Protein AF-A0A6A3CSM1-F1 (afdb_monomer_lite)

Organism: Hibiscus syriacus (NCBI:txid106335)

Radius of gyration: 34.53 Å; chains: 1; bounding box: 110×126×79 Å

Structure (mmCIF, N/CA/C/O backbone):
data_AF-A0A6A3CSM1-F1
#
_entry.id   AF-A0A6A3CSM1-F1
#
loop_
_atom_site.group_PDB
_atom_site.id
_atom_site.type_symbol
_atom_site.label_atom_id
_atom_site.label_alt_id
_atom_site.label_comp_id
_atom_site.label_asym_id
_atom_site.label_entity_id
_atom_site.label_seq_id
_atom_site.pdbx_PDB_ins_code
_atom_site.Cartn_x
_atom_site.Cartn_y
_atom_site.Cartn_z
_atom_site.occupancy
_atom_site.B_iso_or_equiv
_atom_site.auth_seq_id
_atom_site.auth_comp_id
_atom_site.auth_asym_id
_atom_site.auth_atom_id
_atom_site.pdbx_PDB_model_num
ATOM 1 N N . MET A 1 1 ? 60.990 10.476 19.386 1.00 35.88 1 MET A N 1
ATOM 2 C CA . MET A 1 1 ? 60.978 11.859 19.917 1.00 35.88 1 MET A CA 1
ATOM 3 C C . MET A 1 1 ? 60.540 12.733 18.755 1.00 35.88 1 MET A C 1
ATOM 5 O O . MET A 1 1 ? 61.238 12.729 17.760 1.00 35.88 1 MET A O 1
ATOM 9 N N . VAL A 1 2 ? 59.348 13.312 18.704 1.00 27.62 2 VAL A N 1
ATOM 10 C CA . VAL A 1 2 ? 58.710 14.214 19.670 1.00 27.62 2 VAL A CA 1
ATOM 11 C C . VAL A 1 2 ? 57.226 13.857 19.810 1.00 27.62 2 VAL A C 1
ATOM 13 O O . VAL A 1 2 ? 56.576 13.461 18.851 1.00 27.62 2 VAL A O 1
ATOM 16 N N . VAL A 1 3 ? 56.748 13.957 21.046 1.00 26.70 3 VAL A N 1
ATOM 17 C CA . VAL A 1 3 ? 55.374 13.731 21.500 1.00 26.70 3 VAL A CA 1
ATOM 18 C C . VAL A 1 3 ? 54.531 14.959 21.153 1.00 26.70 3 VAL A C 1
ATOM 20 O O . VAL A 1 3 ? 54.919 16.071 21.501 1.00 26.70 3 VAL A O 1
ATOM 23 N N . GLY A 1 4 ? 53.385 14.752 20.506 1.00 26.72 4 GLY A N 1
ATOM 24 C CA . GLY A 1 4 ? 52.345 15.760 20.305 1.00 26.72 4 GLY A CA 1
ATOM 25 C C . GLY A 1 4 ? 51.012 15.180 20.757 1.00 26.72 4 GLY A C 1
ATOM 26 O O . GLY A 1 4 ? 50.388 14.416 20.030 1.00 26.72 4 GLY A O 1
ATOM 27 N N . ILE A 1 5 ? 50.647 15.480 22.000 1.00 33.22 5 ILE A N 1
ATOM 28 C CA . ILE A 1 5 ? 49.329 15.227 22.579 1.00 33.22 5 ILE A CA 1
ATOM 29 C C . ILE A 1 5 ? 48.415 16.312 22.029 1.00 33.22 5 ILE A C 1
ATOM 31 O O . ILE A 1 5 ? 48.662 17.476 22.324 1.00 33.22 5 ILE A O 1
ATOM 35 N N . ASP A 1 6 ? 47.352 15.940 21.321 1.00 29.03 6 ASP A N 1
ATOM 36 C CA . ASP A 1 6 ? 46.188 16.810 21.199 1.00 29.03 6 ASP A CA 1
ATOM 37 C C . ASP A 1 6 ? 44.890 16.033 21.404 1.00 29.03 6 ASP A C 1
ATOM 39 O O . ASP A 1 6 ? 44.728 14.871 21.036 1.00 29.03 6 ASP A O 1
ATOM 43 N N . LYS A 1 7 ? 44.027 16.698 22.163 1.00 27.86 7 LYS A N 1
ATOM 44 C CA . LYS A 1 7 ? 42.952 16.159 22.985 1.00 27.86 7 LYS A CA 1
ATOM 45 C C . LYS A 1 7 ? 41.792 15.628 22.149 1.00 27.86 7 LYS A C 1
ATOM 47 O O . LYS A 1 7 ? 41.230 16.347 21.330 1.00 27.86 7 LYS A O 1
ATOM 52 N N . ALA A 1 8 ? 41.345 14.422 22.490 1.00 27.47 8 ALA A N 1
ATOM 53 C CA . ALA A 1 8 ? 39.998 13.964 22.189 1.00 27.47 8 ALA A CA 1
ATOM 54 C C . ALA A 1 8 ? 38.988 14.887 22.891 1.00 27.47 8 ALA A C 1
ATOM 56 O O . ALA A 1 8 ? 38.868 14.891 24.119 1.00 27.47 8 ALA A O 1
ATOM 57 N N . VAL A 1 9 ? 38.281 15.698 22.108 1.00 26.14 9 VAL A N 1
ATOM 58 C CA . VAL A 1 9 ? 37.078 16.389 22.568 1.00 26.14 9 VAL A CA 1
ATOM 59 C C . VAL A 1 9 ? 35.948 15.370 22.507 1.00 26.14 9 VAL A C 1
ATOM 61 O O . VAL A 1 9 ? 35.492 14.992 21.432 1.00 26.14 9 VAL A O 1
ATOM 64 N N . SER A 1 10 ? 35.542 14.893 23.683 1.00 27.53 10 SER A N 1
ATOM 65 C CA . SER A 1 10 ? 34.301 14.151 23.885 1.00 27.53 10 SER A CA 1
ATOM 66 C C . SER A 1 10 ? 33.138 15.022 23.413 1.00 27.53 10 SER A C 1
ATOM 68 O O . SER A 1 10 ? 32.771 15.995 24.074 1.00 27.53 10 SER A O 1
ATOM 70 N N . ALA A 1 11 ? 32.596 14.706 22.238 1.00 27.41 11 ALA A N 1
ATOM 71 C CA . ALA A 1 11 ? 31.303 15.210 21.819 1.00 27.41 11 ALA A CA 1
ATOM 72 C C . ALA A 1 11 ? 30.260 14.494 22.680 1.00 27.41 11 ALA A C 1
ATOM 74 O O . ALA A 1 11 ? 29.928 13.330 22.465 1.00 27.41 11 ALA A O 1
ATOM 75 N N . THR A 1 12 ? 29.788 15.182 23.713 1.00 28.33 12 THR A N 1
ATOM 76 C CA . THR A 1 12 ? 28.616 14.768 24.472 1.00 28.33 12 THR A CA 1
ATOM 77 C C . THR A 1 12 ? 27.432 14.712 23.514 1.00 28.33 12 THR A C 1
ATOM 79 O O . THR A 1 12 ? 26.924 15.753 23.098 1.00 28.33 12 THR A O 1
ATOM 82 N N . ASN A 1 13 ? 27.015 13.498 23.154 1.00 27.83 13 ASN A N 1
ATOM 83 C CA . ASN A 1 13 ? 25.753 13.252 22.469 1.00 27.83 13 ASN A CA 1
ATOM 84 C C . ASN A 1 13 ? 24.629 13.941 23.256 1.00 27.83 13 ASN A C 1
ATOM 86 O O . ASN A 1 13 ? 24.485 13.663 24.453 1.00 27.83 13 ASN A O 1
ATOM 90 N N . PRO A 1 14 ? 23.813 14.813 22.640 1.00 26.58 14 PRO A N 1
ATOM 91 C CA . PRO A 1 14 ? 22.572 15.213 23.264 1.00 26.58 14 PRO A CA 1
ATOM 92 C C . PRO A 1 14 ? 21.683 13.971 23.273 1.00 26.58 14 PRO A C 1
ATOM 94 O O . PRO A 1 14 ? 21.122 13.571 22.256 1.00 26.58 14 PRO A O 1
ATOM 97 N N . VAL A 1 15 ? 21.591 13.328 24.436 1.00 28.19 15 VAL A N 1
ATOM 98 C CA . VAL A 1 15 ? 20.528 12.373 24.726 1.00 28.19 15 VAL A CA 1
ATOM 99 C C . VAL A 1 15 ? 19.234 13.168 24.620 1.00 28.19 15 VAL A C 1
ATOM 101 O O . VAL A 1 15 ? 18.838 13.867 25.553 1.00 28.19 15 VAL A O 1
ATOM 104 N N . VAL A 1 16 ? 18.587 13.105 23.458 1.00 26.75 16 VAL A N 1
ATOM 105 C CA . VAL A 1 16 ? 17.184 13.479 23.333 1.00 26.75 16 VAL A CA 1
ATOM 106 C C . VAL A 1 16 ? 16.435 12.445 24.157 1.00 26.75 16 VAL A C 1
ATOM 108 O O . VAL A 1 16 ? 16.091 11.365 23.681 1.00 26.75 16 VAL A O 1
ATOM 111 N N . SER A 1 17 ? 16.252 12.742 25.442 1.00 27.17 17 SER A N 1
ATOM 112 C CA . SER A 1 17 ? 15.311 12.008 26.267 1.00 27.17 17 SER A CA 1
ATOM 113 C C . SER A 1 17 ? 13.938 12.225 25.639 1.00 27.17 17 SER A C 1
ATOM 115 O O . SER A 1 17 ? 13.337 13.292 25.774 1.00 27.17 17 SER A O 1
ATOM 117 N N . SER A 1 18 ? 13.465 11.239 24.878 1.00 32.69 18 SER A N 1
ATOM 118 C CA . SER A 1 18 ? 12.066 11.153 24.494 1.00 32.69 18 SER A CA 1
ATOM 119 C C . SER A 1 18 ? 11.299 10.844 25.772 1.00 32.69 18 SER A C 1
ATOM 121 O O . SER A 1 18 ? 11.047 9.684 26.103 1.00 32.69 18 SER A O 1
ATOM 123 N N . VAL A 1 19 ? 10.994 11.886 26.544 1.00 32.19 19 VAL A N 1
ATOM 124 C CA . VAL A 1 19 ? 9.921 11.825 27.530 1.00 32.19 19 VAL A CA 1
ATOM 125 C C . VAL A 1 19 ? 8.710 11.350 26.739 1.00 32.19 19 VAL A C 1
ATOM 127 O O . VAL A 1 19 ? 8.251 12.074 25.855 1.00 32.19 19 VAL A O 1
ATOM 130 N N . LYS A 1 20 ? 8.270 10.107 26.977 1.00 38.66 20 LYS A N 1
ATOM 131 C CA . LYS A 1 20 ? 7.020 9.573 26.433 1.00 38.66 20 LYS A CA 1
ATOM 132 C C . LYS A 1 20 ? 5.920 10.526 26.889 1.00 38.66 20 LYS A C 1
ATOM 134 O O . LYS A 1 20 ? 5.488 10.470 28.037 1.00 38.66 20 LYS A O 1
ATOM 139 N N . LYS A 1 21 ? 5.556 11.479 26.035 1.00 41.75 21 LYS A N 1
ATOM 140 C CA . LYS A 1 21 ? 4.387 12.316 26.250 1.00 41.75 21 LYS A CA 1
ATOM 141 C C . LYS A 1 21 ? 3.221 11.442 25.850 1.00 41.75 21 LYS A C 1
ATOM 143 O O . LYS A 1 21 ? 2.952 11.321 24.665 1.00 41.75 21 LYS A O 1
ATOM 148 N N . THR A 1 22 ? 2.577 10.817 26.829 1.00 52.59 22 THR A N 1
ATOM 149 C CA . THR A 1 22 ? 1.235 10.281 26.622 1.00 52.59 22 THR A CA 1
ATOM 150 C C . THR A 1 22 ? 0.411 11.391 25.962 1.00 52.59 22 THR A C 1
ATOM 152 O O . THR A 1 22 ? 0.467 12.531 26.455 1.00 52.59 22 THR A O 1
ATOM 155 N N . PRO A 1 23 ? -0.272 11.123 24.837 1.00 55.53 23 PRO A N 1
ATOM 156 C CA . PRO A 1 23 ? -1.095 12.126 24.195 1.00 55.53 23 PRO A CA 1
ATOM 157 C C . PRO A 1 23 ? -2.066 12.704 25.234 1.00 55.53 23 PRO A C 1
ATOM 159 O O . PRO A 1 23 ? -2.579 11.957 26.073 1.00 55.53 23 PRO A O 1
ATOM 162 N N . PRO A 1 24 ? -2.314 14.027 25.242 1.00 66.88 24 PRO A N 1
ATOM 163 C CA . PRO A 1 24 ? -3.355 14.596 26.087 1.00 66.88 24 PRO A CA 1
ATOM 164 C C . PRO A 1 24 ? -4.668 13.838 25.868 1.00 66.88 24 PRO A C 1
ATOM 166 O O . PRO A 1 24 ? -4.974 13.478 24.728 1.00 66.88 24 PRO A O 1
ATOM 169 N N . SER A 1 25 ? -5.470 13.651 26.920 1.00 65.94 25 SER A N 1
ATOM 170 C CA . SER A 1 25 ? -6.754 12.931 26.839 1.00 65.94 25 SER A CA 1
ATOM 171 C C . SER A 1 25 ? -7.696 13.491 25.766 1.00 65.94 25 SER A C 1
ATOM 173 O O . SER A 1 25 ? -8.545 12.770 25.257 1.00 65.94 25 SER A O 1
ATOM 175 N N . ASP A 1 26 ? -7.510 14.758 25.386 1.00 76.06 26 ASP A N 1
ATOM 176 C CA . ASP A 1 26 ? -8.283 15.480 24.376 1.00 76.06 26 ASP A CA 1
ATOM 177 C C . ASP A 1 26 ? -7.696 15.481 22.955 1.00 76.06 26 ASP A C 1
ATOM 179 O O . ASP A 1 26 ? -8.282 16.120 22.080 1.00 76.06 26 ASP A O 1
ATOM 183 N N . SER A 1 27 ? -6.565 14.813 22.714 1.00 86.00 27 SER A N 1
ATOM 184 C CA . SER A 1 27 ? -5.910 14.756 21.395 1.00 86.00 27 SER A CA 1
ATOM 185 C C . SER A 1 27 ? -6.779 14.072 20.337 1.00 86.00 27 SER A C 1
ATOM 187 O O . SER A 1 27 ? -7.559 13.185 20.654 1.00 86.00 27 SER A O 1
ATOM 189 N N . VAL A 1 28 ? -6.664 14.452 19.071 1.00 89.69 28 VAL A N 1
ATOM 190 C CA . VAL A 1 28 ? -7.283 13.683 17.982 1.00 89.69 28 VAL A CA 1
ATOM 191 C C . VAL A 1 28 ? -6.305 12.587 17.576 1.00 89.69 28 VAL A C 1
ATOM 193 O O . VAL A 1 28 ? -5.139 12.892 17.333 1.00 89.69 28 VAL A O 1
ATOM 196 N N . ILE A 1 29 ? -6.758 11.332 17.542 1.00 92.50 29 ILE A N 1
ATOM 197 C CA . ILE A 1 29 ? -5.945 10.216 17.044 1.00 92.50 29 ILE A CA 1
ATOM 198 C C . ILE A 1 29 ? -6.344 9.915 15.609 1.00 92.50 29 ILE A C 1
ATOM 200 O O . ILE A 1 29 ? -7.531 9.833 15.295 1.00 92.50 29 ILE A O 1
ATOM 204 N N . ASN A 1 30 ? -5.350 9.773 14.738 1.00 92.44 30 ASN A N 1
ATOM 205 C CA . ASN A 1 30 ? -5.586 9.535 13.327 1.00 92.44 30 ASN A CA 1
ATOM 206 C C . ASN A 1 30 ? -5.152 8.131 12.933 1.00 92.44 30 ASN A C 1
ATOM 208 O O . ASN A 1 30 ? -3.971 7.864 12.727 1.00 92.44 30 ASN A O 1
ATOM 212 N N . LEU A 1 31 ? -6.144 7.259 12.798 1.00 95.31 31 LEU A N 1
ATOM 213 C CA . LEU A 1 31 ? -5.974 5.869 12.400 1.00 95.31 31 LEU A CA 1
ATOM 214 C C . LEU A 1 31 ? -6.519 5.607 10.991 1.00 95.31 31 LEU A C 1
ATOM 216 O O . LEU A 1 31 ? -6.577 4.453 10.568 1.00 95.31 31 LEU A O 1
ATOM 220 N N . ALA A 1 32 ? -6.880 6.657 10.245 1.00 91.75 32 ALA A N 1
ATOM 221 C CA . ALA A 1 32 ? -7.234 6.552 8.833 1.00 91.75 32 ALA A CA 1
ATOM 222 C C . ALA A 1 32 ? -6.018 6.168 7.983 1.00 91.75 32 ALA A C 1
ATOM 224 O O . ALA A 1 32 ? -6.149 5.422 7.011 1.00 91.75 32 ALA A O 1
ATOM 225 N N . ARG A 1 33 ? -4.829 6.647 8.368 1.00 89.06 33 ARG A N 1
ATOM 226 C CA . ARG A 1 33 ? -3.559 6.424 7.667 1.00 89.06 33 ARG A CA 1
ATOM 227 C C . ARG A 1 33 ? -2.941 5.079 8.008 1.00 89.06 33 ARG A C 1
ATOM 229 O O . ARG A 1 33 ? -2.923 4.656 9.163 1.00 89.06 33 ARG A O 1
ATOM 236 N N . GLY A 1 34 ? -2.348 4.429 7.015 1.00 92.06 34 GLY A N 1
ATOM 237 C CA . GLY A 1 34 ? -1.661 3.155 7.203 1.00 92.06 34 GLY A CA 1
ATOM 238 C C . GLY A 1 34 ? -0.218 3.285 7.693 1.00 92.06 34 GLY A C 1
ATOM 239 O O . GLY A 1 34 ? 0.571 2.385 7.409 1.00 92.06 34 GLY A O 1
ATOM 240 N N . ASP A 1 35 ? 0.178 4.382 8.340 1.00 95.81 35 ASP A N 1
ATOM 241 C CA . ASP A 1 35 ? 1.588 4.667 8.632 1.00 95.81 35 ASP A CA 1
ATOM 242 C C . ASP A 1 35 ? 2.187 3.667 9.652 1.00 95.81 35 ASP A C 1
ATOM 244 O O . ASP A 1 35 ? 1.749 3.629 10.804 1.00 95.81 35 ASP A O 1
ATOM 248 N N . PRO A 1 36 ? 3.173 2.833 9.262 1.00 96.88 36 PRO A N 1
ATOM 249 C CA . PRO A 1 36 ? 3.640 1.699 10.057 1.00 96.88 36 PRO A CA 1
ATOM 250 C C . PRO A 1 36 ? 4.697 2.065 11.112 1.00 96.88 36 PRO A C 1
ATOM 252 O O . PRO A 1 36 ? 5.751 1.429 11.226 1.00 96.88 36 PRO A O 1
ATOM 255 N N . THR A 1 37 ? 4.430 3.101 11.903 1.00 96.56 37 THR A N 1
ATOM 256 C CA . THR A 1 37 ? 5.388 3.652 12.876 1.00 96.56 37 THR A CA 1
ATOM 257 C C . THR A 1 37 ? 5.560 2.793 14.127 1.00 96.56 37 THR A C 1
ATOM 259 O O . THR A 1 37 ? 6.572 2.944 14.820 1.00 96.56 37 THR A O 1
ATOM 262 N N . MET A 1 38 ? 4.670 1.822 14.377 1.00 97.12 38 MET A N 1
ATOM 263 C CA . MET A 1 38 ? 4.801 0.839 15.465 1.00 97.12 38 MET A CA 1
ATOM 264 C C . MET A 1 38 ? 6.144 0.092 15.472 1.00 97.12 38 MET A C 1
ATOM 266 O O . MET A 1 38 ? 6.570 -0.389 16.518 1.00 97.12 38 MET A O 1
ATOM 270 N N . TYR A 1 39 ? 6.835 -0.004 14.328 1.00 97.69 39 TYR A N 1
ATOM 271 C CA . TYR A 1 39 ? 8.113 -0.712 14.210 1.00 97.69 39 TYR A CA 1
ATOM 272 C C . TYR A 1 39 ? 9.337 0.140 14.586 1.00 97.69 39 TYR A C 1
ATOM 274 O O . TYR A 1 39 ? 10.443 -0.394 14.693 1.00 97.69 39 TYR A O 1
ATOM 282 N N . GLN A 1 40 ? 9.185 1.448 14.838 1.00 97.00 40 GLN A N 1
ATOM 283 C CA . GLN A 1 40 ? 10.302 2.310 15.258 1.00 97.00 40 GLN A CA 1
ATOM 284 C C . GLN A 1 40 ? 11.093 1.765 16.463 1.00 97.00 40 GLN A C 1
ATOM 286 O O . GLN A 1 40 ? 12.327 1.811 16.421 1.00 97.00 40 GLN A O 1
ATOM 291 N N . PRO A 1 41 ? 10.452 1.261 17.539 1.00 96.69 41 PRO A N 1
ATOM 292 C CA . PRO A 1 41 ? 11.167 0.695 18.676 1.00 96.69 41 PRO A CA 1
ATOM 293 C C . PRO A 1 41 ? 12.065 -0.486 18.300 1.00 96.69 41 PRO A C 1
ATOM 295 O O . PRO A 1 41 ? 13.160 -0.582 18.849 1.00 96.69 41 PRO A O 1
ATOM 298 N N . TYR A 1 42 ? 11.654 -1.344 17.357 1.00 96.75 42 TYR A N 1
ATOM 299 C CA . TYR A 1 42 ? 12.493 -2.441 16.863 1.00 96.75 42 TYR A CA 1
ATOM 300 C C . TYR A 1 42 ? 13.760 -1.899 16.200 1.00 96.75 42 TYR A C 1
ATOM 302 O O . TYR A 1 42 ? 14.870 -2.207 16.630 1.00 96.75 42 TYR A O 1
ATOM 310 N N . TRP A 1 43 ? 13.604 -1.006 15.220 1.00 96.75 43 TRP A N 1
ATOM 311 C CA . TRP A 1 43 ? 14.740 -0.457 14.474 1.00 96.75 43 TRP A CA 1
ATOM 312 C C . TRP A 1 43 ? 15.686 0.366 15.342 1.00 96.75 43 TRP A C 1
ATOM 314 O O . TRP A 1 43 ? 16.898 0.339 15.136 1.00 96.75 43 TRP A O 1
ATOM 324 N N . ARG A 1 44 ? 15.164 1.042 16.372 1.00 96.12 44 ARG A N 1
ATOM 325 C CA . ARG A 1 44 ? 15.995 1.747 17.354 1.00 96.12 44 ARG A CA 1
ATOM 326 C C . ARG A 1 44 ? 16.880 0.790 18.156 1.00 96.12 44 ARG A C 1
ATOM 328 O O . ARG A 1 44 ? 18.015 1.151 18.451 1.00 96.12 44 ARG A O 1
ATOM 335 N N . ARG A 1 45 ? 16.389 -0.408 18.499 1.00 94.62 45 ARG A N 1
ATOM 336 C CA . ARG A 1 45 ? 17.187 -1.432 19.201 1.00 94.62 45 ARG A CA 1
ATOM 337 C C . ARG A 1 45 ? 18.277 -2.029 18.314 1.00 94.62 45 ARG A C 1
ATOM 339 O O . ARG A 1 45 ? 19.352 -2.320 18.822 1.00 94.62 45 ARG A O 1
ATOM 346 N N . MET A 1 46 ? 18.030 -2.158 17.008 1.00 93.44 46 MET A N 1
ATOM 347 C CA . MET A 1 46 ? 19.028 -2.679 16.063 1.00 93.44 46 MET A CA 1
ATOM 348 C C . MET A 1 46 ? 20.271 -1.785 15.948 1.00 93.44 46 MET A C 1
ATOM 350 O O . MET A 1 46 ? 21.350 -2.281 15.618 1.00 93.44 46 MET A O 1
ATOM 354 N N . GLY A 1 47 ? 20.137 -0.488 16.253 1.00 93.06 47 GLY A N 1
ATOM 355 C CA . GLY A 1 47 ? 21.254 0.449 16.365 1.00 93.06 47 GLY A CA 1
ATOM 356 C C . GLY A 1 47 ? 22.152 0.448 15.127 1.00 93.06 47 GLY A C 1
ATOM 357 O O . GLY A 1 47 ? 21.672 0.466 13.991 1.00 93.06 47 GLY A O 1
ATOM 358 N N . ASP A 1 48 ? 23.465 0.369 15.352 1.00 95.38 48 ASP A N 1
ATOM 359 C CA . ASP A 1 48 ? 24.475 0.476 14.295 1.00 95.38 48 ASP A CA 1
ATOM 360 C C . ASP A 1 48 ? 24.416 -0.645 13.250 1.00 95.38 48 ASP A C 1
ATOM 362 O O . ASP A 1 48 ? 24.918 -0.465 12.138 1.00 95.38 48 ASP A O 1
ATOM 366 N N . LYS A 1 49 ? 23.746 -1.774 13.542 1.00 93.56 49 LYS A N 1
ATOM 367 C CA . LYS A 1 49 ? 23.545 -2.853 12.559 1.00 93.56 49 LYS A CA 1
ATOM 368 C C . LYS A 1 49 ? 22.829 -2.358 11.305 1.00 93.56 49 LYS A C 1
ATOM 370 O O . LYS A 1 49 ? 23.071 -2.907 10.236 1.00 93.56 49 LYS A O 1
ATOM 375 N N . CYS A 1 50 ? 21.972 -1.342 11.431 1.00 95.19 50 CYS A N 1
ATOM 376 C CA . CYS A 1 50 ? 21.181 -0.774 10.336 1.00 95.19 50 CYS A CA 1
ATOM 377 C C . CYS A 1 50 ? 21.728 0.563 9.809 1.00 95.19 50 CYS A C 1
ATOM 379 O O . CYS A 1 50 ? 21.134 1.141 8.898 1.00 95.19 50 CYS A O 1
ATOM 381 N N . THR A 1 51 ? 22.836 1.070 10.359 1.00 96.75 51 THR A N 1
ATOM 382 C CA . THR A 1 51 ? 23.434 2.332 9.910 1.00 96.75 51 THR A CA 1
ATOM 383 C C . THR A 1 51 ? 23.955 2.197 8.480 1.00 96.75 51 THR A C 1
ATOM 385 O O . THR A 1 51 ? 24.622 1.222 8.129 1.00 96.75 51 THR A O 1
ATOM 388 N N . VAL A 1 52 ? 23.661 3.205 7.656 1.00 97.31 52 VAL A N 1
ATOM 389 C CA . VAL A 1 52 ? 24.178 3.353 6.291 1.00 97.31 52 VAL A CA 1
ATOM 390 C C . VAL A 1 52 ? 25.000 4.632 6.235 1.00 97.31 52 VAL A C 1
ATOM 392 O O . VAL A 1 52 ? 24.542 5.687 6.671 1.00 97.31 52 VAL A O 1
ATOM 395 N N . VAL A 1 53 ? 26.214 4.533 5.700 1.00 97.25 53 VAL A N 1
ATOM 396 C CA . VAL A 1 53 ? 27.103 5.673 5.463 1.00 97.25 53 VAL A CA 1
ATOM 397 C C . VAL A 1 53 ? 27.280 5.804 3.960 1.00 97.25 53 VAL A C 1
ATOM 399 O O . VAL A 1 53 ? 27.720 4.854 3.320 1.00 97.25 53 VAL A O 1
ATOM 402 N N . ILE A 1 54 ? 26.936 6.969 3.413 1.00 97.81 54 ILE A N 1
ATOM 403 C CA . ILE A 1 54 ? 27.044 7.264 1.981 1.00 97.81 54 ILE A CA 1
ATOM 404 C C . ILE A 1 54 ? 28.091 8.374 1.807 1.00 97.81 54 ILE A C 1
ATOM 406 O O . ILE A 1 54 ? 27.828 9.524 2.171 1.00 97.81 54 ILE A O 1
ATOM 410 N N . PRO A 1 55 ? 29.304 8.054 1.325 1.00 98.00 55 PRO A N 1
ATOM 411 C CA . PRO A 1 55 ? 30.291 9.046 0.916 1.00 98.00 55 PRO A CA 1
ATOM 412 C C . PRO A 1 55 ? 29.721 10.029 -0.112 1.00 98.00 55 PRO A C 1
ATOM 414 O O . PRO A 1 55 ? 28.986 9.645 -1.012 1.00 98.00 55 PRO A O 1
ATOM 417 N N . GLY A 1 56 ? 30.121 11.302 -0.044 1.00 97.62 56 GLY A N 1
ATOM 418 C CA . GLY A 1 56 ? 29.581 12.341 -0.938 1.00 97.62 56 GLY A CA 1
ATOM 419 C C . GLY A 1 56 ? 29.921 12.190 -2.430 1.00 97.62 56 GLY A C 1
ATOM 420 O O . GLY A 1 56 ? 29.463 12.999 -3.227 1.00 97.62 56 GLY A O 1
ATOM 421 N N . HIS A 1 57 ? 30.744 11.207 -2.802 1.00 96.75 57 HIS A N 1
ATOM 422 C CA . HIS A 1 57 ? 31.073 10.875 -4.193 1.00 96.75 57 HIS A CA 1
ATOM 423 C C . HIS A 1 57 ? 30.415 9.575 -4.676 1.00 96.75 57 HIS A C 1
ATOM 425 O O . HIS A 1 57 ? 30.553 9.226 -5.849 1.00 96.75 57 HIS A O 1
ATOM 431 N N . ASP A 1 58 ? 29.716 8.861 -3.794 1.00 97.06 58 ASP A N 1
ATOM 432 C CA . ASP A 1 58 ? 29.023 7.632 -4.156 1.00 97.06 58 ASP A CA 1
ATOM 433 C C . ASP A 1 58 ? 27.687 7.951 -4.834 1.00 97.06 58 ASP A C 1
ATOM 435 O O . ASP A 1 58 ? 27.149 9.051 -4.726 1.00 97.06 58 ASP A O 1
ATOM 439 N N . LEU A 1 59 ? 27.157 6.966 -5.564 1.00 96.69 59 LEU A N 1
ATOM 440 C CA . LEU A 1 59 ? 25.815 6.984 -6.161 1.00 96.69 59 LEU A CA 1
ATOM 441 C C . LEU A 1 59 ? 25.528 8.135 -7.156 1.00 96.69 59 LEU A C 1
ATOM 443 O O . LEU A 1 59 ? 24.395 8.279 -7.594 1.00 96.69 59 LEU A O 1
ATOM 447 N N . MET A 1 60 ? 26.539 8.892 -7.605 1.00 97.00 60 MET A N 1
ATOM 448 C CA . MET A 1 60 ? 26.359 10.062 -8.489 1.00 97.00 60 MET A CA 1
ATOM 449 C C . MET A 1 60 ? 25.805 9.751 -9.894 1.00 97.00 60 MET A C 1
ATOM 451 O O . MET A 1 60 ? 25.221 10.620 -10.535 1.00 97.00 60 MET A O 1
ATOM 455 N N . SER A 1 61 ? 26.049 8.548 -10.424 1.00 97.19 61 SER A N 1
ATOM 456 C CA . SER A 1 61 ? 25.605 8.154 -11.774 1.00 97.19 61 SER A CA 1
ATOM 457 C C . SER A 1 61 ? 24.096 7.904 -11.816 1.00 97.19 61 SER A C 1
ATOM 459 O O . SER A 1 61 ? 23.541 7.419 -10.836 1.00 97.19 61 SER A O 1
ATOM 461 N N . TYR A 1 62 ? 23.447 8.096 -12.967 1.00 95.62 62 TYR A N 1
ATOM 462 C CA . TYR A 1 62 ? 22.077 7.608 -13.183 1.00 95.62 62 TYR A CA 1
ATOM 463 C C . TYR A 1 62 ? 21.999 6.073 -13.167 1.00 95.62 62 TYR A C 1
ATOM 465 O O . TYR A 1 62 ? 21.092 5.499 -12.577 1.00 95.62 62 TYR A O 1
ATOM 473 N N . PHE A 1 63 ? 22.972 5.393 -13.775 1.00 97.25 63 PHE A N 1
ATOM 474 C CA . PHE A 1 63 ? 22.927 3.943 -13.983 1.00 97.25 63 PHE A CA 1
ATOM 475 C C . PHE A 1 63 ? 23.365 3.168 -12.741 1.00 97.25 63 PHE A C 1
ATOM 477 O O . PHE A 1 63 ? 24.381 3.525 -12.134 1.00 97.25 63 PHE A O 1
ATOM 484 N N . SER A 1 64 ? 22.624 2.120 -12.381 1.00 97.12 64 SER A N 1
ATOM 485 C CA . SER A 1 64 ? 22.992 1.167 -11.324 1.00 97.12 64 SER A CA 1
ATOM 486 C C . SER A 1 64 ? 23.640 -0.075 -11.932 1.00 97.12 64 SER A C 1
ATOM 488 O O . SER A 1 64 ? 24.790 -0.371 -11.625 1.00 97.12 64 SER A O 1
ATOM 490 N N . ASP A 1 65 ? 22.942 -0.725 -12.864 1.00 95.31 65 ASP A N 1
ATOM 491 C CA . ASP A 1 65 ? 23.426 -1.884 -13.612 1.00 95.31 65 ASP A CA 1
ATOM 492 C C . ASP A 1 65 ? 22.925 -1.822 -15.068 1.00 95.31 65 ASP A C 1
ATOM 494 O O . ASP A 1 65 ? 21.803 -2.237 -15.357 1.00 95.31 65 ASP A O 1
ATOM 498 N N . PRO A 1 66 ? 23.733 -1.318 -16.019 1.00 91.12 66 PRO A N 1
ATOM 499 C CA . PRO A 1 66 ? 23.347 -1.239 -17.429 1.00 91.12 66 PRO A CA 1
ATOM 500 C C . PRO A 1 66 ? 23.045 -2.591 -18.098 1.00 91.12 66 PRO A C 1
ATOM 502 O O . PRO A 1 66 ? 22.490 -2.598 -19.196 1.00 91.12 66 PRO A O 1
ATOM 505 N N . GLY A 1 67 ? 23.459 -3.714 -17.498 1.00 93.31 67 GLY A N 1
ATOM 506 C CA . GLY A 1 67 ? 23.174 -5.059 -18.001 1.00 93.31 67 GLY A CA 1
ATOM 507 C C . GLY A 1 67 ? 21.811 -5.599 -17.564 1.00 93.31 67 GLY A C 1
ATOM 508 O O . GLY A 1 67 ? 21.285 -6.510 -18.206 1.00 93.31 67 GLY A O 1
ATOM 509 N N . ASN A 1 68 ? 21.227 -5.036 -16.504 1.00 96.25 68 ASN A N 1
ATOM 510 C CA . ASN A 1 68 ? 19.913 -5.417 -16.002 1.00 96.25 68 ASN A CA 1
ATOM 511 C C . ASN A 1 68 ? 18.796 -4.792 -16.856 1.00 96.25 68 ASN A C 1
ATOM 513 O O . ASN A 1 68 ? 18.922 -3.667 -17.341 1.00 96.25 68 ASN A O 1
ATOM 517 N N . LEU A 1 69 ? 17.668 -5.501 -17.006 1.00 97.19 69 LEU A N 1
ATOM 518 C CA . LEU A 1 69 ? 16.465 -4.951 -17.642 1.00 97.19 69 LEU A CA 1
ATOM 519 C C . LEU A 1 69 ? 16.029 -3.657 -16.943 1.00 97.19 69 LEU A C 1
ATOM 521 O O . LEU A 1 69 ? 15.773 -2.650 -17.597 1.00 97.19 69 LEU A O 1
ATOM 525 N N . CYS A 1 70 ? 15.980 -3.689 -15.612 1.00 98.31 70 CYS A N 1
ATOM 526 C CA . CYS A 1 70 ? 15.722 -2.537 -14.767 1.00 98.31 70 CYS A CA 1
ATOM 527 C C . CYS A 1 70 ? 17.057 -1.862 -14.430 1.00 98.31 70 CYS A C 1
ATOM 529 O O . CYS A 1 70 ? 17.587 -2.019 -13.336 1.00 98.31 70 CYS A O 1
ATOM 531 N N . TRP A 1 71 ? 17.624 -1.108 -15.373 1.00 98.31 71 TRP A N 1
ATOM 532 C CA . TRP A 1 71 ? 19.000 -0.592 -15.282 1.00 98.31 71 TRP A CA 1
ATOM 533 C C . TRP A 1 71 ? 19.289 0.340 -14.086 1.00 98.31 71 TRP A C 1
ATOM 535 O O . TRP A 1 71 ? 20.450 0.601 -13.749 1.00 98.31 71 TRP A O 1
ATOM 545 N N . PHE A 1 72 ? 18.247 0.873 -13.444 1.00 98.50 72 PHE A N 1
ATOM 546 C CA . PHE A 1 72 ? 18.333 1.690 -12.229 1.00 98.50 72 PHE A CA 1
ATOM 547 C C . PHE A 1 72 ? 18.170 0.886 -10.926 1.00 98.50 72 PHE A C 1
ATOM 549 O O . PHE A 1 72 ? 18.356 1.460 -9.850 1.00 98.50 72 PHE A O 1
ATOM 556 N N . LEU A 1 73 ? 17.880 -0.418 -10.988 1.00 98.69 73 LEU A N 1
ATOM 557 C CA . LEU A 1 73 ? 17.892 -1.315 -9.829 1.00 98.69 73 LEU A CA 1
ATOM 558 C C . LEU A 1 73 ? 19.337 -1.564 -9.386 1.00 98.69 73 LEU A C 1
ATOM 560 O O . LEU A 1 73 ? 20.180 -1.978 -10.178 1.00 98.69 73 LEU A O 1
ATOM 564 N N . MET A 1 74 ? 19.629 -1.283 -8.119 1.00 98.56 74 MET A N 1
ATOM 565 C CA . MET A 1 74 ? 20.919 -1.605 -7.517 1.00 98.56 74 MET A CA 1
ATOM 566 C C . MET A 1 74 ? 21.049 -3.118 -7.293 1.00 98.56 74 MET A C 1
ATOM 568 O O . MET A 1 74 ? 20.133 -3.698 -6.700 1.00 98.56 74 MET A O 1
ATOM 572 N N . PRO A 1 75 ? 22.174 -3.750 -7.683 1.00 98.31 75 PRO A N 1
ATOM 573 C CA . PRO A 1 75 ? 22.420 -5.169 -7.417 1.00 98.31 75 PRO A CA 1
ATOM 574 C C . PRO A 1 75 ? 22.249 -5.538 -5.939 1.00 98.31 75 PRO A C 1
ATOM 576 O O . PRO A 1 75 ? 21.634 -6.550 -5.620 1.00 98.31 75 PRO A O 1
ATOM 579 N N . GLU A 1 76 ? 22.687 -4.669 -5.022 1.00 98.50 76 GLU A N 1
ATOM 580 C CA . GLU A 1 76 ? 22.548 -4.882 -3.580 1.00 98.50 76 GLU A CA 1
ATOM 581 C C . GLU A 1 76 ? 21.084 -4.988 -3.140 1.00 98.50 76 GLU A C 1
ATOM 583 O O . GLU A 1 76 ? 20.772 -5.718 -2.196 1.00 98.50 76 GLU A O 1
ATOM 588 N N . LEU A 1 77 ? 20.185 -4.248 -3.796 1.00 98.88 77 LEU A N 1
ATOM 589 C CA . LEU A 1 77 ? 18.758 -4.307 -3.507 1.00 98.88 77 LEU A CA 1
ATOM 590 C C . LEU A 1 77 ? 18.112 -5.544 -4.139 1.00 98.88 77 LEU A C 1
ATOM 592 O O . LEU A 1 77 ? 17.317 -6.189 -3.458 1.00 98.88 77 LEU A O 1
ATOM 596 N N . ASP A 1 78 ? 18.458 -5.891 -5.383 1.00 98.62 78 ASP A N 1
ATOM 597 C C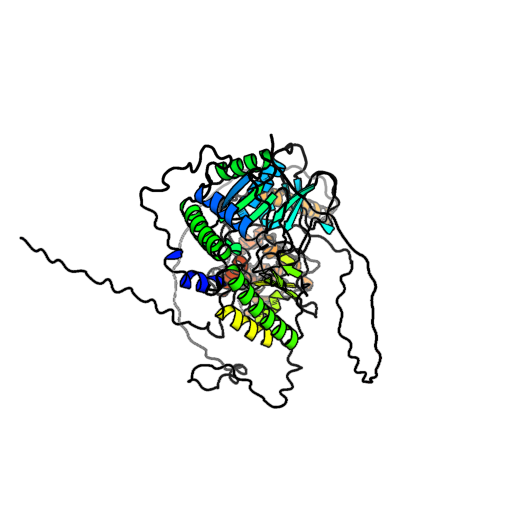A . ASP A 1 78 ? 17.958 -7.113 -6.036 1.00 98.62 78 ASP A CA 1
ATOM 598 C C . ASP A 1 78 ? 18.314 -8.357 -5.208 1.00 98.62 78 ASP A C 1
ATOM 600 O O . ASP A 1 78 ? 17.437 -9.133 -4.817 1.00 98.62 78 ASP A O 1
ATOM 604 N N . ASP A 1 79 ? 19.585 -8.477 -4.817 1.00 98.31 79 ASP A N 1
ATOM 605 C CA . ASP A 1 79 ? 20.077 -9.564 -3.973 1.00 98.31 79 ASP A CA 1
ATOM 606 C C . ASP A 1 79 ? 19.337 -9.625 -2.633 1.00 98.31 79 ASP A C 1
ATOM 608 O O . ASP A 1 79 ? 18.931 -10.705 -2.186 1.00 98.31 79 ASP A O 1
ATOM 612 N N . ALA A 1 80 ? 19.122 -8.473 -1.989 1.00 98.75 80 ALA A N 1
ATOM 613 C CA . ALA A 1 80 ? 18.432 -8.399 -0.707 1.00 98.75 80 ALA A CA 1
ATOM 614 C C . ALA A 1 80 ? 16.952 -8.806 -0.815 1.00 98.75 80 ALA A C 1
ATOM 616 O O . ALA A 1 80 ? 16.463 -9.545 0.042 1.00 98.75 80 ALA A O 1
ATOM 617 N N . ILE A 1 81 ? 16.251 -8.378 -1.871 1.00 98.81 81 ILE A N 1
ATOM 618 C CA . ILE A 1 81 ? 14.857 -8.760 -2.152 1.00 98.81 81 ILE A CA 1
ATOM 619 C C . ILE A 1 81 ? 14.763 -10.272 -2.389 1.00 98.81 81 ILE A C 1
ATOM 621 O O . ILE A 1 81 ? 13.976 -10.961 -1.732 1.00 98.81 81 ILE A O 1
ATOM 625 N N . ARG A 1 82 ? 15.608 -10.816 -3.274 1.00 98.50 82 ARG A N 1
ATOM 626 C CA . ARG A 1 82 ? 15.655 -12.254 -3.589 1.00 98.50 82 ARG A CA 1
ATOM 627 C C . ARG A 1 82 ? 15.984 -13.097 -2.372 1.00 98.50 82 ARG A C 1
ATOM 629 O O . ARG A 1 82 ? 15.403 -14.161 -2.161 1.00 98.50 82 ARG A O 1
ATOM 636 N N . ARG A 1 83 ? 16.929 -12.654 -1.547 1.00 97.94 83 ARG A N 1
ATOM 637 C CA . ARG A 1 83 ? 17.279 -13.338 -0.301 1.00 97.94 83 ARG A CA 1
ATOM 638 C C . ARG A 1 83 ? 16.120 -13.320 0.693 1.00 97.94 83 ARG A C 1
ATOM 640 O O . ARG A 1 83 ? 15.813 -14.366 1.256 1.00 97.94 83 ARG A O 1
ATOM 647 N N . LEU A 1 84 ? 15.468 -12.175 0.878 1.00 98.44 84 LEU A N 1
ATOM 648 C CA . LEU A 1 84 ? 14.346 -12.036 1.802 1.00 98.44 84 LEU A CA 1
ATOM 649 C C . LEU A 1 84 ? 13.198 -12.985 1.444 1.00 98.44 84 LEU A C 1
ATOM 651 O O . LEU A 1 84 ? 12.780 -13.769 2.290 1.00 98.44 84 LEU A O 1
ATOM 655 N N . HIS A 1 85 ? 12.736 -12.974 0.192 1.00 98.56 85 HIS A N 1
ATOM 656 C CA . HIS A 1 85 ? 11.648 -13.852 -0.253 1.00 98.56 85 HIS A CA 1
ATOM 657 C C . HIS A 1 85 ? 12.005 -15.338 -0.162 1.00 98.56 85 HIS A C 1
ATOM 659 O O . HIS A 1 85 ? 11.151 -16.144 0.198 1.00 98.56 85 HIS A O 1
ATOM 665 N N . ARG A 1 86 ? 13.267 -15.718 -0.414 1.00 97.06 86 ARG A N 1
ATOM 666 C CA . ARG A 1 86 ? 13.724 -17.106 -0.225 1.00 97.06 86 ARG A CA 1
ATOM 667 C C . ARG A 1 86 ? 13.663 -17.552 1.232 1.00 97.06 86 ARG A C 1
ATOM 669 O O . ARG A 1 86 ? 13.269 -18.684 1.488 1.00 97.06 86 ARG A O 1
ATOM 676 N N . VAL A 1 87 ? 14.052 -16.683 2.164 1.00 96.38 87 VAL A N 1
ATOM 677 C CA . VAL A 1 87 ? 14.051 -17.002 3.599 1.00 96.38 87 VAL A CA 1
ATOM 678 C C . VAL A 1 87 ? 12.637 -16.975 4.182 1.00 96.38 87 VAL A C 1
ATOM 680 O O . VAL A 1 87 ? 12.313 -17.816 5.011 1.00 96.38 87 VAL A O 1
ATOM 683 N N . VAL A 1 88 ? 11.783 -16.046 3.742 1.00 97.69 88 VAL A N 1
ATOM 684 C CA . VAL A 1 88 ? 10.384 -15.971 4.195 1.00 97.69 88 VAL A CA 1
ATOM 685 C C . VAL A 1 88 ? 9.522 -17.062 3.558 1.00 97.69 88 VAL A C 1
ATOM 687 O O . VAL A 1 88 ? 8.613 -17.579 4.197 1.00 97.69 88 VAL A O 1
ATOM 690 N N . GLY A 1 89 ? 9.795 -17.414 2.301 1.00 97.94 89 GLY A N 1
ATOM 691 C CA . GLY A 1 89 ? 9.025 -18.409 1.559 1.00 97.94 89 GLY A CA 1
ATOM 692 C C . GLY A 1 89 ? 7.653 -17.917 1.091 1.00 97.94 89 GLY A C 1
ATOM 693 O O . GLY A 1 89 ? 6.781 -18.739 0.840 1.00 97.94 89 GLY A O 1
ATOM 694 N N . ASN A 1 90 ? 7.447 -16.604 0.957 1.00 98.50 90 ASN A N 1
ATOM 695 C CA . ASN A 1 90 ? 6.161 -16.012 0.566 1.00 98.50 90 ASN A CA 1
ATOM 696 C C . ASN A 1 90 ? 6.004 -15.757 -0.945 1.00 98.50 90 ASN A C 1
ATOM 698 O O . ASN A 1 90 ? 4.893 -15.514 -1.399 1.00 98.50 90 ASN A O 1
ATOM 702 N N . ALA A 1 91 ? 7.066 -15.821 -1.749 1.00 98.56 91 ALA A N 1
ATOM 703 C CA . ALA A 1 91 ? 6.970 -15.625 -3.198 1.00 98.56 91 ALA A CA 1
ATOM 704 C C . ALA A 1 91 ? 7.995 -16.467 -3.963 1.00 98.56 91 ALA A C 1
ATOM 706 O O . ALA A 1 91 ? 9.100 -16.718 -3.472 1.00 98.56 91 ALA A O 1
ATOM 707 N N . VAL A 1 92 ? 7.637 -16.878 -5.179 1.00 98.38 92 VAL A N 1
ATOM 708 C CA . VAL A 1 92 ? 8.576 -17.428 -6.162 1.00 98.38 92 VAL A CA 1
ATOM 709 C C . VAL A 1 92 ? 9.383 -16.277 -6.764 1.00 98.38 92 VAL A C 1
ATOM 711 O O . VAL A 1 92 ? 8.818 -15.320 -7.292 1.00 98.38 92 VAL A O 1
ATOM 714 N N . ILE A 1 93 ? 10.713 -16.356 -6.667 1.00 96.38 93 ILE A N 1
ATOM 715 C CA . ILE A 1 93 ? 11.632 -15.308 -7.138 1.00 96.38 93 ILE A CA 1
ATOM 716 C C . ILE A 1 93 ? 12.899 -15.893 -7.779 1.00 96.38 93 ILE A C 1
ATOM 718 O O . ILE A 1 93 ? 14.027 -15.449 -7.547 1.00 96.38 93 ILE A O 1
ATOM 722 N N . ASP A 1 94 ? 12.696 -16.937 -8.573 1.00 92.69 94 ASP A N 1
ATOM 723 C CA . ASP A 1 94 ? 13.764 -17.641 -9.276 1.00 92.69 94 ASP A CA 1
ATOM 724 C C . ASP A 1 94 ? 14.434 -16.745 -10.342 1.00 92.69 94 ASP A C 1
ATOM 726 O O . ASP A 1 94 ? 14.026 -15.603 -10.592 1.00 92.69 94 ASP A O 1
ATOM 730 N N . ASP A 1 95 ? 15.507 -17.241 -10.960 1.00 88.88 95 ASP A N 1
ATOM 731 C CA . ASP A 1 95 ? 16.330 -16.469 -11.908 1.00 88.88 95 ASP A CA 1
ATOM 732 C C . ASP A 1 95 ? 15.580 -16.090 -13.202 1.00 88.88 95 ASP A C 1
ATOM 734 O O . ASP A 1 95 ? 16.004 -15.193 -13.930 1.00 88.88 95 ASP A O 1
ATOM 738 N N . ASP A 1 96 ? 14.452 -16.746 -13.490 1.00 92.25 96 ASP A N 1
ATOM 739 C CA . ASP A 1 96 ? 13.575 -16.443 -14.624 1.00 92.25 96 ASP A CA 1
ATOM 740 C C . ASP A 1 96 ? 12.567 -15.310 -14.335 1.00 92.25 96 ASP A C 1
ATOM 742 O O . ASP A 1 96 ? 11.840 -14.892 -15.237 1.00 92.25 96 ASP A O 1
ATOM 746 N N . ARG A 1 97 ? 12.523 -14.789 -13.099 1.00 96.69 97 ARG A N 1
ATOM 747 C CA . ARG A 1 97 ? 11.663 -13.669 -12.692 1.00 96.69 97 ARG A CA 1
ATOM 748 C C . ARG A 1 97 ? 12.386 -12.327 -12.831 1.00 96.69 97 ARG A C 1
ATOM 750 O O . ARG A 1 97 ? 13.523 -12.156 -12.376 1.00 96.69 97 ARG A O 1
ATOM 757 N N . TYR A 1 98 ? 11.686 -11.336 -13.381 1.00 98.44 98 TYR A N 1
ATOM 758 C CA . TYR A 1 98 ? 12.165 -9.959 -13.514 1.00 98.44 98 TYR A CA 1
ATOM 759 C C . TYR A 1 98 ? 11.754 -9.122 -12.304 1.00 98.44 98 TYR A C 1
ATOM 761 O O . TYR A 1 98 ? 10.576 -9.077 -11.956 1.00 98.44 98 TYR A O 1
ATOM 769 N N . VAL A 1 99 ? 12.714 -8.426 -11.694 1.00 98.75 99 VAL A N 1
ATOM 770 C CA . VAL A 1 99 ? 12.464 -7.494 -10.587 1.00 98.75 99 VAL A CA 1
ATOM 771 C C . VAL A 1 99 ? 12.500 -6.062 -11.114 1.00 98.75 99 VAL A C 1
ATOM 773 O O . VAL A 1 99 ? 13.472 -5.651 -11.750 1.00 98.75 99 VAL A O 1
ATOM 776 N N . VAL A 1 100 ? 11.445 -5.292 -10.845 1.00 98.88 100 VAL A N 1
ATOM 777 C CA . VAL A 1 100 ? 11.358 -3.863 -11.186 1.00 98.88 100 VAL A CA 1
ATOM 778 C C . VAL A 1 100 ? 11.183 -3.062 -9.902 1.00 98.88 100 VAL A C 1
ATOM 780 O O . VAL A 1 100 ? 10.207 -3.258 -9.182 1.00 98.88 100 VAL A O 1
ATOM 783 N N . VAL A 1 101 ? 12.118 -2.157 -9.602 1.00 98.88 101 VAL A N 1
ATOM 784 C CA . VAL A 1 101 ? 12.026 -1.265 -8.433 1.00 98.88 101 VAL A CA 1
ATOM 785 C C . VAL A 1 101 ? 11.237 -0.006 -8.772 1.00 98.88 101 VAL A C 1
ATOM 787 O O . VAL A 1 101 ? 11.378 0.545 -9.860 1.00 98.88 101 VAL A O 1
ATOM 790 N N . GLY A 1 102 ? 10.431 0.471 -7.827 1.00 98.81 102 GLY A N 1
ATOM 791 C CA . GLY A 1 102 ? 9.681 1.718 -7.948 1.00 98.81 102 GLY A CA 1
ATOM 792 C C . GLY A 1 102 ? 9.669 2.523 -6.654 1.00 98.81 102 GLY A C 1
ATOM 793 O O . GLY A 1 102 ? 10.006 2.025 -5.571 1.00 98.81 102 GLY A O 1
ATOM 794 N N . THR A 1 103 ? 9.251 3.779 -6.776 1.00 98.62 103 THR A N 1
ATOM 795 C CA . THR A 1 103 ? 9.082 4.739 -5.682 1.00 98.62 103 THR A CA 1
ATOM 796 C C . THR A 1 103 ? 7.825 4.396 -4.873 1.00 98.62 103 THR A C 1
ATOM 798 O O . THR A 1 103 ? 6.805 5.080 -4.913 1.00 98.62 103 THR A O 1
ATOM 801 N N . GLY A 1 104 ? 7.883 3.268 -4.163 1.00 97.75 104 GLY A N 1
ATOM 802 C CA . GLY A 1 104 ? 6.732 2.624 -3.533 1.00 97.75 104 GLY A CA 1
ATOM 803 C C . GLY A 1 104 ? 5.925 1.753 -4.503 1.00 97.75 104 GLY A C 1
ATOM 804 O O . GLY A 1 104 ? 6.120 1.798 -5.716 1.00 97.75 104 GLY A O 1
ATOM 805 N N . SER A 1 105 ? 5.002 0.954 -3.950 1.00 97.88 105 SER A N 1
ATOM 806 C CA . SER A 1 105 ? 4.072 0.144 -4.759 1.00 97.88 105 SER A CA 1
ATOM 807 C C . SER A 1 105 ? 3.149 1.024 -5.609 1.00 97.88 105 SER A C 1
ATOM 809 O O . SER A 1 105 ? 2.841 0.662 -6.732 1.00 97.88 105 SER A O 1
ATOM 811 N N . THR A 1 106 ? 2.811 2.226 -5.134 1.00 97.62 106 THR A N 1
ATOM 812 C CA . THR A 1 106 ? 2.029 3.244 -5.859 1.00 97.62 106 THR A CA 1
ATOM 813 C C . THR A 1 106 ? 2.574 3.528 -7.265 1.00 97.62 106 THR A C 1
ATOM 815 O O . THR A 1 106 ? 1.847 3.427 -8.248 1.00 97.62 106 THR A O 1
ATOM 818 N N . GLN A 1 107 ? 3.880 3.803 -7.407 1.00 98.56 107 GLN A N 1
ATOM 819 C CA . GLN A 1 107 ? 4.464 4.024 -8.739 1.00 98.56 107 GLN A CA 1
ATOM 820 C C . GLN A 1 107 ? 4.433 2.744 -9.589 1.00 98.56 107 GLN A C 1
ATOM 822 O O . GLN A 1 107 ? 4.232 2.806 -10.801 1.00 98.56 107 GLN A O 1
ATOM 827 N N . LEU A 1 108 ? 4.643 1.580 -8.966 1.00 98.88 108 LEU A N 1
ATOM 828 C CA . LEU A 1 108 ? 4.629 0.297 -9.668 1.00 98.88 108 LEU A CA 1
ATOM 829 C C . LEU A 1 108 ? 3.236 -0.055 -10.175 1.00 98.88 108 LEU A C 1
ATOM 831 O O . LEU A 1 108 ? 3.129 -0.530 -11.297 1.00 98.88 108 LEU A O 1
ATOM 835 N N . PHE A 1 109 ? 2.187 0.220 -9.404 1.00 98.50 109 PHE A N 1
ATOM 836 C CA . PHE A 1 109 ? 0.803 0.040 -9.821 1.00 98.50 109 PHE A CA 1
ATOM 837 C C . PHE A 1 109 ? 0.520 0.797 -11.126 1.00 98.50 109 PHE A C 1
ATOM 839 O O . PHE A 1 109 ? 0.125 0.183 -12.118 1.00 98.50 109 PHE A O 1
ATOM 846 N N . GLN A 1 110 ? 0.852 2.089 -11.182 1.00 98.00 110 GLN A N 1
ATOM 847 C CA . GLN A 1 110 ? 0.717 2.887 -12.406 1.00 98.00 110 GLN A CA 1
ATOM 848 C C . GLN A 1 110 ? 1.583 2.350 -13.559 1.00 98.00 110 GLN A C 1
ATOM 850 O O . GLN A 1 110 ? 1.130 2.272 -14.703 1.00 98.00 110 GLN A O 1
ATOM 855 N N . ALA A 1 111 ? 2.816 1.920 -13.266 1.00 98.44 111 ALA A N 1
ATOM 856 C CA . ALA A 1 111 ? 3.707 1.330 -14.264 1.00 98.44 111 ALA A CA 1
ATOM 857 C C . ALA A 1 111 ? 3.136 0.031 -14.857 1.00 98.44 111 ALA A C 1
ATOM 859 O O . ALA A 1 111 ? 3.265 -0.203 -16.061 1.00 98.44 111 ALA A O 1
ATOM 860 N N . VAL A 1 112 ? 2.492 -0.805 -14.035 1.00 98.25 112 VAL A N 1
ATOM 861 C CA . VAL A 1 112 ? 1.821 -2.027 -14.488 1.00 98.25 112 VAL A CA 1
ATOM 862 C C . VAL A 1 112 ? 0.595 -1.684 -15.332 1.00 98.25 112 VAL A C 1
ATOM 864 O O . VAL A 1 112 ? 0.443 -2.263 -16.408 1.00 98.25 112 VAL A O 1
ATOM 867 N N . LEU A 1 113 ? -0.246 -0.732 -14.907 1.00 97.31 113 LEU A N 1
ATOM 868 C CA . LEU A 1 113 ? -1.396 -0.288 -15.703 1.00 97.31 113 LEU A CA 1
ATOM 869 C C . LEU A 1 113 ? -0.953 0.176 -17.094 1.00 97.31 113 LEU A C 1
ATOM 871 O O . LEU A 1 113 ? -1.496 -0.283 -18.102 1.00 97.31 113 LEU A O 1
ATOM 875 N N . PHE A 1 114 ? 0.090 1.006 -17.170 1.00 96.12 114 PHE A N 1
ATOM 876 C CA . PHE A 1 114 ? 0.701 1.405 -18.437 1.00 96.12 114 PHE A CA 1
ATOM 877 C C . PHE A 1 114 ? 1.206 0.199 -19.244 1.00 96.12 114 PHE A C 1
ATOM 879 O O . PHE A 1 114 ? 0.912 0.074 -20.432 1.00 96.12 114 PHE A O 1
ATOM 886 N N . ALA A 1 115 ? 1.946 -0.719 -18.621 1.00 97.25 115 ALA A N 1
ATOM 887 C CA . ALA A 1 115 ? 2.526 -1.868 -19.313 1.00 97.25 115 ALA A CA 1
ATOM 888 C C . ALA A 1 115 ? 1.467 -2.809 -19.908 1.00 97.25 115 ALA A C 1
ATOM 890 O O . ALA A 1 115 ? 1.618 -3.286 -21.039 1.00 97.25 115 ALA A O 1
ATOM 891 N N . LEU A 1 116 ? 0.388 -3.050 -19.163 1.00 95.56 116 LEU A N 1
ATOM 892 C CA . LEU A 1 116 ? -0.699 -3.947 -19.542 1.00 95.56 116 LEU A CA 1
ATOM 893 C C . LEU A 1 116 ? -1.638 -3.354 -20.594 1.00 95.56 116 LEU A C 1
ATOM 895 O O . LEU A 1 116 ? -2.178 -4.124 -21.398 1.00 95.56 116 LEU A O 1
ATOM 899 N N . SER A 1 117 ? -1.794 -2.027 -20.600 1.00 91.56 117 SER A N 1
ATOM 900 C CA . SER A 1 117 ? -2.652 -1.270 -21.522 1.00 91.56 117 SER A CA 1
ATOM 901 C C . SER A 1 117 ? -1.924 -0.749 -22.765 1.00 91.56 117 SER A C 1
ATOM 903 O O . SER A 1 117 ? -2.550 -0.539 -23.793 1.00 91.56 117 SER A O 1
ATOM 905 N N . SER A 1 118 ? -0.596 -0.622 -22.746 1.00 78.44 118 SER A N 1
ATOM 906 C CA . SER A 1 118 ? 0.200 -0.173 -23.899 1.00 78.44 118 SER A CA 1
ATOM 907 C C . SER A 1 118 ? 0.026 -0.986 -25.204 1.00 78.44 118 SER A C 1
ATOM 909 O O . SER A 1 118 ? 0.189 -0.387 -26.267 1.00 78.44 118 SER A O 1
ATOM 911 N N . PRO A 1 119 ? -0.286 -2.304 -25.207 1.00 68.44 119 PRO A N 1
ATOM 912 C CA . PRO A 1 119 ? -0.647 -3.016 -26.439 1.00 68.44 119 PRO A CA 1
ATOM 913 C C . PRO A 1 119 ? -2.003 -2.599 -27.032 1.00 68.44 119 PRO A C 1
ATOM 915 O O . PRO A 1 119 ? -2.339 -3.041 -28.130 1.00 68.44 119 PRO A O 1
ATOM 918 N N . HIS A 1 120 ? -2.817 -1.843 -26.294 1.00 63.88 120 HIS A N 1
ATOM 919 C CA . HIS A 1 120 ? -4.172 -1.497 -26.693 1.00 63.88 120 HIS A CA 1
ATOM 920 C C . HIS A 1 120 ? -4.157 -0.398 -27.762 1.00 63.88 120 HIS A C 1
ATOM 922 O O . HIS A 1 120 ? -3.415 0.579 -27.659 1.00 63.88 120 HIS A O 1
ATOM 928 N N . ASN A 1 121 ? -4.954 -0.577 -28.819 1.00 62.56 121 ASN A N 1
ATOM 929 C CA . ASN A 1 121 ? -5.075 0.418 -29.880 1.00 62.56 121 ASN A CA 1
ATOM 930 C C . ASN A 1 121 ? -5.815 1.652 -29.322 1.00 62.56 121 ASN A C 1
ATOM 932 O O . ASN A 1 121 ? -6.886 1.460 -28.754 1.00 62.56 121 ASN A O 1
ATOM 936 N N . PRO A 1 122 ? -5.312 2.889 -29.488 1.00 58.22 122 PRO A N 1
ATOM 937 C CA . PRO A 1 122 ? -6.024 4.105 -29.078 1.00 58.22 122 PRO A CA 1
ATOM 938 C C . PRO A 1 122 ? -7.407 4.301 -29.728 1.00 58.22 122 PRO A C 1
ATOM 940 O O . PRO A 1 122 ? -8.185 5.106 -29.229 1.00 58.22 122 PRO A O 1
ATOM 943 N N . ASP A 1 123 ? -7.730 3.574 -30.806 1.00 63.28 123 ASP A N 1
ATOM 944 C CA . ASP A 1 123 ? -9.085 3.539 -31.385 1.00 63.28 123 ASP A CA 1
ATOM 945 C C . ASP A 1 123 ? -10.057 2.592 -30.640 1.00 63.28 123 ASP A C 1
ATOM 947 O O . ASP A 1 123 ? -11.248 2.558 -30.956 1.00 63.28 123 ASP A O 1
ATOM 951 N N . ASN A 1 124 ? -9.569 1.797 -29.683 1.00 73.44 124 ASN A N 1
ATOM 952 C CA . ASN A 1 124 ? -10.387 0.906 -28.861 1.00 73.44 124 ASN A CA 1
ATOM 953 C C . ASN A 1 124 ? -10.856 1.605 -27.577 1.00 73.44 124 ASN A C 1
ATOM 955 O O . ASN A 1 124 ? -10.291 2.605 -27.139 1.00 73.44 124 ASN A O 1
ATOM 959 N N . GLU A 1 125 ? -11.875 1.035 -26.934 1.00 83.19 125 GLU A N 1
ATOM 960 C CA . GLU A 1 125 ? -12.284 1.474 -25.600 1.00 83.19 125 GLU A CA 1
ATOM 961 C C . GLU A 1 125 ? -11.159 1.278 -24.564 1.00 83.19 125 GLU A C 1
ATOM 963 O O . GLU A 1 125 ? -10.419 0.299 -24.656 1.00 83.19 125 GLU A O 1
ATOM 968 N N . PRO A 1 126 ? -11.040 2.157 -23.550 1.00 91.06 126 PRO A N 1
ATOM 969 C CA . PRO A 1 126 ? -10.056 1.997 -22.482 1.00 91.06 126 PRO A CA 1
ATOM 970 C C . PRO A 1 126 ? -10.178 0.642 -21.775 1.00 91.06 126 PRO A C 1
ATOM 972 O O . PRO A 1 126 ? -11.286 0.154 -21.528 1.00 91.06 126 PRO A O 1
ATOM 975 N N . LEU A 1 127 ? -9.036 0.064 -21.395 1.00 93.06 127 LEU A N 1
ATOM 976 C CA . LEU A 1 127 ? -8.979 -1.203 -20.670 1.00 93.06 127 LEU A CA 1
ATOM 977 C C . LEU A 1 127 ? -9.644 -1.062 -19.290 1.00 93.06 127 LEU A C 1
ATOM 979 O O . LEU A 1 127 ? -9.237 -0.225 -18.485 1.00 93.06 127 LEU A O 1
ATOM 983 N N . SER A 1 128 ? -10.657 -1.879 -19.007 1.00 95.62 128 SER A N 1
ATOM 984 C CA . SER A 1 128 ? -11.349 -1.855 -17.715 1.00 95.62 128 SER A CA 1
ATOM 985 C C . SER A 1 128 ? -10.428 -2.322 -16.588 1.00 95.62 128 SER A C 1
ATOM 987 O O . SER A 1 128 ? -9.787 -3.361 -16.718 1.00 95.62 128 SER A O 1
ATOM 989 N N . VAL A 1 129 ? -10.382 -1.573 -15.487 1.00 98.12 129 VAL A N 1
ATOM 990 C CA . VAL A 1 129 ? -9.656 -1.910 -14.255 1.00 98.12 129 VAL A CA 1
ATOM 991 C C . VAL A 1 129 ? -10.673 -2.127 -13.143 1.00 98.12 129 VAL A C 1
ATOM 993 O O . VAL A 1 129 ? -11.466 -1.232 -12.860 1.00 98.12 129 VAL A O 1
ATOM 996 N N . VAL A 1 130 ? -10.656 -3.300 -12.520 1.00 98.44 130 VAL A N 1
ATOM 997 C CA . VAL A 1 130 ? -11.595 -3.686 -11.458 1.00 98.44 130 VAL A CA 1
ATOM 998 C C . VAL A 1 130 ? -10.863 -4.225 -10.238 1.00 98.44 130 VAL A C 1
ATOM 1000 O O . VAL A 1 130 ? -9.740 -4.719 -10.341 1.00 98.44 130 VAL A O 1
ATOM 1003 N N . ALA A 1 131 ? -11.514 -4.168 -9.082 1.00 98.69 131 ALA A N 1
ATOM 1004 C CA . ALA A 1 131 ? -11.078 -4.857 -7.871 1.00 98.69 131 ALA A CA 1
ATOM 1005 C C . ALA A 1 131 ? -12.309 -5.326 -7.092 1.00 98.69 131 ALA A C 1
ATOM 1007 O O . ALA A 1 131 ? -13.326 -4.639 -7.086 1.00 98.69 131 ALA A O 1
ATOM 1008 N N . ALA A 1 132 ? -12.237 -6.480 -6.434 1.00 98.62 132 ALA A N 1
ATOM 1009 C CA . ALA A 1 132 ? -13.359 -6.988 -5.647 1.00 98.62 132 ALA A CA 1
ATOM 1010 C C . ALA A 1 132 ? -13.626 -6.085 -4.430 1.00 98.62 132 ALA A C 1
ATOM 1012 O O . ALA A 1 132 ? -12.708 -5.818 -3.653 1.00 98.62 132 ALA A O 1
ATOM 1013 N N . ALA A 1 133 ? -14.857 -5.627 -4.212 1.00 98.06 133 ALA A N 1
ATOM 1014 C CA . ALA A 1 133 ? -15.202 -4.879 -3.002 1.00 98.06 133 ALA A CA 1
ATOM 1015 C C . ALA A 1 133 ? -15.201 -5.796 -1.746 1.00 98.06 133 ALA A C 1
ATOM 1017 O O . ALA A 1 133 ? -15.433 -7.004 -1.859 1.00 98.06 133 ALA A O 1
ATOM 1018 N N . PRO A 1 134 ? -14.884 -5.283 -0.540 1.00 98.38 134 PRO A N 1
ATOM 1019 C CA . PRO A 1 134 ? -14.179 -4.026 -0.324 1.00 98.38 134 PRO A CA 1
ATOM 1020 C C . PRO A 1 134 ? -12.741 -4.106 -0.872 1.00 98.38 134 PRO A C 1
ATOM 1022 O O . PRO A 1 134 ? -12.040 -5.092 -0.637 1.00 98.38 134 PRO A O 1
ATOM 1025 N N . PHE A 1 135 ? -12.297 -3.074 -1.588 1.00 98.31 135 PHE A N 1
ATOM 1026 C CA . PHE A 1 135 ? -10.964 -2.990 -2.208 1.00 98.31 135 PHE A CA 1
ATOM 1027 C C . PHE A 1 135 ? -10.158 -1.827 -1.638 1.00 98.31 135 PHE A C 1
ATOM 1029 O O . PHE A 1 135 ? -10.724 -0.902 -1.057 1.00 98.31 135 PHE A O 1
ATOM 1036 N N . TYR A 1 136 ? -8.838 -1.813 -1.857 1.00 98.19 136 TYR A N 1
ATOM 1037 C CA . TYR A 1 136 ? -8.001 -0.705 -1.405 1.00 98.19 136 TYR A CA 1
ATOM 1038 C C . TYR A 1 136 ? -8.476 0.625 -2.005 1.00 98.19 136 TYR A C 1
ATOM 1040 O O . TYR A 1 136 ? -8.464 0.828 -3.217 1.00 98.19 136 TYR A O 1
ATOM 1048 N N . SER A 1 137 ? -8.847 1.549 -1.121 1.00 96.25 137 SER A N 1
ATOM 1049 C CA . SER A 1 137 ? -9.499 2.815 -1.453 1.00 96.25 137 SER A CA 1
ATOM 1050 C C . SER A 1 137 ? -8.749 3.732 -2.421 1.00 96.25 137 SER A C 1
ATOM 1052 O O . SER A 1 137 ? -9.365 4.633 -2.973 1.00 96.25 137 SER A O 1
ATOM 1054 N N . SER A 1 138 ? -7.439 3.552 -2.620 1.00 95.69 138 SER A N 1
ATOM 1055 C CA . SER A 1 138 ? -6.689 4.372 -3.583 1.00 95.69 138 SER A CA 1
ATOM 1056 C C . SER A 1 138 ? -6.744 3.840 -5.010 1.00 95.69 138 SER A C 1
ATOM 1058 O O . SER A 1 138 ? -6.415 4.593 -5.915 1.00 95.69 138 SER A O 1
ATOM 1060 N N . TYR A 1 139 ? -7.167 2.594 -5.260 1.00 98.12 139 TYR A N 1
ATOM 1061 C CA . TYR A 1 139 ? -7.202 2.076 -6.633 1.00 98.12 139 TYR A CA 1
ATOM 1062 C C . TYR A 1 139 ? -8.086 2.889 -7.588 1.00 98.12 139 TYR A C 1
ATOM 1064 O O . TYR A 1 139 ? -7.603 3.174 -8.686 1.00 98.12 139 TYR A O 1
ATOM 1072 N N . PRO A 1 140 ? -9.320 3.301 -7.228 1.00 97.06 140 PRO A N 1
ATOM 1073 C CA . PRO A 1 140 ? -10.139 4.109 -8.130 1.00 97.06 140 PRO A CA 1
ATOM 1074 C C . PRO A 1 140 ? -9.466 5.443 -8.464 1.00 97.06 140 PRO A C 1
ATOM 1076 O O . PRO A 1 140 ? -9.329 5.798 -9.631 1.00 97.06 140 PRO A O 1
ATOM 1079 N N . GLU A 1 141 ? -8.991 6.145 -7.434 1.00 94.00 141 GLU A N 1
ATOM 1080 C CA . GLU A 1 141 ? -8.365 7.460 -7.559 1.00 94.00 141 GLU A CA 1
ATOM 1081 C C . GLU A 1 141 ? -7.053 7.381 -8.348 1.00 94.00 141 GLU A C 1
ATOM 1083 O O . GLU A 1 141 ? -6.904 8.066 -9.352 1.00 94.00 141 GLU A O 1
ATOM 1088 N N . GLU A 1 142 ? -6.141 6.469 -7.998 1.00 94.31 142 GLU A N 1
ATOM 1089 C CA . GLU A 1 142 ? -4.869 6.285 -8.710 1.00 94.31 142 GLU A CA 1
ATOM 1090 C C . GLU A 1 142 ? -5.059 5.827 -10.170 1.00 94.31 142 GLU A C 1
ATOM 1092 O O . GLU A 1 142 ? -4.197 6.096 -11.012 1.00 94.31 142 GLU A O 1
ATOM 1097 N N . THR A 1 143 ? -6.170 5.152 -10.488 1.00 97.06 143 THR A N 1
ATOM 1098 C CA . THR A 1 143 ? -6.517 4.765 -11.866 1.00 97.06 143 THR A CA 1
ATOM 1099 C C . THR A 1 143 ? -7.031 5.958 -12.676 1.00 97.06 143 THR A C 1
ATOM 1101 O O . THR A 1 143 ? -6.685 6.096 -13.847 1.00 97.06 143 THR A O 1
ATOM 1104 N N . GLU A 1 144 ? -7.844 6.830 -12.080 1.00 94.50 144 GLU A N 1
ATOM 1105 C CA . GLU A 1 144 ? -8.527 7.919 -12.795 1.00 94.50 144 GLU A CA 1
ATOM 1106 C C . GLU A 1 144 ? -7.760 9.249 -12.782 1.00 94.50 144 GLU A C 1
ATOM 1108 O O . GLU A 1 144 ? -7.953 10.064 -13.684 1.00 94.50 144 GLU A O 1
ATOM 1113 N N . PHE A 1 145 ? -6.856 9.453 -11.819 1.00 93.44 145 PHE A N 1
ATOM 1114 C CA . PHE A 1 145 ? -6.191 10.734 -11.548 1.00 93.44 145 PHE A CA 1
ATOM 1115 C C . PHE A 1 145 ? -5.510 11.371 -12.771 1.00 93.44 145 PHE A C 1
ATOM 1117 O O . PHE A 1 145 ? -5.577 12.576 -12.982 1.00 93.44 145 PHE A O 1
ATOM 1124 N N . LEU A 1 146 ? -4.863 10.565 -13.620 1.00 91.88 146 LEU A N 1
ATOM 1125 C CA . LEU A 1 146 ? -4.163 11.066 -14.812 1.00 91.88 146 LEU A CA 1
ATOM 1126 C C . LEU A 1 146 ? -5.070 11.233 -16.042 1.00 91.88 146 LEU A C 1
ATOM 1128 O O . LEU A 1 146 ? -4.574 11.612 -17.104 1.00 91.88 146 LEU A O 1
ATOM 1132 N N . HIS A 1 147 ? -6.360 10.893 -15.936 1.00 92.25 147 HIS A N 1
ATOM 1133 C CA . HIS A 1 147 ? -7.315 10.865 -17.049 1.00 92.25 147 HIS A CA 1
ATOM 1134 C C . HIS A 1 147 ? -6.757 10.164 -18.301 1.00 92.25 147 HIS A C 1
ATOM 1136 O O . HIS A 1 147 ? -6.863 10.647 -19.432 1.00 92.25 147 HIS A O 1
ATOM 1142 N N . SER A 1 148 ? -6.102 9.019 -18.089 1.00 91.06 148 SER A N 1
ATOM 1143 C CA . SER A 1 148 ? -5.480 8.241 -19.158 1.00 91.06 148 SER A CA 1
ATOM 1144 C C . SER A 1 148 ? -6.532 7.694 -20.125 1.00 91.06 148 SER A C 1
ATOM 1146 O O . SER A 1 148 ? -7.538 7.129 -19.713 1.00 91.06 148 SER A O 1
ATOM 1148 N N . GLY A 1 149 ? -6.271 7.776 -21.431 1.00 91.44 149 GLY A N 1
ATOM 1149 C CA . GLY A 1 149 ? -7.105 7.113 -22.443 1.00 91.44 149 GLY A CA 1
ATOM 1150 C C . GLY A 1 149 ? -6.873 5.600 -22.552 1.00 91.44 149 GLY A C 1
ATOM 1151 O O . GLY A 1 149 ? -7.552 4.936 -23.327 1.00 91.44 149 GLY A O 1
ATOM 1152 N N . LEU A 1 150 ? -5.893 5.049 -21.827 1.00 91.75 150 LEU A N 1
ATOM 1153 C CA . LEU A 1 150 ? -5.470 3.651 -21.966 1.00 91.75 150 LEU A CA 1
ATOM 1154 C C . LEU A 1 150 ? -6.276 2.679 -21.098 1.00 91.75 150 LEU A C 1
ATOM 1156 O O . LEU A 1 150 ? -6.395 1.498 -21.431 1.00 91.75 150 LEU A O 1
ATOM 1160 N N . TYR A 1 151 ? -6.790 3.155 -19.970 1.00 93.94 151 TYR A N 1
ATOM 1161 C CA . TYR A 1 151 ? -7.474 2.349 -18.969 1.00 93.94 151 TYR A CA 1
ATOM 1162 C C . TYR A 1 151 ? -8.495 3.192 -18.211 1.00 93.94 151 TYR A C 1
ATOM 1164 O O . TYR A 1 151 ? -8.394 4.415 -18.198 1.00 93.94 151 TYR A O 1
ATOM 1172 N N . LYS A 1 152 ? -9.480 2.534 -17.600 1.00 95.62 152 LYS A N 1
ATOM 1173 C CA . LYS A 1 152 ? -10.550 3.189 -16.848 1.00 95.62 152 LYS A CA 1
ATOM 1174 C C . LYS A 1 152 ? -10.998 2.330 -15.671 1.00 95.62 152 LYS A C 1
ATOM 1176 O O . LYS A 1 152 ? -11.155 1.118 -15.829 1.00 95.62 152 LYS A O 1
ATOM 1181 N N . TRP A 1 153 ? -11.256 2.953 -14.527 1.00 97.81 153 TRP A N 1
ATOM 1182 C CA . TRP A 1 153 ? -11.870 2.302 -13.379 1.00 97.81 153 TRP A CA 1
ATOM 1183 C C . TRP A 1 153 ? -13.279 1.815 -13.735 1.00 97.81 153 TRP A C 1
ATOM 1185 O O . TRP A 1 153 ? -14.128 2.567 -14.220 1.00 97.81 153 TRP A O 1
ATOM 1195 N N . ALA A 1 154 ? -13.519 0.529 -13.512 1.00 97.00 154 ALA A N 1
ATOM 1196 C CA . ALA A 1 154 ? -14.755 -0.163 -13.857 1.00 97.00 154 ALA A CA 1
ATOM 1197 C C . ALA A 1 154 ? -15.476 -0.749 -12.629 1.00 97.00 154 ALA A C 1
ATOM 1199 O O . ALA A 1 154 ? -16.478 -1.439 -12.793 1.00 97.00 154 ALA A O 1
ATOM 1200 N N . GLY A 1 155 ? -15.021 -0.426 -11.414 1.00 96.50 155 GLY A N 1
ATOM 1201 C CA . GLY A 1 155 ? -15.733 -0.743 -10.177 1.00 96.50 155 GLY A CA 1
ATOM 1202 C C . GLY A 1 155 ? -15.456 -2.140 -9.626 1.00 96.50 155 GLY A C 1
ATOM 1203 O O . GLY A 1 155 ? -14.339 -2.655 -9.714 1.00 96.50 155 GLY A O 1
ATOM 1204 N N . ASP A 1 156 ? -16.485 -2.710 -8.997 1.00 98.06 156 ASP A N 1
ATOM 1205 C CA . ASP A 1 156 ? -16.404 -3.978 -8.280 1.00 98.06 156 ASP A CA 1
ATOM 1206 C C . ASP A 1 156 ? -16.296 -5.171 -9.237 1.00 98.06 156 ASP A C 1
ATOM 1208 O O . ASP A 1 156 ? -17.179 -5.407 -10.069 1.00 98.06 156 ASP A O 1
ATOM 1212 N N . ALA A 1 157 ? -15.234 -5.957 -9.059 1.00 98.00 157 ALA A N 1
ATOM 1213 C CA . ALA A 1 157 ? -14.966 -7.167 -9.824 1.00 98.00 157 ALA A CA 1
ATOM 1214 C C . ALA A 1 157 ? -16.093 -8.215 -9.729 1.00 98.00 157 ALA A C 1
ATOM 1216 O O . ALA A 1 157 ? -16.323 -8.923 -10.707 1.00 98.00 157 ALA A O 1
ATOM 1217 N N . TYR A 1 158 ? -16.842 -8.297 -8.620 1.00 97.19 158 TYR A N 1
ATOM 1218 C CA . TYR A 1 158 ? -17.976 -9.233 -8.514 1.00 97.19 158 TYR A CA 1
ATOM 1219 C C . TYR A 1 158 ? -19.134 -8.889 -9.457 1.00 97.19 158 TYR A C 1
ATOM 1221 O O . TYR A 1 158 ? -19.826 -9.780 -9.947 1.00 97.19 158 TYR A O 1
ATOM 1229 N N . SER A 1 159 ? -19.337 -7.597 -9.715 1.00 95.56 159 SER A N 1
ATOM 1230 C CA . SER A 1 159 ? -2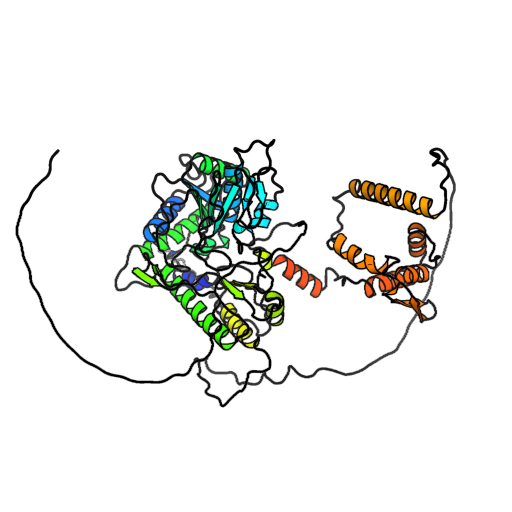0.397 -7.090 -10.593 1.00 95.56 159 SER A CA 1
ATOM 1231 C C . SER A 1 159 ? -19.954 -6.924 -12.049 1.00 95.56 159 SER A C 1
ATOM 1233 O O . SER A 1 159 ? -20.764 -6.585 -12.909 1.00 95.56 159 SER A O 1
ATOM 1235 N N . PHE A 1 160 ? -18.670 -7.147 -12.340 1.00 96.25 160 PHE A N 1
ATOM 1236 C CA . PHE A 1 160 ? -18.101 -6.873 -13.649 1.00 96.25 160 PHE A CA 1
ATOM 1237 C C . PHE A 1 160 ? -18.530 -7.919 -14.682 1.00 96.25 160 PHE A C 1
ATOM 1239 O O . PHE A 1 160 ? -18.199 -9.104 -14.585 1.00 96.25 160 PHE A O 1
ATOM 1246 N N . ASP A 1 161 ? -19.248 -7.469 -15.711 1.00 92.62 161 ASP A N 1
ATOM 1247 C CA . ASP A 1 161 ? -19.810 -8.339 -16.740 1.00 92.62 161 ASP A CA 1
ATOM 1248 C C . ASP A 1 161 ? -19.420 -7.980 -18.179 1.00 92.62 161 ASP A C 1
ATOM 1250 O O . ASP A 1 161 ? -19.787 -8.716 -19.097 1.00 92.62 161 ASP A O 1
ATOM 1254 N N . LYS A 1 162 ? -18.637 -6.915 -18.375 1.00 90.56 162 LYS A N 1
ATOM 1255 C CA . LYS A 1 162 ? -18.257 -6.410 -19.696 1.00 90.56 162 LYS A CA 1
ATOM 1256 C C . LYS A 1 162 ? -17.365 -7.399 -20.455 1.00 90.56 162 LYS A C 1
ATOM 1258 O O . LYS A 1 162 ? -16.395 -7.929 -19.916 1.00 90.56 162 LYS A O 1
ATOM 1263 N N . ASP A 1 163 ? -17.664 -7.588 -21.738 1.00 86.56 163 ASP A N 1
ATOM 1264 C CA . ASP A 1 163 ? -16.840 -8.383 -22.649 1.00 86.56 163 ASP A CA 1
ATOM 1265 C C . ASP A 1 163 ? -15.510 -7.688 -22.984 1.00 86.56 163 ASP A C 1
ATOM 1267 O O . ASP A 1 163 ? -15.441 -6.468 -23.156 1.00 86.56 163 ASP A O 1
ATOM 1271 N N . GLY A 1 164 ? -14.461 -8.489 -23.175 1.00 85.25 164 GLY A N 1
ATOM 1272 C CA . GLY A 1 164 ? -13.145 -8.028 -23.617 1.00 85.25 164 GLY A CA 1
ATOM 1273 C C . GLY A 1 164 ? -12.062 -8.155 -22.549 1.00 85.25 164 GLY A C 1
ATOM 1274 O O . GLY A 1 164 ? -12.250 -8.768 -21.504 1.00 85.25 164 GLY A O 1
ATOM 1275 N N . ALA A 1 165 ? -10.885 -7.602 -22.848 1.00 90.81 165 ALA A N 1
ATOM 1276 C CA . ALA A 1 165 ? -9.766 -7.618 -21.915 1.00 90.81 165 ALA A CA 1
ATOM 1277 C C . ALA A 1 165 ? -10.036 -6.682 -20.729 1.00 90.81 165 ALA A C 1
ATOM 1279 O O . ALA A 1 165 ? -10.617 -5.608 -20.889 1.00 90.81 165 ALA A O 1
ATOM 1280 N N . TYR A 1 166 ? -9.544 -7.067 -19.559 1.00 94.94 166 TYR A N 1
ATOM 1281 C CA . TYR A 1 166 ? -9.641 -6.284 -18.333 1.00 94.94 166 TYR A CA 1
ATOM 1282 C C . TYR A 1 166 ? -8.391 -6.495 -17.474 1.00 94.94 166 TYR A C 1
ATOM 1284 O O . TYR A 1 166 ? -7.613 -7.429 -17.693 1.00 94.94 166 TYR A O 1
ATOM 1292 N N . VAL A 1 167 ? -8.193 -5.607 -16.508 1.00 97.56 167 VAL A N 1
ATOM 1293 C CA . VAL A 1 167 ? -7.223 -5.744 -15.427 1.00 97.56 167 VAL A CA 1
ATOM 1294 C C . VAL A 1 167 ? -7.990 -5.956 -14.136 1.00 97.56 167 VAL A C 1
ATOM 1296 O O . VAL A 1 167 ? -8.868 -5.163 -13.808 1.00 97.56 167 VAL A O 1
ATOM 1299 N N . GLU A 1 168 ? -7.638 -6.995 -13.394 1.00 98.50 168 GLU A N 1
ATOM 1300 C CA . GLU A 1 168 ? -8.178 -7.238 -12.061 1.00 98.50 168 GLU A CA 1
ATOM 1301 C C . GLU A 1 168 ? -7.075 -7.095 -11.012 1.00 98.50 168 GLU A C 1
ATOM 1303 O O . GLU A 1 168 ? -5.996 -7.688 -11.127 1.00 98.50 168 GLU A O 1
ATOM 1308 N N . LEU A 1 169 ? -7.351 -6.272 -10.003 1.00 98.62 169 LEU A N 1
ATOM 1309 C CA . LEU A 1 169 ? -6.475 -6.026 -8.866 1.00 98.62 169 LEU A CA 1
ATOM 1310 C C . LEU A 1 169 ? -6.854 -6.974 -7.731 1.00 98.62 169 LEU A C 1
ATOM 1312 O O . LEU A 1 169 ? -7.947 -6.889 -7.169 1.00 98.62 169 LEU A O 1
ATOM 1316 N N . VAL A 1 170 ? -5.926 -7.858 -7.381 1.00 98.75 170 VAL A N 1
ATOM 1317 C CA . VAL A 1 170 ? -6.091 -8.864 -6.331 1.00 98.75 170 VAL A CA 1
ATOM 1318 C C . VAL A 1 170 ? -5.167 -8.509 -5.171 1.00 98.75 170 VAL A C 1
ATOM 1320 O O . VAL A 1 170 ? -3.974 -8.810 -5.189 1.00 98.75 170 VAL A O 1
ATOM 1323 N N . THR A 1 171 ? -5.701 -7.844 -4.147 1.00 98.81 171 THR A N 1
ATOM 1324 C CA . THR A 1 171 ? -4.953 -7.543 -2.918 1.00 98.81 171 THR A CA 1
ATOM 1325 C C . THR A 1 171 ? -5.080 -8.703 -1.936 1.00 98.81 171 THR A C 1
ATOM 1327 O O . THR A 1 171 ? -6.190 -9.033 -1.520 1.00 98.81 171 THR A O 1
ATOM 1330 N N . SER A 1 172 ? -3.964 -9.323 -1.547 1.00 98.44 172 SER A N 1
ATOM 1331 C CA . SER A 1 172 ? -3.973 -10.508 -0.679 1.00 98.44 172 SER A CA 1
ATOM 1332 C C . SER A 1 172 ? -2.747 -10.535 0.248 1.00 98.44 172 SER A C 1
ATOM 1334 O O . SER A 1 172 ? -1.618 -10.622 -0.237 1.00 98.44 172 SER A O 1
ATOM 1336 N N . PRO A 1 173 ? -2.910 -10.449 1.584 1.00 98.50 173 PRO A N 1
ATOM 1337 C CA . PRO A 1 173 ? -4.123 -10.106 2.322 1.00 98.50 173 PRO A CA 1
ATOM 1338 C C . PRO A 1 173 ? -4.709 -8.759 1.903 1.00 98.50 173 PRO A C 1
ATOM 1340 O O . PRO A 1 173 ? -3.978 -7.803 1.636 1.00 98.50 173 PRO A O 1
ATOM 1343 N N . ASN A 1 174 ? -6.032 -8.689 1.883 1.00 98.75 174 ASN A N 1
ATOM 1344 C CA . ASN A 1 174 ? -6.781 -7.558 1.376 1.00 98.75 174 ASN A CA 1
ATOM 1345 C C . ASN A 1 174 ? -6.718 -6.336 2.302 1.00 98.75 174 ASN A C 1
ATOM 1347 O O . ASN A 1 174 ? -6.601 -6.435 3.526 1.00 98.75 174 ASN A O 1
ATOM 1351 N N . ASN A 1 175 ? -6.853 -5.159 1.700 1.00 98.12 175 ASN A N 1
ATOM 1352 C CA . ASN A 1 175 ? -7.098 -3.897 2.386 1.00 98.12 175 ASN A CA 1
ATOM 1353 C C . ASN A 1 175 ? -8.519 -3.462 2.003 1.00 98.12 175 ASN A C 1
ATOM 1355 O O . ASN A 1 175 ? -8.739 -3.185 0.827 1.00 98.12 175 ASN A O 1
ATOM 1359 N N . PRO A 1 176 ? -9.473 -3.415 2.946 1.00 97.88 176 PRO A N 1
ATOM 1360 C CA . PRO A 1 176 ? -9.262 -3.164 4.373 1.00 97.88 176 PRO A CA 1
ATOM 1361 C C . PRO A 1 176 ? -9.380 -4.382 5.298 1.00 97.88 176 PRO A C 1
ATOM 1363 O O . PRO A 1 176 ? -8.969 -4.291 6.452 1.00 97.88 176 PRO A O 1
ATOM 1366 N N . ASP A 1 177 ? -9.964 -5.485 4.835 1.00 97.69 177 ASP A N 1
ATOM 1367 C CA . ASP A 1 177 ? -10.509 -6.530 5.712 1.00 97.69 177 ASP A CA 1
ATOM 1368 C C . ASP A 1 177 ? -9.535 -7.659 6.073 1.00 97.69 177 ASP A C 1
ATOM 1370 O O . ASP A 1 177 ? -9.876 -8.511 6.888 1.00 97.69 177 ASP A O 1
ATOM 1374 N N . GLY A 1 178 ? -8.324 -7.670 5.511 1.00 97.69 178 GLY A N 1
ATOM 1375 C CA . GLY A 1 178 ? -7.306 -8.680 5.792 1.00 97.69 178 GLY A CA 1
ATOM 1376 C C . GLY A 1 178 ? -7.592 -10.064 5.209 1.00 97.69 178 GLY A C 1
ATOM 1377 O O . GLY A 1 178 ? -6.875 -11.007 5.541 1.00 97.69 178 GLY A O 1
ATOM 1378 N N . THR A 1 179 ? -8.613 -10.207 4.360 1.00 97.50 179 THR A N 1
ATOM 1379 C CA . THR A 1 179 ? -8.964 -11.493 3.741 1.00 97.50 179 THR A CA 1
ATOM 1380 C C . THR A 1 179 ? -7.898 -11.950 2.747 1.00 97.50 179 THR A C 1
ATOM 1382 O O . THR A 1 179 ? -7.317 -11.144 2.023 1.00 97.50 179 THR A O 1
ATOM 1385 N N . ILE A 1 180 ? -7.628 -13.255 2.694 1.00 97.31 180 ILE A N 1
ATOM 1386 C CA . ILE A 1 180 ? -6.843 -13.846 1.603 1.00 97.31 180 ILE A CA 1
ATOM 1387 C C . ILE A 1 180 ? -7.740 -13.914 0.371 1.00 97.31 180 ILE A C 1
ATOM 1389 O O . ILE A 1 180 ? -8.875 -14.382 0.461 1.00 97.31 180 ILE A O 1
ATOM 1393 N N . ARG A 1 181 ? -7.244 -13.413 -0.761 1.00 97.31 181 ARG A N 1
ATOM 1394 C CA . ARG A 1 181 ? -8.016 -13.274 -1.998 1.00 97.31 181 ARG A CA 1
ATOM 1395 C C . ARG A 1 181 ? -7.337 -13.913 -3.194 1.00 97.31 181 ARG A C 1
ATOM 1397 O O . ARG A 1 181 ? -6.110 -13.933 -3.285 1.00 97.31 181 ARG A O 1
ATOM 1404 N N . GLU A 1 182 ? -8.186 -14.338 -4.119 1.00 97.19 182 GLU A N 1
ATOM 1405 C CA . GLU A 1 182 ? -7.859 -14.696 -5.494 1.00 97.19 182 GLU A CA 1
ATOM 1406 C C . GLU A 1 182 ? -8.735 -13.878 -6.453 1.00 97.19 182 GLU A C 1
ATOM 1408 O O . GLU A 1 182 ? -9.620 -13.137 -6.014 1.00 97.19 182 GLU A O 1
ATOM 1413 N N . ALA A 1 183 ? -8.474 -13.995 -7.754 1.00 97.44 183 ALA A N 1
ATOM 1414 C CA . ALA A 1 183 ? -9.293 -13.362 -8.778 1.00 97.44 183 ALA A CA 1
ATOM 1415 C C . ALA A 1 183 ? -10.725 -13.928 -8.780 1.00 97.44 183 ALA A C 1
ATOM 1417 O O . ALA A 1 183 ? -10.935 -15.132 -8.615 1.00 97.44 183 ALA A O 1
ATOM 1418 N N . VAL A 1 184 ? -11.712 -13.062 -8.997 1.00 97.81 184 VAL A N 1
ATOM 1419 C CA . VAL A 1 184 ? -13.142 -13.394 -8.967 1.00 97.81 184 VAL A CA 1
ATOM 1420 C C . VAL A 1 184 ? -13.801 -13.300 -10.338 1.00 97.81 184 VAL A C 1
ATOM 1422 O O . VAL A 1 184 ? -14.759 -14.033 -10.579 1.00 97.81 184 VAL A O 1
ATOM 1425 N N . VAL A 1 185 ? -13.284 -12.481 -11.266 1.00 96.06 185 VAL A N 1
ATOM 1426 C CA . VAL A 1 185 ? -13.896 -12.352 -12.602 1.00 96.06 185 VAL A CA 1
ATOM 1427 C C . VAL A 1 185 ? -13.709 -13.641 -13.403 1.00 96.06 185 VAL A C 1
ATOM 1429 O O . VAL A 1 185 ? -14.663 -14.119 -14.009 1.00 96.06 185 VAL A O 1
ATOM 1432 N N . ASN A 1 186 ? -12.501 -14.220 -13.383 1.00 90.06 186 ASN A N 1
ATOM 1433 C CA . ASN A 1 186 ? -12.167 -15.523 -13.984 1.00 90.06 186 ASN A CA 1
ATOM 1434 C C . ASN A 1 186 ? -12.683 -15.727 -15.427 1.00 90.06 186 ASN A C 1
ATOM 1436 O O . ASN A 1 186 ? -13.196 -16.794 -15.771 1.00 90.06 186 ASN A O 1
ATOM 1440 N N . ARG A 1 187 ? -12.550 -14.704 -16.283 1.00 88.69 187 ARG A N 1
ATOM 1441 C CA . ARG A 1 187 ? -12.927 -14.752 -17.706 1.00 88.69 187 ARG A CA 1
ATOM 1442 C C . ARG A 1 187 ? -11.703 -14.667 -18.614 1.00 88.69 187 ARG A C 1
ATOM 1444 O O . ARG A 1 187 ? -10.645 -14.166 -18.230 1.00 88.69 187 ARG A O 1
ATOM 1451 N N . ASP A 1 188 ? -11.871 -15.131 -19.849 1.00 83.88 188 ASP A N 1
ATOM 1452 C CA . ASP A 1 188 ? -10.832 -15.048 -20.875 1.00 83.88 188 ASP A CA 1
ATOM 1453 C C . ASP A 1 188 ? -10.379 -13.595 -21.100 1.00 83.88 188 ASP A C 1
ATOM 1455 O O . ASP A 1 188 ? -11.188 -12.673 -21.183 1.00 83.88 188 ASP A O 1
ATOM 1459 N N . GLY A 1 189 ? -9.065 -13.393 -21.230 1.00 80.69 189 GLY A N 1
ATOM 1460 C CA . GLY A 1 189 ? -8.473 -12.071 -21.471 1.00 80.69 189 GLY A CA 1
ATOM 1461 C C . GLY A 1 189 ? -8.217 -11.224 -20.217 1.00 80.69 189 GLY A C 1
ATOM 1462 O O . GLY A 1 189 ? -7.729 -10.099 -20.357 1.00 80.69 189 GLY A O 1
ATOM 1463 N N . GLY A 1 190 ? -8.493 -11.752 -19.020 1.00 91.00 190 GLY A N 1
ATOM 1464 C CA . GLY A 1 190 ? -8.143 -11.117 -17.750 1.00 91.00 190 GLY A CA 1
ATOM 1465 C C . GLY A 1 190 ? -6.634 -11.017 -17.524 1.00 91.00 190 GLY A C 1
ATOM 1466 O O . GLY A 1 190 ? -5.892 -11.980 -17.720 1.00 91.00 190 GLY A O 1
ATOM 1467 N N . LYS A 1 191 ? -6.169 -9.840 -17.101 1.00 95.25 191 LYS A N 1
ATOM 1468 C CA . LYS A 1 191 ? -4.784 -9.578 -16.688 1.00 95.25 191 LYS A CA 1
ATOM 1469 C C . LYS A 1 191 ? -4.766 -9.310 -15.187 1.00 95.25 191 LYS A C 1
ATOM 1471 O O . LYS A 1 191 ? -5.374 -8.347 -14.731 1.00 95.25 191 LYS A O 1
ATOM 1476 N N . LEU A 1 192 ? -4.070 -10.141 -14.421 1.00 97.75 192 LEU A N 1
ATOM 1477 C CA . LEU A 1 192 ? -4.112 -10.072 -12.960 1.00 97.75 192 LEU A CA 1
ATOM 1478 C C . LEU A 1 192 ? -2.909 -9.312 -12.397 1.00 97.75 192 LEU A C 1
ATOM 1480 O O . LEU A 1 192 ? -1.762 -9.602 -12.745 1.00 97.75 192 LEU A O 1
ATOM 1484 N N . ILE A 1 193 ? -3.168 -8.380 -11.483 1.00 98.62 193 ILE A N 1
ATOM 1485 C CA . ILE A 1 193 ? -2.144 -7.716 -10.671 1.00 98.62 193 ILE A CA 1
ATOM 1486 C C . ILE A 1 193 ? -2.350 -8.158 -9.229 1.00 98.62 193 ILE A C 1
ATOM 1488 O O . ILE A 1 193 ? -3.378 -7.846 -8.634 1.00 98.62 193 ILE A O 1
ATOM 1492 N N . HIS A 1 194 ? -1.373 -8.858 -8.659 1.00 98.81 194 HIS A N 1
ATOM 1493 C CA . HIS A 1 194 ? -1.442 -9.287 -7.268 1.00 98.81 194 HIS A CA 1
ATOM 1494 C C . HIS A 1 194 ? -0.701 -8.292 -6.383 1.00 98.81 194 HIS A C 1
ATOM 1496 O O . HIS A 1 194 ? 0.527 -8.216 -6.418 1.00 98.81 194 HIS A O 1
ATOM 1502 N N . ASP A 1 195 ? -1.440 -7.527 -5.587 1.00 98.88 195 ASP A N 1
ATOM 1503 C CA . ASP A 1 195 ? -0.866 -6.646 -4.575 1.00 98.88 195 ASP A CA 1
ATOM 1504 C C . ASP A 1 195 ? -0.680 -7.420 -3.267 1.00 98.88 195 ASP A C 1
ATOM 1506 O O . ASP A 1 195 ? -1.626 -7.711 -2.535 1.00 98.88 195 ASP A O 1
ATOM 1510 N N . LEU A 1 196 ? 0.572 -7.777 -2.994 1.00 98.88 196 LEU A N 1
ATOM 1511 C CA . LEU A 1 196 ? 0.992 -8.606 -1.870 1.00 98.88 196 LEU A CA 1
ATOM 1512 C C . LEU A 1 196 ? 1.706 -7.768 -0.801 1.00 98.88 196 LEU A C 1
ATOM 1514 O O . LEU A 1 196 ? 2.548 -8.270 -0.049 1.00 98.88 196 LEU A O 1
ATOM 1518 N N . ALA A 1 197 ? 1.369 -6.475 -0.695 1.00 98.69 197 ALA A N 1
ATOM 1519 C CA . ALA A 1 197 ? 1.945 -5.557 0.287 1.00 98.69 197 ALA A CA 1
ATOM 1520 C C . ALA A 1 197 ? 1.909 -6.097 1.729 1.00 98.69 197 ALA A C 1
ATOM 1522 O O . ALA A 1 197 ? 2.835 -5.834 2.501 1.00 98.69 197 ALA A O 1
ATOM 1523 N N . TYR A 1 198 ? 0.871 -6.862 2.080 1.00 98.81 198 TYR A N 1
ATOM 1524 C CA . TYR A 1 198 ? 0.647 -7.415 3.418 1.00 98.81 198 TYR A CA 1
ATOM 1525 C C . TYR A 1 198 ? 0.972 -8.911 3.541 1.00 98.81 198 TYR A C 1
ATOM 1527 O O . TYR A 1 198 ? 0.763 -9.470 4.615 1.00 98.81 198 TYR A O 1
ATOM 1535 N N . TYR A 1 199 ? 1.490 -9.573 2.498 1.00 98.75 199 TYR A N 1
ATOM 1536 C CA . TYR A 1 199 ? 1.768 -11.016 2.527 1.00 98.75 199 TYR A CA 1
ATOM 1537 C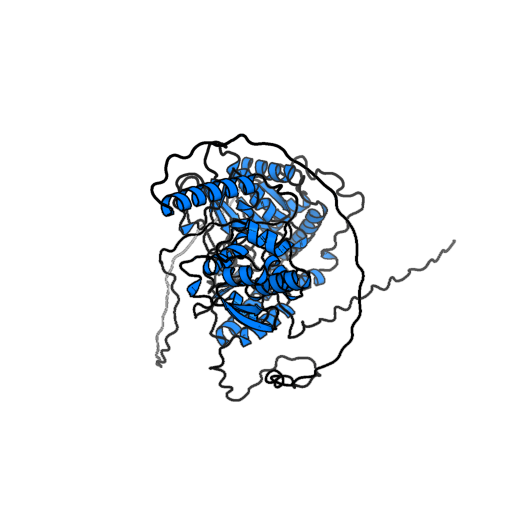 C . TYR A 1 199 ? 3.092 -11.326 3.246 1.00 98.75 199 TYR A C 1
ATOM 1539 O O . TYR A 1 199 ? 4.071 -11.787 2.657 1.00 98.75 199 TYR A O 1
ATOM 1547 N N . TRP A 1 200 ? 3.126 -11.008 4.542 1.00 98.75 200 TRP A N 1
ATOM 1548 C CA . TRP A 1 200 ? 4.271 -11.159 5.440 1.00 98.75 200 TRP A CA 1
ATOM 1549 C C . TRP A 1 200 ? 3.849 -11.821 6.762 1.00 98.75 200 TRP A C 1
ATOM 1551 O O . TRP A 1 200 ? 2.713 -11.608 7.203 1.00 98.75 200 TRP A O 1
ATOM 1561 N N . PRO A 1 201 ? 4.754 -12.550 7.449 1.00 98.06 201 PRO A N 1
ATOM 1562 C CA . PRO A 1 201 ? 4.394 -13.336 8.633 1.00 98.06 201 PRO A CA 1
ATOM 1563 C C . PRO A 1 201 ? 3.841 -12.520 9.813 1.00 98.06 201 PRO A C 1
ATOM 1565 O O . PRO A 1 201 ? 3.148 -13.069 10.670 1.00 98.06 201 PRO A O 1
ATOM 1568 N N . GLN A 1 202 ? 4.124 -11.212 9.883 1.00 97.00 202 GLN A N 1
ATOM 1569 C CA . GLN A 1 202 ? 3.544 -10.357 10.923 1.00 97.00 202 GLN A CA 1
ATOM 1570 C C . GLN A 1 202 ? 2.042 -10.091 10.748 1.00 97.00 202 GLN A C 1
ATOM 1572 O O . GLN A 1 202 ? 1.405 -9.674 11.711 1.00 97.00 202 GLN A O 1
ATOM 1577 N N . TYR A 1 203 ? 1.487 -10.296 9.549 1.00 98.44 203 TYR A N 1
ATOM 1578 C CA . TYR A 1 203 ? 0.085 -9.994 9.242 1.00 98.44 203 TYR A CA 1
ATOM 1579 C C . TYR A 1 203 ? -0.748 -11.245 8.984 1.00 98.44 203 TYR A C 1
ATOM 1581 O O . TYR A 1 203 ? -1.925 -11.278 9.333 1.00 98.44 203 TYR A O 1
ATOM 1589 N N . THR A 1 204 ? -0.149 -12.270 8.379 1.00 98.44 204 THR A N 1
ATOM 1590 C CA . THR A 1 204 ? -0.855 -13.481 7.961 1.00 98.44 204 THR A CA 1
ATOM 1591 C C . THR A 1 204 ? 0.060 -14.708 8.012 1.00 98.44 204 THR A C 1
ATOM 1593 O O . THR A 1 204 ? 1.271 -14.564 7.813 1.00 98.44 204 THR A O 1
ATOM 1596 N N . PRO A 1 205 ? -0.486 -15.920 8.228 1.00 98.06 205 PRO A N 1
ATOM 1597 C CA . PRO A 1 205 ? 0.229 -17.159 7.959 1.00 98.06 205 PRO A CA 1
ATOM 1598 C C . PRO A 1 205 ? 0.750 -17.191 6.515 1.00 98.06 205 PRO A C 1
ATOM 1600 O O . PRO A 1 205 ? 0.035 -16.821 5.583 1.00 98.06 205 PRO A O 1
ATOM 1603 N N . ILE A 1 206 ? 1.993 -17.644 6.331 1.00 98.38 206 ILE A N 1
ATOM 1604 C CA . ILE A 1 206 ? 2.547 -17.936 5.004 1.00 98.38 206 ILE A CA 1
ATOM 1605 C C . ILE A 1 206 ? 2.198 -19.382 4.665 1.00 98.38 206 ILE A C 1
ATOM 1607 O O . ILE A 1 206 ? 2.874 -20.310 5.118 1.00 98.38 206 ILE A O 1
ATOM 1611 N N . THR A 1 207 ? 1.132 -19.569 3.896 1.00 96.50 207 THR A N 1
ATOM 1612 C CA . THR A 1 207 ? 0.589 -20.888 3.530 1.00 96.50 207 THR A CA 1
ATOM 1613 C C . THR A 1 207 ? 1.258 -21.466 2.284 1.00 96.50 207 THR A C 1
ATOM 1615 O O . THR A 1 207 ? 1.292 -22.678 2.087 1.00 96.50 207 THR A O 1
ATOM 1618 N N . GLY A 1 208 ? 1.873 -20.611 1.466 1.00 95.12 208 GLY A N 1
ATOM 1619 C CA . GLY A 1 208 ? 2.648 -21.020 0.304 1.00 95.12 208 GLY A CA 1
ATOM 1620 C C . GLY A 1 208 ? 3.376 -19.861 -0.366 1.00 95.12 208 GLY A C 1
ATOM 1621 O O . GLY A 1 208 ? 3.159 -18.687 -0.054 1.00 95.12 208 GLY A O 1
ATOM 1622 N N . LYS A 1 209 ? 4.245 -20.197 -1.321 1.00 98.00 209 LYS A N 1
ATOM 1623 C CA . LYS A 1 209 ? 4.899 -19.206 -2.177 1.00 98.00 209 LYS A CA 1
ATOM 1624 C C . LYS A 1 209 ? 3.898 -18.712 -3.215 1.00 98.00 209 LYS A C 1
ATOM 1626 O O . LYS A 1 209 ? 3.434 -19.511 -4.024 1.00 98.00 209 LYS A O 1
ATOM 1631 N N . ALA A 1 210 ? 3.610 -17.414 -3.228 1.00 98.06 210 ALA A N 1
ATOM 1632 C CA . ALA A 1 210 ? 2.851 -16.813 -4.316 1.00 98.06 210 ALA A CA 1
ATOM 1633 C C . ALA A 1 210 ? 3.636 -16.937 -5.636 1.00 98.06 210 ALA A C 1
ATOM 1635 O O . ALA A 1 210 ? 4.835 -16.646 -5.673 1.00 98.06 210 ALA A O 1
ATOM 1636 N N . ASP A 1 211 ? 2.968 -17.370 -6.706 1.00 98.00 211 ASP A N 1
ATOM 1637 C CA . ASP A 1 211 ? 3.553 -17.512 -8.045 1.00 98.00 211 ASP A CA 1
ATOM 1638 C C . ASP A 1 211 ? 2.650 -16.894 -9.119 1.00 98.00 211 ASP A C 1
ATOM 1640 O O . ASP A 1 211 ? 2.250 -17.538 -10.089 1.00 98.00 211 ASP A O 1
ATOM 1644 N N . ASN A 1 212 ? 2.309 -15.623 -8.936 1.00 97.62 212 ASN A N 1
ATOM 1645 C CA . ASN A 1 212 ? 1.458 -14.894 -9.870 1.00 97.62 212 ASN A CA 1
ATOM 1646 C C . ASN A 1 212 ? 2.284 -14.168 -10.940 1.00 97.62 212 ASN A C 1
ATOM 1648 O O . ASN A 1 212 ? 3.476 -13.919 -10.756 1.00 97.62 212 ASN A O 1
ATOM 1652 N N . ASP A 1 213 ? 1.655 -13.819 -12.064 1.00 97.06 213 ASP A N 1
ATOM 1653 C CA . ASP A 1 213 ? 2.346 -13.200 -13.207 1.00 97.06 213 ASP A CA 1
ATOM 1654 C C . ASP A 1 213 ? 2.976 -11.846 -12.869 1.00 97.06 213 ASP A C 1
ATOM 1656 O O . ASP A 1 213 ? 4.070 -11.528 -13.347 1.00 97.06 213 ASP A O 1
ATOM 1660 N N . ILE A 1 214 ? 2.282 -11.062 -12.041 1.00 98.75 214 ILE A N 1
ATOM 1661 C CA . ILE A 1 214 ? 2.713 -9.756 -11.549 1.00 98.75 214 ILE A CA 1
ATOM 1662 C C . ILE A 1 214 ? 2.393 -9.694 -10.061 1.00 98.75 214 ILE A C 1
ATOM 1664 O O . ILE A 1 214 ? 1.224 -9.714 -9.673 1.00 98.75 214 ILE A O 1
ATOM 1668 N N . MET A 1 215 ? 3.434 -9.605 -9.239 1.00 98.88 215 MET A N 1
ATOM 1669 C CA . MET A 1 215 ? 3.323 -9.494 -7.786 1.00 98.88 215 MET A CA 1
ATOM 1670 C C . MET A 1 215 ? 3.951 -8.189 -7.313 1.00 98.88 215 MET A C 1
ATOM 1672 O O . MET A 1 215 ? 5.129 -7.947 -7.578 1.00 98.88 215 MET A O 1
ATOM 1676 N N . LEU A 1 216 ? 3.187 -7.363 -6.603 1.00 98.94 216 LEU A N 1
ATOM 1677 C CA . LEU A 1 216 ? 3.641 -6.097 -6.040 1.00 98.94 216 LEU A CA 1
ATOM 1678 C C . LEU A 1 216 ? 3.923 -6.239 -4.546 1.00 98.94 216 LEU A C 1
ATOM 1680 O O . LEU A 1 216 ? 3.117 -6.776 -3.791 1.00 98.94 216 LEU A O 1
ATOM 1684 N N . PHE A 1 217 ? 5.057 -5.701 -4.113 1.00 98.94 217 PHE A N 1
ATOM 1685 C CA . PHE A 1 217 ? 5.452 -5.634 -2.712 1.00 98.94 217 PHE A CA 1
ATOM 1686 C C . PHE A 1 217 ? 5.937 -4.227 -2.364 1.00 98.94 217 PHE A C 1
ATOM 1688 O O . PHE A 1 217 ? 6.423 -3.465 -3.206 1.00 98.94 217 PHE A O 1
ATOM 1695 N N . THR A 1 218 ? 5.861 -3.873 -1.080 1.00 98.81 218 THR A N 1
ATOM 1696 C CA . THR A 1 218 ? 6.386 -2.597 -0.588 1.00 98.81 218 THR A CA 1
ATOM 1697 C C . THR A 1 218 ? 7.235 -2.754 0.659 1.00 98.81 218 THR A C 1
ATOM 1699 O O . THR A 1 218 ? 6.862 -3.415 1.629 1.00 98.81 218 THR A O 1
ATOM 1702 N N . PHE A 1 219 ? 8.344 -2.016 0.678 1.00 98.81 219 PHE A N 1
ATOM 1703 C CA . PHE A 1 219 ? 9.202 -1.872 1.845 1.00 98.81 219 PHE A CA 1
ATOM 1704 C C . PHE A 1 219 ? 8.463 -1.261 3.047 1.00 98.81 219 PHE A C 1
ATOM 1706 O O . PHE A 1 219 ? 8.802 -1.543 4.201 1.00 98.81 219 PHE A O 1
ATOM 1713 N N . SER A 1 220 ? 7.427 -0.460 2.771 1.00 98.62 220 SER A N 1
ATOM 1714 C CA . SER A 1 220 ? 6.616 0.247 3.764 1.00 98.62 220 SER A CA 1
ATOM 1715 C C . SER A 1 220 ? 5.978 -0.719 4.757 1.00 98.62 220 SER A C 1
ATOM 1717 O O . SER A 1 220 ? 6.204 -0.598 5.955 1.00 98.62 220 SER A O 1
ATOM 1719 N N . LYS A 1 221 ? 5.214 -1.696 4.262 1.00 98.44 221 LYS A N 1
ATOM 1720 C CA . LYS A 1 221 ? 4.482 -2.663 5.093 1.00 98.44 221 LYS A CA 1
ATOM 1721 C C . LYS A 1 221 ? 5.343 -3.871 5.454 1.00 98.44 221 LYS A C 1
ATOM 1723 O O . LYS A 1 221 ? 5.176 -4.433 6.527 1.00 98.44 221 LYS A O 1
ATOM 1728 N N . ALA A 1 222 ? 6.340 -4.197 4.629 1.00 98.25 222 ALA A N 1
ATOM 1729 C CA . ALA A 1 222 ? 7.301 -5.240 4.961 1.00 98.25 222 ALA A CA 1
ATOM 1730 C C . ALA A 1 222 ? 8.120 -4.904 6.217 1.00 98.25 222 ALA A C 1
ATOM 1732 O O . ALA A 1 222 ? 8.416 -5.812 6.980 1.00 98.25 222 ALA A O 1
ATOM 1733 N N . THR A 1 223 ? 8.497 -3.631 6.437 1.00 98.12 223 THR A N 1
ATOM 1734 C CA . THR A 1 223 ? 9.469 -3.269 7.494 1.00 98.12 223 THR A CA 1
ATOM 1735 C C . THR A 1 223 ? 9.129 -2.041 8.339 1.00 98.12 223 THR A C 1
ATOM 1737 O O . THR A 1 223 ? 9.806 -1.786 9.332 1.00 98.12 223 THR A O 1
ATOM 1740 N N . GLY A 1 224 ? 8.138 -1.235 7.964 1.00 98.19 224 GLY A N 1
ATOM 1741 C CA . GLY A 1 224 ? 7.833 0.031 8.637 1.00 98.19 224 GLY A CA 1
ATOM 1742 C C . GLY A 1 224 ? 8.477 1.278 8.022 1.00 98.19 224 GLY A C 1
ATOM 1743 O O . GLY A 1 224 ? 8.274 2.390 8.501 1.00 98.19 224 GLY A O 1
ATOM 1744 N N . HIS A 1 225 ? 9.252 1.138 6.947 1.00 98.69 225 HIS A N 1
ATOM 1745 C CA . HIS A 1 225 ? 10.006 2.240 6.343 1.00 98.69 225 HIS A CA 1
ATOM 1746 C C . HIS A 1 225 ? 9.240 2.965 5.231 1.00 98.69 225 HIS A C 1
ATOM 1748 O O . HIS A 1 225 ? 9.751 3.148 4.124 1.00 98.69 225 HIS A O 1
ATOM 1754 N N . ALA A 1 226 ? 8.017 3.410 5.528 1.00 98.00 226 ALA A N 1
ATOM 1755 C CA . ALA A 1 226 ? 7.144 4.051 4.544 1.00 98.00 226 ALA A CA 1
ATOM 1756 C C . ALA A 1 226 ? 7.796 5.267 3.867 1.00 98.00 226 ALA A C 1
ATOM 1758 O O . ALA A 1 226 ? 7.747 5.382 2.645 1.00 98.00 226 ALA A O 1
ATOM 1759 N N . GLY A 1 227 ? 8.500 6.114 4.624 1.00 97.38 227 GLY A N 1
ATOM 1760 C CA . GLY A 1 227 ? 9.176 7.306 4.098 1.00 97.38 227 GLY A CA 1
ATOM 1761 C C . GLY A 1 227 ? 10.348 7.041 3.141 1.00 97.38 227 GLY A C 1
ATOM 1762 O O . GLY A 1 227 ? 10.772 7.966 2.460 1.00 97.38 227 GLY A O 1
ATOM 1763 N N . SER A 1 228 ? 10.864 5.806 3.039 1.00 98.38 228 SER A N 1
ATOM 1764 C CA . SER A 1 228 ? 11.902 5.475 2.043 1.00 98.38 228 SER A CA 1
ATOM 1765 C C . SER A 1 228 ? 11.356 5.413 0.620 1.00 98.38 228 SER A C 1
ATOM 1767 O O . SER A 1 228 ? 12.143 5.456 -0.316 1.00 98.38 228 SER A O 1
ATOM 1769 N N . ARG A 1 229 ? 10.033 5.260 0.463 1.00 98.44 229 ARG A N 1
ATOM 1770 C CA . ARG A 1 229 ? 9.367 5.145 -0.840 1.00 98.44 229 ARG A CA 1
ATOM 1771 C C . ARG A 1 229 ? 10.002 4.059 -1.723 1.00 98.44 229 ARG A C 1
ATOM 1773 O O . ARG A 1 229 ? 10.384 4.324 -2.849 1.00 98.44 229 ARG A O 1
ATOM 1780 N N . ILE A 1 230 ? 10.129 2.831 -1.211 1.00 98.88 230 ILE A N 1
ATOM 1781 C CA . ILE A 1 230 ? 10.616 1.679 -1.992 1.00 98.88 230 ILE A CA 1
ATOM 1782 C C . ILE A 1 230 ? 9.509 0.631 -2.125 1.00 98.88 230 ILE A C 1
ATOM 1784 O O . ILE A 1 230 ? 8.863 0.237 -1.146 1.00 98.88 230 ILE A O 1
ATOM 1788 N N . GLY A 1 231 ? 9.294 0.179 -3.353 1.00 98.88 231 GLY A N 1
ATOM 1789 C CA . GLY A 1 231 ? 8.521 -1.008 -3.691 1.00 98.88 231 GLY A CA 1
ATOM 1790 C C . GLY A 1 231 ? 9.223 -1.790 -4.790 1.00 98.88 231 GLY A C 1
ATOM 1791 O O . GLY A 1 231 ? 10.120 -1.263 -5.452 1.00 98.88 231 GLY A O 1
ATOM 1792 N N . TRP A 1 232 ? 8.822 -3.040 -4.974 1.00 98.94 232 TRP A N 1
ATOM 1793 C CA . TRP A 1 232 ? 9.303 -3.869 -6.072 1.00 98.94 232 TRP A CA 1
ATOM 1794 C C . TRP A 1 232 ? 8.169 -4.710 -6.645 1.00 98.94 232 TRP A C 1
ATOM 1796 O O . TRP A 1 232 ? 7.280 -5.160 -5.921 1.00 98.94 232 TRP A O 1
ATOM 1806 N N . ALA A 1 233 ? 8.214 -4.899 -7.957 1.00 98.94 233 ALA A N 1
ATOM 1807 C CA . ALA A 1 233 ? 7.376 -5.838 -8.673 1.00 98.94 233 ALA A CA 1
ATOM 1808 C C . ALA A 1 233 ? 8.209 -7.056 -9.072 1.00 98.94 233 ALA A C 1
ATOM 1810 O O . ALA A 1 233 ? 9.356 -6.903 -9.496 1.00 98.94 233 ALA A O 1
ATOM 1811 N N . ILE A 1 234 ? 7.624 -8.243 -8.953 1.00 98.81 234 ILE A N 1
ATOM 1812 C CA . ILE A 1 234 ? 8.150 -9.489 -9.509 1.00 98.81 234 ILE A CA 1
ATOM 1813 C C . ILE A 1 234 ? 7.263 -9.845 -10.699 1.00 98.81 234 ILE A C 1
ATOM 1815 O O . ILE A 1 234 ? 6.055 -10.022 -10.537 1.00 98.81 234 ILE A O 1
ATOM 1819 N N . CYS A 1 235 ? 7.857 -9.926 -11.885 1.00 98.56 235 CYS A N 1
ATOM 1820 C CA . CYS A 1 235 ? 7.153 -10.165 -13.139 1.00 98.56 235 CYS A CA 1
ATOM 1821 C C . CYS A 1 235 ? 7.664 -11.437 -13.817 1.00 98.56 235 CYS A C 1
ATOM 1823 O O . CYS A 1 235 ? 8.876 -11.643 -13.918 1.00 98.56 235 CYS A O 1
ATOM 1825 N N . LYS A 1 236 ? 6.748 -12.256 -14.343 1.00 98.00 236 LYS A N 1
ATOM 1826 C CA . LYS A 1 236 ? 7.099 -13.385 -15.224 1.00 98.00 236 LYS A CA 1
ATOM 1827 C C . LYS A 1 236 ? 7.384 -12.923 -16.652 1.00 98.00 236 LYS A C 1
ATOM 1829 O O . LYS A 1 236 ? 8.354 -13.349 -17.270 1.00 98.00 236 LYS A O 1
ATOM 1834 N N . ASP A 1 237 ? 6.550 -12.029 -17.177 1.00 97.56 237 ASP A N 1
ATOM 1835 C CA . ASP A 1 237 ? 6.653 -11.556 -18.557 1.00 97.56 237 ASP A CA 1
ATOM 1836 C C . ASP A 1 237 ? 7.708 -10.442 -18.697 1.00 97.56 237 ASP A C 1
ATOM 1838 O O . ASP A 1 237 ? 7.610 -9.363 -18.099 1.00 97.56 237 ASP A O 1
ATOM 1842 N N . LYS A 1 238 ? 8.716 -10.703 -19.538 1.00 97.50 238 LYS A N 1
ATOM 1843 C CA . LYS A 1 238 ? 9.800 -9.766 -19.850 1.00 97.50 238 LYS A CA 1
ATOM 1844 C C . LYS A 1 238 ? 9.307 -8.484 -20.517 1.00 97.50 238 LYS A C 1
ATOM 1846 O O . LYS A 1 238 ? 9.852 -7.416 -20.246 1.00 97.50 238 LYS A O 1
ATOM 1851 N N . GLU A 1 239 ? 8.339 -8.572 -21.423 1.00 97.38 239 GLU A N 1
ATOM 1852 C CA . GLU A 1 239 ? 7.803 -7.419 -22.148 1.00 97.38 239 GLU A CA 1
ATOM 1853 C C . GLU A 1 239 ? 7.003 -6.508 -21.221 1.00 97.38 239 GLU A C 1
ATOM 1855 O O . GLU A 1 239 ? 7.125 -5.283 -21.312 1.00 97.38 239 GLU A O 1
ATOM 1860 N N . VAL A 1 240 ? 6.232 -7.090 -20.297 1.00 97.88 240 VAL A N 1
ATOM 1861 C CA . VAL A 1 240 ? 5.545 -6.328 -19.245 1.00 97.88 240 VAL A CA 1
ATOM 1862 C C . VAL A 1 240 ? 6.573 -5.610 -18.374 1.00 97.88 240 VAL A C 1
ATOM 1864 O O . VAL A 1 240 ? 6.509 -4.386 -18.247 1.00 97.88 240 VAL A O 1
ATOM 1867 N N . ALA A 1 241 ? 7.576 -6.330 -17.864 1.00 98.56 241 ALA A N 1
ATOM 1868 C CA . ALA A 1 241 ? 8.641 -5.739 -17.055 1.00 98.56 241 ALA A CA 1
ATOM 1869 C C . ALA A 1 241 ? 9.392 -4.623 -17.808 1.00 98.56 241 ALA A C 1
ATOM 1871 O O . ALA A 1 241 ? 9.636 -3.553 -17.254 1.00 98.56 241 ALA A O 1
ATOM 1872 N N . ALA A 1 242 ? 9.695 -4.814 -19.096 1.00 98.44 242 ALA A N 1
ATOM 1873 C CA . ALA A 1 242 ? 10.359 -3.809 -19.927 1.00 98.44 242 ALA A CA 1
ATOM 1874 C C . ALA A 1 242 ? 9.522 -2.528 -20.081 1.00 98.44 242 ALA A C 1
ATOM 1876 O O . ALA A 1 242 ? 10.061 -1.420 -20.034 1.00 98.44 242 ALA A O 1
ATOM 1877 N N . LYS A 1 243 ? 8.199 -2.655 -20.238 1.00 98.44 243 LYS A N 1
ATOM 1878 C CA . LYS A 1 243 ? 7.290 -1.502 -20.319 1.00 98.44 243 LYS A CA 1
ATOM 1879 C C . LYS A 1 243 ? 7.144 -0.788 -18.980 1.00 98.44 243 LYS A C 1
ATOM 1881 O O . LYS A 1 243 ? 7.104 0.439 -18.970 1.00 98.44 243 LYS A O 1
ATOM 1886 N N . MET A 1 244 ? 7.133 -1.523 -17.868 1.00 98.75 244 MET A N 1
ATOM 1887 C CA . MET A 1 244 ? 7.171 -0.924 -16.530 1.00 98.75 244 MET A CA 1
ATOM 1888 C C . MET A 1 244 ? 8.455 -0.118 -16.323 1.00 98.75 244 MET A C 1
ATOM 1890 O O . MET A 1 244 ? 8.400 1.036 -15.904 1.00 98.75 244 MET A O 1
ATOM 1894 N N . VAL A 1 245 ? 9.612 -0.685 -16.686 1.00 98.69 245 VAL A N 1
ATOM 1895 C CA . VAL A 1 245 ? 10.898 0.030 -16.657 1.00 98.69 245 VAL A CA 1
ATOM 1896 C C . VAL A 1 245 ? 10.830 1.285 -17.523 1.00 98.69 245 VAL A C 1
ATOM 1898 O O . VAL A 1 245 ? 11.276 2.344 -17.086 1.00 98.69 245 VAL A O 1
ATOM 1901 N N . LYS A 1 246 ? 10.225 1.201 -18.716 1.00 98.38 246 LYS A N 1
ATOM 1902 C CA . LYS A 1 246 ? 10.078 2.362 -19.596 1.00 98.38 246 LYS A CA 1
ATOM 1903 C C . LYS A 1 246 ? 9.197 3.455 -18.992 1.00 98.38 246 LYS A C 1
ATOM 1905 O O . LYS A 1 246 ? 9.535 4.629 -19.130 1.00 98.38 246 LYS A O 1
ATOM 1910 N N . TYR A 1 247 ? 8.103 3.091 -18.324 1.00 98.25 247 TYR A N 1
ATOM 1911 C CA . TYR A 1 247 ? 7.263 4.045 -17.599 1.00 98.25 247 TYR A CA 1
ATOM 1912 C C . TYR A 1 247 ? 8.076 4.789 -16.538 1.00 98.25 247 TYR A C 1
ATOM 1914 O O . TYR A 1 247 ? 8.114 6.014 -16.547 1.00 98.25 247 TYR A O 1
ATOM 1922 N N . ILE A 1 248 ? 8.797 4.056 -15.685 1.00 98.69 248 ILE A N 1
ATOM 1923 C CA . ILE A 1 248 ? 9.577 4.631 -14.577 1.00 98.69 248 ILE A CA 1
ATOM 1924 C C . ILE A 1 248 ? 10.750 5.481 -15.089 1.00 98.69 248 ILE A C 1
ATOM 1926 O O . ILE A 1 248 ? 11.046 6.545 -14.540 1.00 98.69 248 ILE A O 1
ATOM 1930 N N . GLU A 1 249 ? 11.403 5.052 -16.171 1.00 97.19 249 GLU A N 1
ATOM 1931 C CA . GLU A 1 249 ? 12.421 5.842 -16.869 1.00 97.19 249 GLU A CA 1
ATOM 1932 C C . GLU A 1 249 ? 11.866 7.207 -17.294 1.00 97.19 249 GLU A C 1
ATOM 1934 O O . GLU A 1 249 ? 12.524 8.223 -17.079 1.00 97.19 249 GLU A O 1
ATOM 1939 N N . LEU A 1 250 ? 10.661 7.238 -17.870 1.00 96.69 250 LEU A N 1
ATOM 1940 C CA . LEU A 1 250 ? 10.033 8.472 -18.341 1.00 96.69 250 LEU A CA 1
ATOM 1941 C C . LEU A 1 250 ? 9.451 9.320 -17.205 1.00 96.69 250 LEU A C 1
ATOM 1943 O O . LEU A 1 250 ? 9.513 10.543 -17.285 1.00 96.69 250 LEU A O 1
ATOM 1947 N N . SER A 1 251 ? 8.897 8.698 -16.161 1.00 96.44 251 SER A N 1
ATOM 1948 C CA . SER A 1 251 ? 8.231 9.417 -15.072 1.00 96.44 251 SER A CA 1
ATOM 1949 C C . SER A 1 251 ? 9.212 10.044 -14.082 1.00 96.44 251 SER A C 1
ATOM 1951 O O . SER A 1 251 ? 8.934 11.106 -13.536 1.00 96.44 251 SER A O 1
ATOM 1953 N N . SER A 1 252 ? 10.339 9.378 -13.802 1.00 97.56 252 SER A N 1
ATOM 1954 C CA . SER A 1 252 ? 11.245 9.790 -12.716 1.00 97.56 252 SER A CA 1
ATOM 1955 C C . SER A 1 252 ? 12.726 9.490 -12.951 1.00 97.56 252 SER A C 1
ATOM 1957 O O . SER A 1 252 ? 13.541 9.803 -12.087 1.00 97.56 252 SER A O 1
ATOM 1959 N N . ILE A 1 253 ? 13.101 8.912 -14.101 1.00 97.75 253 ILE A N 1
ATOM 1960 C CA . ILE A 1 253 ? 14.486 8.504 -14.405 1.00 97.75 253 ILE A CA 1
ATOM 1961 C C . ILE A 1 253 ? 15.010 7.520 -13.337 1.00 97.75 253 ILE A C 1
ATOM 1963 O O . ILE A 1 253 ? 16.125 7.632 -12.827 1.00 97.75 253 ILE A O 1
ATOM 1967 N N . GLY A 1 254 ? 14.178 6.537 -12.983 1.00 97.81 254 GLY A N 1
ATOM 1968 C CA . GLY A 1 254 ? 14.501 5.525 -11.977 1.00 97.81 254 GLY A CA 1
ATOM 1969 C C . GLY A 1 254 ? 14.063 5.900 -10.559 1.00 97.81 254 GLY A C 1
ATOM 1970 O O . GLY A 1 254 ? 13.090 6.631 -10.366 1.00 97.81 254 GLY A O 1
ATOM 1971 N N . VAL A 1 255 ? 14.767 5.348 -9.565 1.00 98.69 255 VAL A N 1
ATOM 1972 C CA . VAL A 1 255 ? 14.444 5.428 -8.127 1.00 98.69 255 VAL A CA 1
ATOM 1973 C C . VAL A 1 255 ? 15.699 5.817 -7.341 1.00 98.69 255 VAL A C 1
ATOM 1975 O O . VAL A 1 255 ? 16.787 5.335 -7.660 1.00 98.69 255 VAL A O 1
ATOM 1978 N N . SER A 1 256 ? 15.561 6.650 -6.297 1.00 98.62 256 SER A N 1
ATOM 1979 C CA . SER A 1 256 ? 16.688 7.124 -5.467 1.00 98.62 256 SER A CA 1
ATOM 1980 C C . SER A 1 256 ? 17.598 5.977 -5.022 1.00 98.62 256 SER A C 1
ATOM 1982 O O . SER A 1 256 ? 17.162 5.019 -4.379 1.00 98.62 256 SER A O 1
ATOM 1984 N N . LYS A 1 257 ? 18.889 6.099 -5.334 1.00 98.56 257 LYS A N 1
ATOM 1985 C CA . LYS A 1 257 ? 19.904 5.102 -4.982 1.00 98.56 257 LYS A CA 1
ATOM 1986 C C . LYS A 1 257 ? 20.155 5.046 -3.480 1.00 98.56 257 LYS A C 1
ATOM 1988 O O . LYS A 1 257 ? 20.391 3.976 -2.934 1.00 98.56 257 LYS A O 1
ATOM 1993 N N . GLU A 1 258 ? 20.046 6.173 -2.787 1.00 98.50 258 GLU A N 1
ATOM 1994 C CA . GLU A 1 258 ? 20.147 6.244 -1.331 1.00 98.50 258 GLU A CA 1
ATOM 1995 C C . GLU A 1 258 ? 19.021 5.447 -0.667 1.00 98.50 258 GLU A C 1
ATOM 1997 O O . GLU A 1 258 ? 19.263 4.682 0.270 1.00 98.50 258 GLU A O 1
ATOM 2002 N N . ALA A 1 259 ? 17.792 5.583 -1.178 1.00 98.62 259 ALA A N 1
ATOM 2003 C CA . ALA A 1 259 ? 16.648 4.816 -0.703 1.00 98.62 259 ALA A CA 1
ATOM 2004 C C . ALA A 1 259 ? 16.818 3.313 -0.976 1.00 98.62 259 ALA A C 1
ATOM 2006 O O . ALA A 1 259 ? 16.550 2.502 -0.083 1.00 98.62 259 ALA A O 1
ATOM 2007 N N . GLN A 1 260 ? 17.323 2.944 -2.160 1.00 98.81 260 GLN A N 1
ATOM 2008 C CA . GLN A 1 260 ? 17.625 1.555 -2.513 1.00 98.81 260 GLN A CA 1
ATOM 2009 C C . GLN A 1 260 ? 18.708 0.951 -1.608 1.00 98.81 260 GLN A C 1
ATOM 2011 O O . GLN A 1 260 ? 18.495 -0.119 -1.043 1.00 98.81 260 GLN A O 1
ATOM 2016 N N . LEU A 1 261 ? 19.826 1.652 -1.392 1.00 98.56 261 LEU A N 1
ATOM 2017 C CA . LEU A 1 261 ? 20.915 1.197 -0.523 1.00 98.56 261 LEU A CA 1
ATOM 2018 C C . LEU A 1 261 ? 20.452 1.040 0.933 1.00 98.56 261 LEU A C 1
ATOM 2020 O O . LEU A 1 261 ? 20.779 0.056 1.602 1.00 98.56 261 LEU A O 1
ATOM 2024 N N . ARG A 1 262 ? 19.638 1.984 1.423 1.00 98.69 262 ARG A N 1
ATOM 2025 C CA . ARG A 1 262 ? 19.018 1.891 2.749 1.00 98.69 262 ARG A CA 1
ATOM 2026 C C . ARG A 1 262 ? 18.104 0.674 2.862 1.00 98.69 262 ARG A C 1
ATOM 2028 O O . ARG A 1 262 ? 18.196 -0.053 3.851 1.00 98.69 262 ARG A O 1
ATOM 2035 N N . ALA A 1 263 ? 17.246 0.444 1.871 1.00 98.81 263 ALA A N 1
ATOM 2036 C CA . ALA A 1 263 ? 16.370 -0.721 1.843 1.00 98.81 263 ALA A CA 1
ATOM 2037 C C . ALA A 1 263 ? 17.182 -2.024 1.800 1.00 98.81 263 ALA A C 1
ATOM 2039 O O . ALA A 1 263 ? 16.971 -2.886 2.647 1.00 98.81 263 ALA A O 1
ATOM 2040 N N . ALA A 1 264 ? 18.177 -2.126 0.915 1.00 98.81 264 ALA A N 1
ATOM 2041 C CA . ALA A 1 264 ? 19.060 -3.284 0.795 1.00 98.81 264 ALA A CA 1
ATOM 2042 C C . ALA A 1 264 ? 19.727 -3.646 2.129 1.00 98.81 264 ALA A C 1
ATOM 2044 O O . ALA A 1 264 ? 19.737 -4.810 2.534 1.00 98.81 264 ALA A O 1
ATOM 2045 N N . LYS A 1 265 ? 20.242 -2.646 2.859 1.00 98.69 265 LYS A N 1
ATOM 2046 C CA . LYS A 1 265 ? 20.855 -2.854 4.176 1.00 98.69 265 LYS A CA 1
ATOM 2047 C C . LYS A 1 265 ? 19.869 -3.447 5.181 1.00 98.69 265 LYS A C 1
ATOM 2049 O O . LYS A 1 265 ? 20.202 -4.412 5.864 1.00 98.69 265 LYS A O 1
ATOM 2054 N N . ILE A 1 266 ? 18.674 -2.872 5.272 1.00 98.69 266 ILE A N 1
ATOM 2055 C CA . ILE A 1 266 ? 17.640 -3.286 6.228 1.00 98.69 266 ILE A CA 1
ATOM 2056 C C . ILE A 1 266 ? 17.115 -4.685 5.889 1.00 98.69 266 ILE A C 1
ATOM 2058 O O . ILE A 1 266 ? 17.020 -5.531 6.775 1.00 98.69 266 ILE A O 1
ATOM 2062 N N . LEU A 1 267 ? 16.831 -4.956 4.614 1.00 98.75 267 LEU A N 1
ATOM 2063 C CA . LEU A 1 267 ? 16.366 -6.266 4.159 1.00 98.75 267 LEU A CA 1
ATOM 2064 C C . LEU A 1 267 ? 17.411 -7.362 4.404 1.00 98.75 267 LEU A C 1
ATOM 2066 O O . LEU A 1 267 ? 17.051 -8.450 4.847 1.00 98.75 267 LEU A O 1
ATOM 2070 N N . ASN A 1 268 ? 18.699 -7.073 4.194 1.00 98.00 268 ASN A N 1
ATOM 2071 C CA . ASN A 1 268 ? 19.770 -8.022 4.500 1.00 98.00 268 ASN A CA 1
ATOM 2072 C C . ASN A 1 268 ? 19.871 -8.339 5.993 1.00 98.00 268 ASN A C 1
ATOM 2074 O O . ASN A 1 268 ? 20.015 -9.509 6.337 1.00 98.00 268 ASN A O 1
ATOM 2078 N N . VAL A 1 269 ? 19.743 -7.337 6.871 1.00 96.38 269 VAL A N 1
ATOM 2079 C CA . VAL A 1 269 ? 19.709 -7.567 8.326 1.00 96.38 269 VAL A CA 1
ATOM 2080 C C . VAL A 1 269 ? 18.557 -8.507 8.694 1.00 96.38 269 VAL A C 1
ATOM 2082 O O . VAL A 1 269 ? 18.778 -9.491 9.393 1.00 96.38 269 VAL A O 1
ATOM 2085 N N . ILE A 1 270 ? 17.351 -8.271 8.160 1.00 96.75 270 ILE A N 1
ATOM 2086 C CA . ILE A 1 270 ? 16.196 -9.154 8.398 1.00 96.75 270 ILE A CA 1
ATOM 2087 C C . ILE A 1 270 ? 16.482 -10.571 7.894 1.00 96.75 270 ILE A C 1
ATOM 2089 O O . ILE A 1 270 ? 16.268 -11.540 8.619 1.00 96.75 270 ILE A O 1
ATOM 2093 N N . ALA A 1 271 ? 16.967 -10.706 6.659 1.00 96.19 271 ALA A N 1
ATOM 2094 C CA . ALA A 1 271 ? 17.219 -12.008 6.054 1.00 96.19 271 ALA A CA 1
ATOM 2095 C C . ALA A 1 271 ? 18.311 -12.801 6.800 1.00 96.19 271 ALA A C 1
ATOM 2097 O O . ALA A 1 271 ? 18.194 -14.015 6.947 1.00 96.19 271 ALA A O 1
ATOM 2098 N N . GLU A 1 272 ? 19.353 -12.134 7.307 1.00 93.25 272 GLU A N 1
ATOM 2099 C CA . GLU A 1 272 ? 20.400 -12.728 8.156 1.00 93.25 272 GLU A CA 1
ATOM 2100 C C . GLU A 1 272 ? 19.871 -13.183 9.513 1.00 93.25 272 GLU A C 1
ATOM 2102 O O . GLU A 1 272 ? 20.250 -14.252 10.015 1.00 93.25 272 GLU A O 1
ATOM 2107 N N . ASP A 1 273 ? 18.985 -12.384 10.101 1.00 91.06 273 ASP A N 1
ATOM 2108 C CA . ASP A 1 273 ? 18.348 -12.709 11.366 1.00 91.06 273 ASP A CA 1
ATOM 2109 C C . ASP A 1 273 ? 17.377 -13.888 11.216 1.00 91.06 273 ASP A C 1
ATOM 2111 O O . ASP A 1 273 ? 17.361 -14.768 12.075 1.00 91.06 273 ASP A O 1
ATOM 2115 N N . CYS A 1 274 ? 16.670 -13.999 10.093 1.00 91.75 274 CYS A N 1
ATOM 2116 C CA . CYS A 1 274 ? 15.780 -15.129 9.828 1.00 91.75 274 CYS A CA 1
ATOM 2117 C C . CYS A 1 274 ? 16.540 -16.420 9.451 1.00 91.75 274 CYS A C 1
ATOM 2119 O O . CYS A 1 274 ? 16.146 -17.506 9.861 1.00 91.75 274 CYS A O 1
ATOM 2121 N N . ALA A 1 275 ? 17.655 -16.333 8.714 1.00 86.06 275 ALA A N 1
ATOM 2122 C CA . ALA A 1 275 ? 18.373 -17.513 8.208 1.00 86.06 275 ALA A CA 1
ATOM 2123 C C . ALA A 1 275 ? 19.233 -18.260 9.249 1.00 86.06 275 ALA A C 1
ATOM 2125 O O . ALA A 1 275 ? 19.673 -19.375 8.984 1.00 86.06 275 ALA A O 1
ATOM 2126 N N . ASN A 1 276 ? 19.508 -17.665 10.414 1.00 76.44 276 ASN A N 1
ATOM 2127 C CA . ASN A 1 276 ? 20.390 -18.261 11.426 1.00 76.44 276 ASN A CA 1
ATOM 2128 C C . ASN A 1 276 ? 19.630 -18.567 12.734 1.00 76.44 276 ASN A C 1
ATOM 2130 O O . ASN A 1 276 ? 19.793 -17.798 13.680 1.00 76.44 276 ASN A O 1
ATOM 2134 N N . PRO A 1 277 ? 18.811 -19.629 12.838 1.00 63.75 277 PRO A N 1
ATOM 2135 C CA . PRO A 1 277 ? 18.075 -19.961 14.060 1.00 63.75 277 PRO A CA 1
ATOM 2136 C C . PRO A 1 277 ? 19.006 -20.630 15.088 1.00 63.75 277 PRO A C 1
ATOM 2138 O O . PRO A 1 277 ? 19.226 -21.838 15.067 1.00 63.75 277 PRO A O 1
ATOM 2141 N N . GLY A 1 278 ? 19.621 -19.833 15.966 1.00 58.88 278 GLY A N 1
ATOM 2142 C CA . GLY A 1 278 ? 20.453 -20.320 17.073 1.00 58.88 278 GLY A CA 1
ATOM 2143 C C . GLY A 1 278 ? 19.687 -20.350 18.406 1.00 58.88 278 GLY A C 1
ATOM 2144 O O . GLY A 1 278 ? 18.809 -19.515 18.605 1.00 58.88 278 GLY A O 1
ATOM 2145 N N . PRO A 1 279 ? 20.031 -21.247 19.351 1.00 54.28 279 PRO A N 1
ATOM 2146 C CA . PRO A 1 279 ? 19.296 -21.433 20.612 1.00 54.28 279 PRO A CA 1
ATOM 2147 C C . PRO A 1 279 ? 19.346 -20.237 21.584 1.00 54.28 279 PRO A C 1
ATOM 2149 O O . PRO A 1 279 ? 18.546 -20.182 22.511 1.00 54.28 279 PRO A O 1
ATOM 2152 N N . GLU A 1 280 ? 20.254 -19.278 21.380 1.00 60.78 280 GLU A N 1
ATOM 2153 C CA . GLU A 1 280 ? 20.377 -18.052 22.191 1.00 60.78 280 GLU A CA 1
ATOM 2154 C C . GLU A 1 280 ? 19.912 -16.786 21.446 1.00 60.78 280 GLU A C 1
ATOM 2156 O O . GLU A 1 280 ? 20.264 -15.670 21.832 1.00 60.78 280 GLU A O 1
ATOM 2161 N N . LYS A 1 281 ? 19.186 -16.927 20.329 1.00 67.12 281 LYS A N 1
ATOM 2162 C CA . LYS A 1 281 ? 18.936 -15.792 19.440 1.00 67.12 281 LYS A CA 1
ATOM 2163 C C . LYS A 1 281 ? 17.742 -14.943 19.871 1.00 67.12 281 LYS A C 1
ATOM 2165 O O . LYS A 1 281 ? 16.702 -15.454 20.274 1.00 67.12 281 LYS A O 1
ATOM 2170 N N . GLU A 1 282 ? 17.920 -13.628 19.760 1.00 70.38 282 GLU A N 1
ATOM 2171 C CA . GLU A 1 282 ? 16.841 -12.651 19.890 1.00 70.38 282 GLU A CA 1
ATOM 2172 C C . GLU A 1 282 ? 15.754 -12.889 18.828 1.00 70.38 282 GLU A C 1
ATOM 2174 O O . GLU A 1 282 ? 16.047 -13.321 17.712 1.00 70.38 282 GLU A O 1
ATOM 2179 N N . GLU A 1 283 ? 14.510 -12.574 19.197 1.00 85.25 283 GLU A N 1
ATOM 2180 C CA . GLU A 1 283 ? 13.320 -12.598 18.334 1.00 85.25 283 GLU A CA 1
ATOM 2181 C C . GLU A 1 283 ? 13.594 -11.885 16.995 1.00 85.25 283 GLU A C 1
ATOM 2183 O O . GLU A 1 283 ? 14.001 -10.714 16.978 1.00 85.25 283 GLU A O 1
ATOM 2188 N N . ASN A 1 284 ? 13.373 -12.574 15.868 1.00 92.50 284 ASN A N 1
ATOM 2189 C CA . ASN A 1 284 ? 13.583 -11.971 14.549 1.00 92.50 284 ASN A CA 1
ATOM 2190 C C . ASN A 1 284 ? 12.498 -10.919 14.240 1.00 92.50 284 ASN A C 1
ATOM 2192 O O . ASN A 1 284 ? 11.473 -10.837 14.917 1.00 92.50 284 ASN A O 1
ATOM 2196 N N . PHE A 1 285 ? 12.705 -10.082 13.216 1.00 96.94 285 PHE A N 1
ATOM 2197 C CA . PHE A 1 285 ? 11.774 -8.985 12.907 1.00 96.94 285 PHE A CA 1
ATOM 2198 C C . PHE A 1 285 ? 10.326 -9.452 12.695 1.00 96.94 285 PHE A C 1
ATOM 2200 O O . PHE A 1 285 ? 9.392 -8.806 13.173 1.00 96.94 285 PHE A O 1
ATOM 2207 N N . PHE A 1 286 ? 10.136 -10.570 11.996 1.00 97.44 286 PHE A N 1
ATOM 2208 C CA . PHE A 1 286 ? 8.815 -11.091 11.669 1.00 97.44 286 PHE A CA 1
ATOM 2209 C C . PHE A 1 286 ? 8.136 -11.751 12.867 1.00 97.44 286 PHE A C 1
ATOM 2211 O O . PHE A 1 286 ? 6.934 -11.574 13.042 1.00 97.44 286 PHE A O 1
ATOM 2218 N N . GLU A 1 287 ? 8.889 -12.421 13.739 1.00 95.44 287 GLU A N 1
ATOM 2219 C CA . GLU A 1 287 ? 8.391 -12.889 15.040 1.00 95.44 287 GLU A CA 1
ATOM 2220 C C . GLU A 1 287 ? 7.980 -11.713 15.936 1.00 95.44 287 GLU A C 1
ATOM 2222 O O . GLU A 1 287 ? 6.871 -11.706 16.469 1.00 95.44 287 GLU A O 1
ATOM 2227 N N . TYR A 1 288 ? 8.817 -10.671 16.018 1.00 96.69 288 TYR A N 1
ATOM 2228 C CA . TYR A 1 288 ? 8.525 -9.448 16.772 1.00 96.69 288 TYR A CA 1
ATOM 2229 C C . TYR A 1 288 ? 7.260 -8.764 16.264 1.00 96.69 288 TYR A C 1
ATOM 2231 O O . TYR A 1 288 ? 6.405 -8.357 17.058 1.00 96.69 288 TYR A O 1
ATOM 2239 N N . GLY A 1 289 ? 7.142 -8.633 14.942 1.00 97.75 289 GLY A N 1
ATOM 2240 C CA . GLY A 1 289 ? 5.970 -8.067 14.293 1.00 97.75 289 GLY A CA 1
ATOM 2241 C C . GLY A 1 289 ? 4.724 -8.907 14.549 1.00 97.75 289 GLY A C 1
ATOM 2242 O O . GLY A 1 289 ? 3.706 -8.345 14.941 1.00 97.75 289 GLY A O 1
ATOM 2243 N N . HIS A 1 290 ? 4.817 -10.229 14.391 1.00 97.31 290 HIS A N 1
ATOM 2244 C CA . HIS A 1 290 ? 3.713 -11.155 14.631 1.00 97.31 290 HIS A CA 1
ATOM 2245 C C . HIS A 1 290 ? 3.217 -11.066 16.074 1.00 97.31 290 HIS A C 1
ATOM 2247 O O . HIS A 1 290 ? 2.033 -10.836 16.292 1.00 97.31 290 HIS A O 1
ATOM 2253 N N . ARG A 1 291 ? 4.111 -11.153 17.066 1.00 97.06 291 ARG A N 1
ATOM 2254 C CA . ARG A 1 291 ? 3.740 -11.028 18.482 1.00 97.06 291 ARG A CA 1
ATOM 2255 C C . ARG A 1 291 ? 3.061 -9.690 18.767 1.00 97.06 291 ARG A C 1
ATOM 2257 O O . ARG A 1 291 ? 2.006 -9.663 19.385 1.00 97.06 291 ARG A O 1
ATOM 2264 N N . LEU A 1 292 ? 3.635 -8.583 18.292 1.00 97.62 292 LEU A N 1
ATOM 2265 C CA . LEU A 1 292 ? 3.070 -7.255 18.534 1.00 97.62 292 LEU A CA 1
ATOM 2266 C C . LEU A 1 292 ? 1.691 -7.081 17.878 1.00 97.62 292 LEU A C 1
ATOM 2268 O O . LEU A 1 292 ? 0.805 -6.480 18.479 1.00 97.62 292 LEU A O 1
ATOM 2272 N N . MET A 1 293 ? 1.500 -7.601 16.665 1.00 98.31 293 MET A N 1
ATOM 2273 C CA . MET A 1 293 ? 0.206 -7.573 15.985 1.00 98.31 293 MET A CA 1
ATOM 2274 C C . MET A 1 293 ? -0.821 -8.454 16.701 1.00 98.31 293 MET A C 1
ATOM 2276 O O . MET A 1 293 ? -1.924 -7.980 16.966 1.00 98.31 293 MET A O 1
ATOM 2280 N N . SER A 1 294 ? -0.450 -9.673 17.095 1.00 97.44 294 SER A N 1
ATOM 2281 C CA . SER A 1 294 ? -1.311 -10.578 17.864 1.00 97.44 294 SER A CA 1
ATOM 2282 C C . SER A 1 294 ? -1.747 -9.957 19.196 1.00 97.44 294 SER A C 1
ATOM 2284 O O . SER A 1 294 ? -2.943 -9.922 19.480 1.00 97.44 294 SER A O 1
ATOM 2286 N N . ASP A 1 295 ? -0.823 -9.345 19.949 1.00 98.12 295 ASP A N 1
ATOM 2287 C CA . ASP A 1 295 ? -1.128 -8.637 21.205 1.00 98.12 295 ASP A CA 1
ATOM 2288 C C . ASP A 1 295 ? -2.135 -7.487 20.988 1.00 98.12 295 ASP A C 1
ATOM 2290 O O . ASP A 1 295 ? -3.004 -7.225 21.825 1.00 98.12 295 ASP A O 1
ATOM 2294 N N . ARG A 1 296 ? -2.016 -6.750 19.873 1.00 98.50 296 ARG A N 1
ATOM 2295 C CA . ARG A 1 296 ? -2.937 -5.653 19.532 1.00 98.50 296 ARG A CA 1
ATOM 2296 C C . ARG A 1 296 ? -4.316 -6.181 19.142 1.00 98.50 296 ARG A C 1
ATOM 2298 O O . ARG A 1 296 ? -5.323 -5.637 19.596 1.00 98.50 296 ARG A O 1
ATOM 2305 N N . TRP A 1 297 ? -4.379 -7.236 18.336 1.00 98.44 297 TRP A N 1
ATOM 2306 C CA . TRP A 1 297 ? -5.640 -7.854 17.926 1.00 98.44 297 TRP A CA 1
ATOM 2307 C C . TRP A 1 297 ? -6.387 -8.500 19.089 1.00 98.44 297 TRP A C 1
ATOM 2309 O O . TRP A 1 297 ? -7.603 -8.341 19.171 1.00 98.44 297 TRP A O 1
ATOM 2319 N N . GLU A 1 298 ? -5.691 -9.161 20.014 1.00 97.88 298 GLU A N 1
ATOM 2320 C CA . GLU A 1 298 ? -6.292 -9.719 21.231 1.00 97.88 298 GLU A CA 1
ATOM 2321 C C . GLU A 1 298 ? -6.967 -8.618 22.061 1.00 97.88 298 GLU A C 1
ATOM 2323 O O . GLU A 1 298 ? -8.170 -8.680 22.325 1.00 97.88 298 GLU A O 1
ATOM 2328 N N . LYS A 1 299 ? -6.231 -7.544 22.373 1.00 98.44 299 LYS A N 1
ATOM 2329 C CA . LYS A 1 299 ? -6.763 -6.401 23.132 1.00 98.44 299 LYS A CA 1
ATOM 2330 C C . LYS A 1 299 ? -7.948 -5.734 22.439 1.00 98.44 299 LYS A C 1
ATOM 2332 O O . LYS A 1 299 ? -8.928 -5.386 23.095 1.00 98.44 299 LYS A O 1
ATOM 2337 N N . LEU A 1 300 ? -7.875 -5.555 21.121 1.00 98.25 300 LEU A N 1
ATOM 2338 C CA . LEU A 1 300 ? -8.973 -4.975 20.354 1.00 98.25 300 LEU A CA 1
ATOM 2339 C C . LEU A 1 300 ? -10.217 -5.874 20.390 1.00 98.25 300 LEU A C 1
ATOM 2341 O O . LEU A 1 300 ? -11.319 -5.376 20.619 1.00 98.25 300 LEU A O 1
ATOM 2345 N N . ARG A 1 301 ? -10.060 -7.190 20.205 1.00 97.25 301 ARG A N 1
ATOM 2346 C CA . ARG A 1 301 ? -11.179 -8.142 20.267 1.00 97.25 301 ARG A CA 1
ATOM 2347 C C . ARG A 1 301 ? -11.833 -8.152 21.645 1.00 97.25 301 ARG A C 1
ATOM 2349 O O . ARG A 1 301 ? -13.059 -8.186 21.716 1.00 97.25 301 ARG A O 1
ATOM 2356 N N . GLU A 1 302 ? -11.057 -8.059 22.726 1.00 96.56 302 GLU A N 1
ATOM 2357 C CA . GLU A 1 302 ? -11.615 -7.908 24.074 1.00 96.56 302 GLU A CA 1
ATOM 2358 C C . GLU A 1 302 ? -12.458 -6.637 24.218 1.00 96.56 302 GLU A C 1
ATOM 2360 O O . GLU A 1 302 ? -13.557 -6.686 24.773 1.00 96.56 302 GLU A O 1
ATOM 2365 N N . VAL A 1 303 ? -11.959 -5.502 23.720 1.00 96.44 303 VAL A N 1
ATOM 2366 C CA . VAL A 1 303 ? -12.674 -4.220 23.770 1.00 96.44 303 VAL A CA 1
ATOM 2367 C C . VAL A 1 303 ? -13.966 -4.277 22.965 1.00 96.44 303 VAL A C 1
ATOM 2369 O O . VAL A 1 303 ? -15.018 -3.929 23.495 1.00 96.44 303 VAL A O 1
ATOM 2372 N N . VAL A 1 304 ? -13.914 -4.761 21.722 1.00 95.12 304 VAL A N 1
ATOM 2373 C CA . VAL A 1 304 ? -15.096 -4.878 20.854 1.00 95.12 304 VAL A CA 1
ATOM 2374 C C . VAL A 1 304 ? -16.128 -5.829 21.459 1.00 95.12 304 VAL A C 1
ATOM 2376 O O . VAL A 1 304 ? -17.311 -5.495 21.497 1.00 95.12 304 VAL A O 1
ATOM 2379 N N . LYS A 1 305 ? -15.690 -6.964 22.023 1.00 93.44 305 LYS A N 1
ATOM 2380 C CA . LYS A 1 305 ? -16.578 -7.906 22.718 1.00 93.44 305 LYS A CA 1
ATOM 2381 C C . LYS A 1 305 ? -17.281 -7.263 23.917 1.00 93.44 305 LYS A C 1
ATOM 2383 O O . LYS A 1 305 ? -18.467 -7.493 24.105 1.00 93.44 305 LYS A O 1
ATOM 2388 N N . ARG A 1 306 ? -16.566 -6.476 24.729 1.00 91.69 306 ARG A N 1
ATOM 2389 C CA . ARG A 1 306 ? -17.143 -5.779 25.897 1.00 91.69 306 ARG A CA 1
ATOM 2390 C C . ARG A 1 306 ? -18.055 -4.620 25.508 1.00 91.69 306 ARG A C 1
ATOM 2392 O O . ARG A 1 306 ? -18.961 -4.295 26.263 1.00 91.69 306 ARG A O 1
ATOM 2399 N N . ASN A 1 307 ? -17.775 -3.973 24.383 1.00 87.56 307 ASN A N 1
ATOM 2400 C CA . ASN A 1 307 ? -18.519 -2.811 23.928 1.00 87.56 307 ASN A CA 1
ATOM 2401 C C . ASN A 1 307 ? -19.864 -3.174 23.282 1.00 87.56 307 ASN A C 1
ATOM 2403 O O . ASN A 1 307 ? -20.837 -2.449 23.461 1.00 87.56 307 ASN A O 1
ATOM 2407 N N . GLY A 1 308 ? -19.921 -4.275 22.531 1.00 85.56 308 GLY A N 1
ATOM 2408 C CA . GLY A 1 308 ? -21.157 -4.799 21.943 1.00 85.56 308 GLY A CA 1
ATOM 2409 C C . GLY A 1 308 ? -21.700 -4.036 20.724 1.00 85.56 308 GLY A C 1
ATOM 2410 O O . GLY A 1 308 ? -22.416 -4.654 19.933 1.00 85.56 308 GLY A O 1
ATOM 2411 N N . VAL A 1 309 ? -21.328 -2.762 20.524 1.00 89.94 309 VAL A N 1
ATOM 2412 C CA . VAL A 1 309 ? -21.776 -1.886 19.415 1.00 89.94 309 VAL A CA 1
ATOM 2413 C C . VAL A 1 309 ? -21.121 -2.265 18.088 1.00 89.94 309 VAL A C 1
ATOM 2415 O O . VAL A 1 309 ? -21.745 -2.179 17.028 1.00 89.94 309 VAL A O 1
ATOM 2418 N N . PHE A 1 310 ? -19.867 -2.707 18.148 1.00 94.06 310 PHE A N 1
ATOM 2419 C CA . PHE A 1 310 ? -19.080 -3.058 16.973 1.00 94.06 310 PHE A CA 1
ATOM 2420 C C . PHE A 1 310 ? -18.918 -4.568 16.791 1.00 94.06 310 PHE A C 1
ATOM 2422 O O . PHE A 1 310 ? -19.069 -5.365 17.719 1.00 94.06 310 PHE A O 1
ATOM 2429 N N . SER A 1 311 ? -18.551 -4.963 15.577 1.00 94.81 311 SER A N 1
ATOM 2430 C CA . SER A 1 311 ? -18.101 -6.308 15.233 1.00 94.81 311 SER A CA 1
ATOM 2431 C C . SER A 1 311 ? -16.824 -6.258 14.394 1.00 94.81 311 SER A C 1
ATOM 2433 O O . SER A 1 311 ? -16.497 -5.240 13.781 1.00 94.81 311 SER A O 1
ATOM 2435 N N . LEU A 1 312 ? -16.077 -7.361 14.422 1.00 96.38 312 LEU A N 1
ATOM 2436 C CA . LEU A 1 312 ? -14.820 -7.548 13.700 1.00 96.38 312 LEU A CA 1
ATOM 2437 C C . LEU A 1 312 ? -14.869 -8.859 12.910 1.00 96.38 312 LEU A C 1
ATOM 2439 O O . LEU A 1 312 ? -15.454 -9.829 13.406 1.00 96.38 312 LEU A O 1
ATOM 2443 N N . PRO A 1 313 ? -14.175 -8.944 11.762 1.00 94.69 313 PRO A N 1
ATOM 2444 C CA . PRO A 1 313 ? -13.994 -10.191 11.045 1.00 94.69 313 PRO A CA 1
ATOM 2445 C C . PRO A 1 313 ? -13.359 -11.275 11.922 1.00 94.69 313 PRO A C 1
ATOM 2447 O O . PRO A 1 313 ? -12.477 -11.022 12.763 1.00 94.69 313 PRO A O 1
ATOM 2450 N N . LYS A 1 314 ? -13.805 -12.510 11.702 1.00 91.81 314 LYS A N 1
ATOM 2451 C CA . LYS A 1 314 ? -13.144 -13.717 12.196 1.00 91.81 314 LYS A CA 1
ATOM 2452 C C . LYS A 1 314 ? -12.220 -14.219 11.095 1.00 91.81 314 LYS A C 1
ATOM 2454 O O . LYS A 1 314 ? -12.624 -14.290 9.940 1.00 91.81 314 LYS A O 1
ATOM 2459 N N . PHE A 1 315 ? -10.996 -14.567 11.466 1.00 93.25 315 PHE A N 1
ATOM 2460 C CA . PHE A 1 315 ? -10.026 -15.130 10.538 1.00 93.25 315 PHE A CA 1
ATOM 2461 C C . PHE A 1 315 ? -9.758 -16.581 10.924 1.00 93.25 315 PHE A C 1
ATOM 2463 O O . PHE A 1 315 ? -9.566 -16.847 12.115 1.00 93.25 315 PHE A O 1
ATOM 2470 N N . PRO A 1 316 ? -9.775 -17.518 9.964 1.00 89.69 316 PRO A N 1
ATOM 2471 C CA . PRO A 1 316 ? -9.422 -18.896 10.247 1.00 89.69 316 PRO A CA 1
ATOM 2472 C C . PRO A 1 316 ? -7.937 -18.987 10.608 1.00 89.69 316 PRO A C 1
ATOM 2474 O O . PRO A 1 316 ? -7.094 -18.311 10.018 1.00 89.69 316 PRO A O 1
ATOM 2477 N N . ARG A 1 317 ? -7.631 -19.833 11.591 1.00 93.69 317 ARG A N 1
ATOM 2478 C CA . ARG A 1 317 ? -6.260 -20.234 11.907 1.00 93.69 317 ARG A CA 1
ATOM 2479 C C . ARG A 1 317 ? -5.706 -21.085 10.767 1.00 93.69 317 ARG A C 1
ATOM 2481 O O . ARG A 1 317 ? -6.430 -21.931 10.248 1.00 93.69 317 ARG A O 1
ATOM 2488 N N . ASP A 1 318 ? -4.431 -20.899 10.435 1.00 95.88 318 ASP A N 1
ATOM 2489 C CA . ASP A 1 318 ? -3.756 -21.692 9.403 1.00 95.88 318 ASP A CA 1
ATOM 2490 C C . ASP A 1 318 ? -2.281 -21.950 9.752 1.00 95.88 318 ASP A C 1
ATOM 2492 O O . ASP A 1 318 ? -1.675 -21.235 10.566 1.00 95.88 318 ASP A O 1
ATOM 2496 N N . PHE A 1 319 ? -1.697 -22.970 9.127 1.00 97.56 319 PHE A N 1
ATOM 2497 C CA . PHE A 1 319 ? -0.306 -23.352 9.312 1.00 97.56 319 PHE A CA 1
ATOM 2498 C C . PHE A 1 319 ? 0.619 -22.371 8.588 1.00 97.56 319 PHE A C 1
ATOM 2500 O O . PHE A 1 319 ? 0.620 -22.251 7.362 1.00 97.56 319 PHE A O 1
ATOM 2507 N N . CYS A 1 320 ? 1.463 -21.675 9.348 1.00 98.00 320 CYS A N 1
ATOM 2508 C CA . CYS A 1 320 ? 2.456 -20.769 8.791 1.00 98.00 320 CYS A CA 1
ATOM 2509 C C . CYS A 1 320 ? 3.773 -21.508 8.565 1.00 98.00 320 CYS A C 1
ATOM 2511 O O . CYS A 1 320 ? 4.494 -21.824 9.514 1.00 98.00 320 CYS A O 1
ATOM 2513 N N . THR A 1 321 ? 4.128 -21.720 7.299 1.00 97.25 321 THR A N 1
ATOM 2514 C CA . THR A 1 321 ? 5.370 -22.406 6.906 1.00 97.25 321 THR A CA 1
ATOM 2515 C C . THR A 1 321 ? 6.626 -21.683 7.392 1.00 97.25 321 THR A C 1
ATOM 2517 O O . THR A 1 321 ? 7.591 -22.339 7.774 1.00 97.25 321 THR A O 1
ATOM 2520 N N . PHE A 1 322 ? 6.600 -20.348 7.455 1.00 95.62 322 PHE A N 1
ATOM 2521 C CA . PHE A 1 322 ? 7.700 -19.550 8.002 1.00 95.62 322 PHE A CA 1
ATOM 2522 C C . PHE A 1 322 ? 7.877 -19.754 9.514 1.00 95.62 322 PHE A C 1
ATOM 2524 O O . PHE A 1 322 ? 8.998 -19.903 9.991 1.00 95.62 322 PHE A O 1
ATOM 2531 N N . MET A 1 323 ? 6.776 -19.770 10.275 1.00 93.75 323 MET A N 1
ATOM 2532 C CA . MET A 1 323 ? 6.812 -19.917 11.739 1.00 93.75 323 MET A CA 1
ATOM 2533 C C . MET A 1 323 ? 6.922 -21.383 12.188 1.00 93.75 323 MET A C 1
ATOM 2535 O O . MET A 1 323 ? 7.215 -21.640 13.354 1.00 93.75 323 MET A O 1
ATOM 2539 N N . GLY A 1 324 ? 6.637 -22.340 11.298 1.00 94.88 324 GLY A N 1
ATOM 2540 C CA . GLY A 1 324 ? 6.624 -23.775 11.593 1.00 94.88 324 GLY A CA 1
ATOM 2541 C C . GLY A 1 324 ? 5.511 -24.206 12.555 1.00 94.88 324 GLY A C 1
ATOM 2542 O O . GLY A 1 324 ? 5.665 -25.207 13.252 1.00 94.88 324 GLY A O 1
ATOM 2543 N N . LYS A 1 325 ? 4.420 -23.437 12.643 1.00 95.56 325 LYS A N 1
ATOM 2544 C CA . LYS A 1 325 ? 3.286 -23.685 13.547 1.00 95.56 325 LYS A CA 1
ATOM 2545 C C . LYS A 1 325 ? 2.010 -23.028 13.031 1.00 95.56 325 LYS A C 1
ATOM 2547 O O . LYS A 1 325 ? 2.070 -22.111 12.210 1.00 95.56 325 LYS A O 1
ATOM 2552 N N . ASP A 1 326 ? 0.877 -23.440 13.588 1.00 96.88 326 ASP A N 1
ATOM 2553 C CA . ASP A 1 326 ? -0.391 -22.750 13.371 1.00 96.88 326 ASP A CA 1
ATOM 2554 C C . ASP A 1 326 ? -0.363 -21.351 13.986 1.00 96.88 326 ASP A C 1
ATOM 2556 O O . ASP A 1 326 ? 0.075 -21.152 15.126 1.00 96.88 326 ASP A O 1
ATOM 2560 N N . THR A 1 327 ? -0.841 -20.374 13.223 1.00 95.00 327 THR A N 1
ATOM 2561 C CA . THR A 1 327 ? -0.917 -18.975 13.645 1.00 95.00 327 THR A CA 1
ATOM 2562 C C . THR A 1 327 ? -2.236 -18.356 13.209 1.00 95.00 327 THR A C 1
ATOM 2564 O O . THR A 1 327 ? -2.790 -18.717 12.173 1.00 95.00 327 THR A O 1
ATOM 2567 N N . ASP A 1 328 ? -2.727 -17.406 13.996 1.00 93.88 328 ASP A N 1
ATOM 2568 C CA . ASP A 1 328 ? -3.925 -16.642 13.664 1.00 93.88 328 ASP A CA 1
ATOM 2569 C C . ASP A 1 328 ? -3.541 -15.422 12.800 1.00 93.88 328 ASP A C 1
ATOM 2571 O O . ASP A 1 328 ? -2.539 -14.758 13.104 1.00 93.88 328 ASP A O 1
ATOM 2575 N N . PRO A 1 329 ? -4.295 -15.100 11.730 1.00 95.94 329 PRO A N 1
ATOM 2576 C CA . PRO A 1 329 ? -4.089 -13.865 10.984 1.00 95.94 329 PRO A CA 1
ATOM 2577 C C . PRO A 1 329 ? -4.317 -12.633 11.866 1.00 95.94 329 PRO A C 1
ATOM 2579 O O . PRO A 1 329 ? -5.334 -12.513 12.555 1.00 95.94 329 PRO A O 1
ATOM 2582 N N . SER A 1 330 ? -3.384 -11.686 11.779 1.00 97.50 330 SER A N 1
ATOM 2583 C CA . SER A 1 330 ? -3.400 -10.412 12.501 1.00 97.50 330 SER A CA 1
ATOM 2584 C C . SER A 1 330 ? -3.189 -9.251 11.517 1.00 97.50 330 SER A C 1
ATOM 2586 O O . SER A 1 330 ? -2.110 -8.650 11.494 1.00 97.50 330 SER A O 1
ATOM 2588 N N . PRO A 1 331 ? -4.192 -8.919 10.678 1.00 98.25 331 PRO A N 1
ATOM 2589 C CA . PRO A 1 331 ? -4.039 -7.943 9.601 1.00 98.25 331 PRO A CA 1
ATOM 2590 C C . PRO A 1 331 ? -3.596 -6.553 10.066 1.00 98.25 331 PRO A C 1
ATOM 2592 O O . PRO A 1 331 ? -3.832 -6.132 11.196 1.00 98.25 331 PRO A O 1
ATOM 2595 N N . ALA A 1 332 ? -3.003 -5.789 9.152 1.00 98.25 332 ALA A N 1
ATOM 2596 C CA . ALA A 1 332 ? -2.561 -4.416 9.404 1.00 98.25 332 ALA A CA 1
ATOM 2597 C C . ALA A 1 332 ? -3.691 -3.430 9.757 1.00 98.25 332 ALA A C 1
ATOM 2599 O O . ALA A 1 332 ? -3.423 -2.350 10.292 1.00 98.25 332 ALA A O 1
ATOM 2600 N N . PHE A 1 333 ? -4.937 -3.778 9.445 1.00 98.62 333 PHE A N 1
ATOM 2601 C CA . PHE A 1 333 ? -6.099 -2.938 9.680 1.00 98.62 333 PHE A CA 1
ATOM 2602 C C . PHE A 1 333 ? -7.215 -3.726 10.347 1.00 98.62 333 PHE A C 1
ATOM 2604 O O . PHE A 1 333 ? -7.485 -4.865 9.977 1.00 98.62 333 PHE A O 1
ATOM 2611 N N . ALA A 1 334 ? -7.889 -3.088 11.296 1.00 98.25 334 ALA A N 1
ATOM 2612 C CA . ALA A 1 334 ? -9.164 -3.559 11.795 1.00 98.25 334 ALA A CA 1
ATOM 2613 C C . ALA A 1 334 ? -10.282 -3.027 10.897 1.00 98.25 334 ALA A C 1
ATOM 2615 O O . ALA A 1 334 ? -10.394 -1.817 10.682 1.00 98.25 334 ALA A O 1
ATOM 2616 N N . TRP A 1 335 ? -11.097 -3.942 10.382 1.00 97.81 335 TRP A N 1
ATOM 2617 C CA . TRP A 1 335 ? -12.287 -3.626 9.606 1.00 97.81 335 TRP A CA 1
ATOM 2618 C C . TRP A 1 335 ? -13.501 -3.700 10.517 1.00 97.81 335 TRP A C 1
ATOM 2620 O O . TRP A 1 335 ? -13.984 -4.781 10.841 1.00 97.81 335 TRP A O 1
ATOM 2630 N N . LEU A 1 336 ? -13.902 -2.548 11.039 1.00 95.81 336 LEU A N 1
ATOM 2631 C CA . LEU A 1 336 ? -14.897 -2.452 12.093 1.00 95.81 336 LEU A CA 1
ATOM 2632 C C . LEU A 1 336 ? -16.273 -2.215 11.467 1.00 95.81 336 LEU A C 1
ATOM 2634 O O . LEU A 1 336 ? -16.400 -1.330 10.626 1.00 95.81 336 LEU A O 1
ATOM 2638 N N . LYS A 1 337 ? -17.283 -2.980 11.891 1.00 95.19 337 LYS A N 1
ATOM 2639 C CA . LYS A 1 337 ? -18.684 -2.795 11.480 1.00 95.19 337 LYS A CA 1
ATOM 2640 C C . LYS A 1 337 ? -19.551 -2.412 12.673 1.00 95.19 337 LYS A C 1
ATOM 2642 O O . LYS A 1 337 ? -19.435 -3.054 13.719 1.00 95.19 337 LYS A O 1
ATOM 2647 N N . ILE A 1 338 ? -20.437 -1.431 12.528 1.00 91.19 338 ILE A N 1
ATOM 2648 C CA . ILE A 1 338 ? -21.444 -1.076 13.542 1.00 91.19 338 ILE A CA 1
ATOM 2649 C C . ILE A 1 338 ? -22.768 -1.825 13.325 1.00 91.19 338 ILE A C 1
ATOM 2651 O O . ILE A 1 338 ? -23.185 -2.045 12.193 1.00 91.19 338 ILE A O 1
ATOM 2655 N N . LYS A 1 339 ? -23.441 -2.230 14.411 1.00 79.75 339 LYS A N 1
ATOM 2656 C CA . LYS A 1 339 ? -24.636 -3.098 14.351 1.00 79.75 339 LYS A CA 1
ATOM 2657 C C . LYS A 1 339 ? -25.974 -2.391 14.063 1.00 79.75 339 LYS A C 1
ATOM 2659 O O . LYS A 1 339 ? -26.957 -3.073 13.820 1.00 79.75 339 LYS A O 1
ATOM 2664 N N . ASP A 1 340 ? -26.020 -1.055 14.028 1.00 72.25 340 ASP A N 1
ATOM 2665 C CA . ASP A 1 340 ? -27.282 -0.282 14.022 1.00 72.25 340 ASP A CA 1
ATOM 2666 C C . ASP A 1 340 ? -27.471 0.656 12.805 1.00 72.25 340 ASP A C 1
ATOM 2668 O O . ASP A 1 340 ? -28.173 1.663 12.903 1.00 72.25 340 ASP A O 1
ATOM 2672 N N . GLY A 1 341 ? -26.819 0.387 11.665 1.00 67.69 341 GLY A N 1
ATOM 2673 C CA . GLY A 1 341 ? -26.957 1.206 10.442 1.00 67.69 341 GLY A CA 1
ATOM 2674 C C . GLY A 1 341 ? -26.515 2.672 10.595 1.00 67.69 341 GLY A C 1
ATOM 2675 O O . GLY A 1 341 ? -26.878 3.528 9.791 1.00 67.69 341 GLY A O 1
ATOM 2676 N N . LEU A 1 342 ? -25.766 2.971 11.659 1.00 79.12 342 LEU A N 1
ATOM 2677 C CA . LEU A 1 342 ? -25.145 4.268 11.899 1.00 79.12 342 LEU A CA 1
ATOM 2678 C C . LEU A 1 342 ? -23.908 4.424 11.012 1.00 79.12 342 LEU A C 1
ATOM 2680 O O . LEU A 1 342 ? -23.257 3.446 10.655 1.00 79.12 342 LEU A O 1
ATOM 2684 N N . ASP A 1 343 ? -23.544 5.667 10.714 1.00 86.25 343 ASP A N 1
ATOM 2685 C CA . ASP A 1 343 ? -22.267 5.949 10.066 1.00 86.25 343 ASP A CA 1
ATOM 2686 C C . ASP A 1 343 ? -21.121 5.726 11.068 1.00 86.25 343 ASP A C 1
ATOM 2688 O O . ASP A 1 343 ? -21.018 6.413 12.093 1.00 86.25 343 ASP A O 1
ATOM 2692 N N . CYS A 1 344 ? -20.291 4.719 10.790 1.00 86.00 344 CYS A N 1
ATOM 2693 C CA . CYS A 1 344 ? -19.238 4.264 11.690 1.00 86.00 344 CYS A CA 1
ATOM 2694 C C . CYS A 1 344 ? -18.146 5.330 11.881 1.00 86.00 344 CYS A C 1
ATOM 2696 O O . CYS A 1 344 ? -17.663 5.532 12.998 1.00 86.00 344 CYS A O 1
ATOM 2698 N N . ASP A 1 345 ? -17.780 6.038 10.809 1.00 85.75 345 ASP A N 1
ATOM 2699 C CA . ASP A 1 345 ? -16.739 7.068 10.844 1.00 85.75 345 ASP A CA 1
ATOM 2700 C C . ASP A 1 345 ? -17.218 8.304 11.615 1.00 85.75 345 ASP A C 1
ATOM 2702 O O . ASP A 1 345 ? -16.507 8.795 12.492 1.00 85.75 345 ASP A O 1
ATOM 2706 N N . ASN A 1 346 ? -18.455 8.752 11.383 1.00 87.00 346 ASN A N 1
ATOM 2707 C CA . ASN A 1 346 ? -19.038 9.877 12.115 1.00 87.00 346 ASN A CA 1
ATOM 2708 C C . ASN A 1 346 ? -19.114 9.608 13.620 1.00 87.00 346 ASN A C 1
ATOM 2710 O O . ASN A 1 346 ? -18.731 10.473 14.409 1.00 87.00 346 ASN A O 1
ATOM 2714 N N . LEU A 1 347 ? -19.535 8.405 14.028 1.00 89.19 347 LEU A N 1
ATOM 2715 C CA . LEU A 1 347 ? -19.559 8.041 15.444 1.00 89.19 347 LEU A CA 1
ATOM 2716 C C . LEU A 1 347 ? -18.155 8.113 16.054 1.00 89.19 347 LEU A C 1
ATOM 2718 O O . LEU A 1 347 ? -17.959 8.733 17.095 1.00 89.19 347 LEU A O 1
ATOM 2722 N N . LEU A 1 348 ? -17.152 7.508 15.417 1.00 91.69 348 LEU A N 1
ATOM 2723 C CA . LEU A 1 348 ? -15.784 7.495 15.945 1.00 91.69 348 LEU A CA 1
ATOM 2724 C C . LEU A 1 348 ? -15.152 8.900 15.981 1.00 91.69 348 LEU A C 1
ATOM 2726 O O . LEU A 1 348 ? -14.381 9.202 16.905 1.00 91.69 348 LEU A O 1
ATOM 2730 N N . ARG A 1 349 ? -15.540 9.799 15.066 1.00 91.12 349 ARG A N 1
ATOM 2731 C CA . ARG A 1 349 ? -15.141 11.218 15.087 1.00 91.12 349 ARG A CA 1
ATOM 2732 C C . ARG A 1 349 ? -15.623 11.951 16.336 1.00 91.12 349 ARG A C 1
ATOM 2734 O O . ARG A 1 349 ? -14.860 12.760 16.870 1.00 91.12 349 ARG A O 1
ATOM 2741 N N . GLU A 1 350 ? -16.808 11.642 16.869 1.00 90.25 350 GLU A N 1
ATOM 2742 C CA . GLU A 1 350 ? -17.297 12.220 18.138 1.00 90.25 350 GLU A CA 1
ATOM 2743 C C . GLU A 1 350 ? -16.365 11.895 19.317 1.00 90.25 350 GLU A C 1
ATOM 2745 O O . GLU A 1 350 ? -16.172 12.706 20.226 1.00 90.25 350 GLU A O 1
ATOM 2750 N N . PHE A 1 351 ? -15.692 10.745 19.249 1.00 91.81 351 PHE A N 1
ATOM 2751 C CA . PHE A 1 351 ? -14.687 10.304 20.217 1.00 91.81 351 PHE A CA 1
ATOM 2752 C C . PHE A 1 351 ? -13.260 10.708 19.822 1.00 91.81 351 PHE A C 1
ATOM 2754 O O . PHE A 1 351 ? -12.289 10.246 20.427 1.00 91.81 351 PHE A O 1
ATOM 2761 N N . LYS A 1 352 ? -13.107 11.617 18.849 1.00 93.12 352 LYS A N 1
ATOM 2762 C CA . LYS A 1 352 ? -11.821 12.132 18.350 1.00 93.12 352 LYS A CA 1
ATOM 2763 C C . LYS A 1 352 ? -10.926 11.035 17.763 1.00 93.12 352 LYS A C 1
ATOM 2765 O O . LYS A 1 352 ? -9.701 11.083 17.924 1.00 93.12 352 LYS A O 1
ATOM 2770 N N . ILE A 1 353 ? -11.535 10.042 17.121 1.00 94.56 353 ILE A N 1
ATOM 2771 C CA . ILE A 1 353 ? -10.861 8.974 16.385 1.00 94.56 353 ILE A CA 1
ATOM 2772 C C . ILE A 1 353 ? -11.149 9.207 14.902 1.00 94.56 353 ILE A C 1
ATOM 2774 O O . ILE A 1 353 ? -12.286 9.079 14.464 1.00 94.56 353 ILE A O 1
ATOM 2778 N N . ILE A 1 354 ? -10.125 9.562 14.130 1.00 94.50 354 ILE A N 1
ATOM 2779 C CA . ILE A 1 354 ? -10.247 9.684 12.675 1.00 94.50 354 ILE A CA 1
ATOM 2780 C C . ILE A 1 354 ? -9.978 8.314 12.064 1.00 94.50 354 ILE A C 1
ATOM 2782 O O . ILE A 1 354 ? -8.931 7.712 12.328 1.00 94.50 354 ILE A O 1
ATOM 2786 N N . THR A 1 355 ? -10.912 7.839 11.245 1.00 94.94 355 THR A N 1
ATOM 2787 C CA . THR A 1 355 ? -10.840 6.548 10.559 1.00 94.94 355 THR A CA 1
ATOM 2788 C C . THR A 1 355 ? -11.034 6.725 9.058 1.00 94.94 355 THR A C 1
ATOM 2790 O O . THR A 1 355 ? -11.091 7.854 8.569 1.00 94.94 355 THR A O 1
ATOM 2793 N N . ARG A 1 356 ? -11.063 5.627 8.294 1.00 93.94 356 ARG A N 1
ATOM 2794 C CA . ARG A 1 356 ? -11.415 5.692 6.875 1.00 93.94 356 ARG A CA 1
ATOM 2795 C C . ARG A 1 356 ? -12.694 4.908 6.616 1.00 93.94 356 ARG A C 1
ATOM 2797 O O . ARG A 1 356 ? -12.659 3.680 6.598 1.00 93.94 356 ARG A O 1
ATOM 2804 N N . GLY A 1 357 ? -13.790 5.639 6.416 1.00 94.44 357 GLY A N 1
ATOM 2805 C CA . GLY A 1 357 ? -15.131 5.079 6.244 1.00 94.44 357 GLY A CA 1
ATOM 2806 C C . GLY A 1 357 ? -15.264 4.161 5.028 1.00 94.44 357 GLY A C 1
ATOM 2807 O O . GLY A 1 357 ? -14.556 4.326 4.027 1.00 94.44 357 GLY A O 1
ATOM 2808 N N . GLY A 1 358 ? -16.183 3.201 5.127 1.00 94.81 358 GLY A N 1
ATOM 2809 C CA . GLY A 1 358 ? -16.335 2.078 4.204 1.00 94.81 358 GLY A CA 1
ATOM 2810 C C . GLY A 1 358 ? -16.703 2.450 2.771 1.00 94.81 358 GLY A C 1
ATOM 2811 O O . GLY A 1 358 ? -16.260 1.779 1.839 1.00 94.81 358 GLY A O 1
ATOM 2812 N N . THR A 1 359 ? -17.360 3.592 2.581 1.00 94.50 359 THR A N 1
ATOM 2813 C CA . THR A 1 359 ? -17.682 4.165 1.262 1.00 94.50 359 THR A CA 1
ATOM 2814 C C . THR A 1 359 ? -16.452 4.384 0.386 1.00 94.50 359 THR A C 1
ATOM 2816 O O . THR A 1 359 ? -16.522 4.221 -0.829 1.00 94.50 359 THR A O 1
ATOM 2819 N N . ASN A 1 360 ? -15.289 4.644 0.990 1.00 94.06 360 ASN A N 1
ATOM 2820 C CA . ASN A 1 360 ? -14.020 4.758 0.267 1.00 94.06 360 ASN A CA 1
ATOM 2821 C C . ASN A 1 360 ? -13.518 3.420 -0.302 1.00 94.06 360 ASN A C 1
ATOM 2823 O O . ASN A 1 360 ? -12.660 3.417 -1.177 1.00 94.06 360 ASN A O 1
ATOM 2827 N N . PHE A 1 361 ? -13.997 2.293 0.221 1.00 96.75 361 PHE A N 1
ATOM 2828 C CA . PHE A 1 361 ? -13.581 0.938 -0.153 1.00 96.75 361 PHE A CA 1
ATOM 2829 C C . PHE A 1 361 ? -14.622 0.238 -1.039 1.00 96.75 361 PHE A C 1
ATOM 2831 O O . PHE A 1 361 ? -14.483 -0.952 -1.310 1.00 96.75 361 PHE A O 1
ATOM 2838 N N . GLY A 1 362 ? -15.662 0.960 -1.475 1.00 95.19 362 GLY A N 1
ATOM 2839 C CA . GLY A 1 362 ? -16.745 0.415 -2.293 1.00 95.19 362 GLY A CA 1
ATOM 2840 C C . GLY A 1 362 ? -17.829 -0.325 -1.505 1.00 95.19 362 GLY A C 1
ATOM 2841 O O . GLY A 1 362 ? -18.517 -1.153 -2.091 1.00 95.19 362 GLY A O 1
ATOM 2842 N N . VAL A 1 363 ? -17.976 -0.061 -0.200 1.00 94.75 363 VAL A N 1
ATOM 2843 C CA . VAL A 1 363 ? -19.048 -0.635 0.640 1.00 94.75 363 VAL A CA 1
ATOM 2844 C C . VAL A 1 363 ? -19.790 0.445 1.437 1.00 94.75 363 VAL A C 1
ATOM 2846 O O . VAL A 1 363 ? -19.485 1.628 1.316 1.00 94.75 363 VAL A O 1
ATOM 2849 N N . ASP A 1 364 ? -20.749 0.050 2.270 1.00 93.31 364 ASP A N 1
ATOM 2850 C CA . ASP A 1 364 ? -21.589 0.968 3.040 1.00 93.31 364 ASP A CA 1
ATOM 2851 C C . ASP A 1 364 ? -20.854 1.689 4.193 1.00 93.31 364 ASP A C 1
ATOM 2853 O O . ASP A 1 364 ? -19.736 1.347 4.598 1.00 93.31 364 ASP A O 1
ATOM 2857 N N . SER A 1 365 ? -21.484 2.748 4.715 1.00 93.81 365 SER A N 1
ATOM 2858 C CA . SER A 1 365 ? -20.947 3.608 5.784 1.00 93.81 365 SER A CA 1
ATOM 2859 C C . SER A 1 365 ? -20.995 2.982 7.182 1.00 93.81 365 SER A C 1
ATOM 2861 O O . SER A 1 365 ? -20.442 3.546 8.129 1.00 93.81 365 SER A O 1
ATOM 2863 N N . ASP A 1 366 ? -21.610 1.808 7.326 1.00 94.06 366 ASP A N 1
ATOM 2864 C CA . ASP A 1 366 ? -21.600 1.021 8.560 1.00 94.06 366 ASP A CA 1
ATOM 2865 C C . ASP A 1 366 ? -20.251 0.316 8.800 1.00 94.06 366 ASP A C 1
ATOM 2867 O O . ASP A 1 366 ? -20.026 -0.230 9.884 1.00 94.06 366 ASP A O 1
ATOM 2871 N N . TYR A 1 367 ? -19.323 0.391 7.839 1.00 95.94 367 TYR A N 1
ATOM 2872 C CA . TYR A 1 367 ? -17.942 -0.057 7.979 1.00 95.94 367 TYR A CA 1
ATOM 2873 C C . TYR A 1 367 ? -16.945 1.097 8.105 1.00 95.94 367 TYR A C 1
ATOM 2875 O O . TYR A 1 367 ? -17.111 2.178 7.538 1.00 95.94 367 TYR A O 1
ATOM 2883 N N . THR A 1 368 ? -15.832 0.837 8.788 1.00 96.69 368 THR A N 1
ATOM 2884 C CA . THR A 1 368 ? -14.651 1.700 8.744 1.00 96.69 368 THR A CA 1
ATOM 2885 C C . THR A 1 368 ? -13.350 0.927 8.934 1.00 96.69 368 THR A C 1
ATOM 2887 O O . THR A 1 368 ? -13.285 -0.087 9.637 1.00 96.69 368 THR A O 1
ATOM 2890 N N . ARG A 1 369 ? -12.277 1.426 8.316 1.00 98.06 369 ARG A N 1
ATOM 2891 C CA . ARG A 1 369 ? -10.921 0.899 8.454 1.00 98.06 369 ARG A CA 1
ATOM 2892 C C . ARG A 1 369 ? -10.150 1.669 9.519 1.00 98.06 369 ARG A C 1
ATOM 2894 O O . ARG A 1 369 ? -10.007 2.891 9.437 1.00 98.06 369 ARG A O 1
ATOM 2901 N N . ILE A 1 370 ? -9.548 0.929 10.446 1.00 97.94 370 ILE A N 1
ATOM 2902 C CA . ILE A 1 370 ? -8.704 1.452 11.523 1.00 97.94 370 ILE A CA 1
ATOM 2903 C C . ILE A 1 370 ? -7.298 0.865 11.409 1.00 97.94 370 ILE A C 1
ATOM 2905 O O . ILE A 1 370 ? -7.116 -0.351 11.373 1.00 97.94 370 ILE A O 1
ATOM 2909 N N . SER A 1 371 ? -6.284 1.725 11.368 1.00 98.25 371 SER A N 1
ATOM 2910 C CA . SER A 1 371 ? -4.877 1.322 11.381 1.00 98.25 371 SER A CA 1
ATOM 2911 C C . SER A 1 371 ? -4.472 0.685 12.703 1.00 98.25 371 SER A C 1
ATOM 2913 O O . SER A 1 371 ? -4.565 1.301 13.763 1.00 98.25 371 SER A O 1
ATOM 2915 N N . MET A 1 372 ? -3.938 -0.533 12.617 1.00 98.44 372 MET A N 1
ATOM 2916 C CA . MET A 1 372 ? -3.339 -1.247 13.746 1.00 98.44 372 MET A CA 1
ATOM 2917 C C . MET A 1 372 ? -1.837 -0.971 13.861 1.00 98.44 372 MET A C 1
ATOM 2919 O O . MET A 1 372 ? -1.161 -1.608 14.668 1.00 98.44 372 MET A O 1
ATOM 2923 N N . LEU A 1 373 ? -1.305 -0.036 13.061 1.00 98.06 373 LEU A N 1
ATOM 2924 C CA . LEU A 1 373 ? 0.132 0.163 12.872 1.00 98.06 373 LEU A CA 1
ATOM 2925 C C . LEU A 1 373 ? 0.708 1.440 13.512 1.00 98.06 373 LEU A C 1
ATOM 2927 O O . LEU A 1 373 ? 1.897 1.730 13.349 1.00 98.06 373 LEU A O 1
ATOM 2931 N N . SER A 1 374 ? -0.115 2.176 14.262 1.00 96.50 374 SER A N 1
ATOM 2932 C CA . SER A 1 374 ? 0.259 3.403 14.980 1.00 96.50 374 SER A CA 1
ATOM 2933 C C . SER A 1 374 ? 1.197 3.142 16.172 1.00 96.50 374 SER A C 1
ATOM 2935 O O . SER A 1 374 ? 1.377 1.990 16.583 1.00 96.50 374 SER A O 1
ATOM 2937 N N . PRO A 1 375 ? 1.810 4.169 16.782 1.00 95.81 375 PRO A N 1
ATOM 2938 C CA . PRO A 1 375 ? 2.563 4.016 18.026 1.00 95.81 375 PRO A CA 1
ATOM 2939 C C . PRO A 1 375 ? 1.707 3.440 19.170 1.00 95.81 375 PRO A C 1
ATOM 2941 O O . PRO A 1 375 ? 0.483 3.565 19.178 1.00 95.81 375 PRO A O 1
ATOM 2944 N N . ASP A 1 376 ? 2.342 2.794 20.153 1.00 94.62 376 ASP A N 1
ATOM 2945 C CA . ASP A 1 376 ? 1.625 2.114 21.248 1.00 94.62 376 ASP A CA 1
ATOM 2946 C C . ASP A 1 376 ? 0.718 3.056 22.054 1.00 94.62 376 ASP A C 1
ATOM 2948 O O . ASP A 1 376 ? -0.338 2.649 22.525 1.00 94.62 376 ASP A O 1
ATOM 2952 N N . ASP A 1 377 ? 1.121 4.307 22.253 1.00 93.62 377 ASP A N 1
ATOM 2953 C CA . ASP A 1 377 ? 0.348 5.311 22.982 1.00 93.62 377 ASP A CA 1
ATOM 2954 C C . ASP A 1 377 ? -0.928 5.727 22.242 1.00 93.62 377 ASP A C 1
ATOM 2956 O O . ASP A 1 377 ? -1.979 5.831 22.874 1.00 93.62 377 ASP A O 1
ATOM 2960 N N . GLU A 1 378 ? -0.873 5.879 20.918 1.00 94.75 378 GLU A N 1
ATOM 2961 C CA . GLU A 1 378 ? -2.064 6.127 20.096 1.00 94.75 378 GLU A CA 1
ATOM 2962 C C . GLU A 1 378 ? -2.987 4.906 20.056 1.00 94.75 378 GLU A C 1
ATOM 2964 O O . GLU A 1 378 ? -4.199 5.047 20.213 1.00 94.75 378 GLU A O 1
ATOM 2969 N N . PHE A 1 379 ? -2.423 3.703 19.907 1.00 97.12 379 PHE A N 1
ATOM 2970 C CA . PHE A 1 379 ? -3.191 2.458 19.922 1.00 97.12 379 PHE A CA 1
ATOM 2971 C C . PHE A 1 379 ? -3.911 2.234 21.263 1.00 97.12 379 PHE A C 1
ATOM 2973 O O . PHE A 1 379 ? -5.091 1.892 21.287 1.00 97.12 379 PHE A O 1
ATOM 2980 N N . ASN A 1 380 ? -3.234 2.458 22.392 1.00 96.19 380 ASN A N 1
ATOM 2981 C CA . ASN A 1 380 ? -3.859 2.310 23.708 1.00 96.19 380 ASN A CA 1
ATOM 2982 C C . ASN A 1 380 ? -4.954 3.367 23.937 1.00 96.19 380 ASN A C 1
ATOM 2984 O O . ASN A 1 380 ? -6.032 3.021 24.416 1.00 96.19 380 ASN A O 1
ATOM 2988 N N . LEU A 1 381 ? -4.725 4.624 23.537 1.00 95.06 381 LEU A N 1
ATOM 2989 C CA . LEU A 1 381 ? -5.742 5.680 23.622 1.00 95.06 381 LEU A CA 1
ATOM 2990 C C . LEU A 1 381 ? -6.962 5.378 22.735 1.00 95.06 381 LEU A C 1
ATOM 2992 O O . LEU A 1 381 ? -8.095 5.684 23.109 1.00 95.06 381 LEU A O 1
ATOM 2996 N N . PHE A 1 382 ? -6.748 4.747 21.580 1.00 96.44 382 PHE A N 1
ATOM 2997 C CA . PHE A 1 382 ? -7.822 4.224 20.742 1.00 96.44 382 PHE A CA 1
ATOM 2998 C C . PHE A 1 382 ? -8.677 3.195 21.477 1.00 96.44 382 PHE A C 1
ATOM 3000 O O . PHE A 1 382 ? -9.894 3.355 21.516 1.00 96.44 382 PHE A O 1
ATOM 3007 N N . LEU A 1 383 ? -8.066 2.187 22.102 1.00 96.75 383 LEU A N 1
ATOM 3008 C CA . LEU A 1 383 ? -8.804 1.172 22.859 1.00 96.75 383 LEU A CA 1
ATOM 3009 C C . LEU A 1 383 ? -9.612 1.782 24.012 1.00 96.75 383 LEU A C 1
ATOM 3011 O O . LEU A 1 383 ? -10.769 1.414 24.216 1.00 96.75 383 LEU A O 1
ATOM 3015 N N . GLU A 1 384 ? -9.025 2.737 24.740 1.00 94.31 384 GLU A N 1
ATOM 3016 C CA . GLU A 1 384 ? -9.705 3.465 25.817 1.00 94.31 384 GLU A CA 1
ATOM 3017 C C . GLU A 1 384 ? -10.953 4.194 25.310 1.00 94.31 384 GLU A C 1
ATOM 3019 O O . GLU A 1 384 ? -12.010 4.116 25.931 1.00 94.31 384 GLU A O 1
ATOM 3024 N N . ARG A 1 385 ? -10.854 4.882 24.169 1.00 93.88 385 ARG A N 1
ATOM 3025 C CA . ARG A 1 385 ? -11.973 5.630 23.582 1.00 93.88 385 ARG A CA 1
ATOM 3026 C C . ARG A 1 385 ? -13.016 4.736 22.945 1.00 93.88 385 ARG A C 1
ATOM 3028 O O . ARG A 1 385 ? -14.200 5.023 23.069 1.00 93.88 385 ARG A O 1
ATOM 3035 N N . LEU A 1 386 ? -12.595 3.641 22.321 1.00 93.75 386 LEU A N 1
ATOM 3036 C CA . LEU A 1 386 ? -13.509 2.672 21.737 1.00 93.75 386 LEU A CA 1
ATOM 3037 C C . LEU A 1 386 ? -14.417 2.063 22.816 1.00 93.75 386 LEU A C 1
ATOM 3039 O O . LEU A 1 386 ? -15.618 1.942 22.598 1.00 93.75 386 LEU A O 1
ATOM 3043 N N . LEU A 1 387 ? -13.893 1.791 24.018 1.00 91.38 387 LEU A N 1
ATOM 3044 C CA . LEU A 1 387 ? -14.705 1.365 25.168 1.00 91.38 387 LEU A CA 1
ATOM 3045 C C . LEU A 1 387 ? -15.754 2.402 25.605 1.00 91.38 387 LEU A C 1
ATOM 3047 O O . LEU A 1 387 ? -16.776 2.018 26.159 1.00 91.38 387 LEU A O 1
ATOM 3051 N N . LEU A 1 388 ? -15.530 3.700 25.378 1.00 89.00 388 LEU A N 1
ATOM 3052 C CA . LEU A 1 388 ? -16.475 4.757 25.766 1.00 89.00 388 LEU A CA 1
ATOM 3053 C C . LEU A 1 388 ? -17.656 4.901 24.801 1.00 89.00 388 LEU A C 1
ATOM 3055 O O . LEU A 1 388 ? -18.614 5.592 25.129 1.00 89.00 388 LEU A O 1
ATOM 3059 N N . THR A 1 389 ? -17.608 4.249 23.640 1.00 83.50 389 THR A N 1
ATOM 3060 C CA . THR A 1 389 ? -18.696 4.288 22.649 1.00 83.50 389 THR A CA 1
ATOM 3061 C C . THR A 1 389 ? -19.904 3.420 23.035 1.00 83.50 389 THR A C 1
ATOM 3063 O O . THR A 1 389 ? -20.894 3.394 22.307 1.00 83.50 389 THR A O 1
ATOM 3066 N N . CYS A 1 390 ? -19.852 2.700 24.165 1.00 68.94 390 CYS A N 1
ATOM 3067 C CA . CYS A 1 390 ? -20.986 1.923 24.669 1.00 68.94 390 CYS A CA 1
ATOM 3068 C C . CYS A 1 390 ? -22.188 2.844 24.933 1.00 68.94 390 CYS A C 1
ATOM 3070 O O . CYS A 1 390 ? -22.034 3.888 25.569 1.00 68.94 390 CYS A O 1
ATOM 3072 N N . LYS A 1 391 ? -23.396 2.446 24.512 1.00 55.06 391 LYS A N 1
ATOM 3073 C CA . LYS A 1 391 ? -24.623 3.200 24.817 1.00 55.06 391 LYS A CA 1
ATOM 3074 C C . LYS A 1 391 ? -24.786 3.361 26.337 1.00 55.06 391 LYS A C 1
ATOM 3076 O O . LYS A 1 391 ? -24.615 2.402 27.095 1.00 55.06 391 LYS A O 1
ATOM 3081 N N . GLU A 1 392 ? -25.162 4.563 26.785 1.00 39.97 392 GLU A N 1
ATOM 3082 C CA . GLU A 1 392 ? -25.676 4.794 28.142 1.00 39.97 392 GLU A CA 1
ATOM 3083 C C . GLU A 1 392 ? -26.938 3.937 28.338 1.00 39.97 392 GLU A C 1
ATOM 3085 O O . GLU A 1 392 ? -28.043 4.314 27.958 1.00 39.97 392 GLU A O 1
ATOM 3090 N N . GLY A 1 393 ? -26.754 2.734 28.880 1.00 39.66 393 GLY A N 1
ATOM 3091 C CA . GLY A 1 393 ? -27.825 1.761 29.092 1.00 39.66 393 GLY A CA 1
ATOM 3092 C C . GLY A 1 393 ? -27.377 0.461 29.761 1.00 39.66 393 GLY A C 1
ATOM 3093 O O . GLY A 1 393 ? -28.179 -0.152 30.457 1.00 39.66 393 GLY A O 1
ATOM 3094 N N . GLU A 1 394 ? -26.097 0.078 29.646 1.00 35.75 394 GLU A N 1
ATOM 3095 C CA . GLU A 1 394 ? -25.606 -1.225 30.144 1.00 35.75 394 GLU A CA 1
ATOM 3096 C C . GLU A 1 394 ? -24.398 -1.155 31.093 1.00 35.75 394 GLU A C 1
ATOM 3098 O O . GLU A 1 394 ? -23.792 -2.169 31.427 1.00 35.75 394 GLU A O 1
ATOM 3103 N N . LEU A 1 395 ? -24.069 0.019 31.638 1.00 35.44 395 LEU A N 1
ATOM 3104 C CA . LEU A 1 395 ? -23.162 0.105 32.788 1.00 35.44 395 LEU A CA 1
ATOM 3105 C C . LEU A 1 395 ? -23.943 -0.076 34.096 1.00 35.44 395 LEU A C 1
ATOM 3107 O O . LEU A 1 395 ? -24.049 0.834 34.918 1.00 35.44 395 LEU A O 1
ATOM 3111 N N . ASN A 1 396 ? -24.440 -1.292 34.335 1.00 28.75 396 ASN A N 1
ATOM 3112 C CA . ASN A 1 396 ? -24.616 -1.747 35.711 1.00 28.75 396 ASN A CA 1
ATOM 3113 C C . ASN A 1 396 ? -23.216 -1.973 36.294 1.00 28.75 396 ASN A C 1
ATOM 3115 O O . ASN A 1 396 ? -22.657 -3.065 36.225 1.00 28.75 396 ASN A O 1
ATOM 3119 N N . LEU A 1 397 ? -22.637 -0.918 36.875 1.00 35.97 397 LEU A N 1
ATOM 3120 C CA . LEU A 1 397 ? -21.486 -1.007 37.773 1.00 35.97 397 LEU A CA 1
ATOM 3121 C C . LEU A 1 397 ? -21.901 -1.755 39.051 1.00 35.97 397 LEU A C 1
ATOM 3123 O O . LEU A 1 397 ? -22.085 -1.179 40.124 1.00 35.97 397 LEU A O 1
ATOM 3127 N N . GLY A 1 398 ? -22.059 -3.069 38.924 1.00 28.89 398 GLY A N 1
ATOM 3128 C CA . GLY A 1 398 ? -22.105 -4.008 40.029 1.00 28.89 398 GLY A CA 1
ATOM 3129 C C . GLY A 1 398 ? -20.695 -4.216 40.570 1.00 28.89 398 GLY A C 1
ATOM 3130 O O . GLY A 1 398 ? -19.895 -4.902 39.956 1.00 28.89 398 GLY A O 1
ATOM 3131 N N . GLN A 1 399 ? -20.420 -3.585 41.714 1.00 28.62 399 GLN A N 1
ATOM 3132 C CA . GLN A 1 399 ? -19.363 -3.880 42.692 1.00 28.62 399 GLN A CA 1
ATOM 3133 C C . GLN A 1 399 ? -17.949 -4.176 42.157 1.00 28.62 399 GLN A C 1
ATOM 3135 O O . GLN A 1 399 ? -17.624 -5.244 41.652 1.00 28.62 399 GLN A O 1
ATOM 3140 N N . GLY A 1 400 ? -17.066 -3.204 42.397 1.00 34.97 400 GLY A N 1
ATOM 3141 C CA . GLY A 1 400 ? -15.680 -3.207 41.959 1.00 34.97 400 GLY A CA 1
ATOM 3142 C C . GLY A 1 400 ? -14.879 -4.459 42.311 1.00 34.97 400 GLY A C 1
ATOM 3143 O O . GLY A 1 400 ? -14.795 -4.870 43.465 1.00 34.97 400 GLY A O 1
ATOM 3144 N N . HIS A 1 401 ? -14.181 -4.960 41.299 1.00 24.84 401 HIS A N 1
ATOM 3145 C CA . HIS A 1 401 ? -12.836 -5.498 41.429 1.00 24.84 401 HIS A CA 1
ATOM 3146 C C . HIS A 1 401 ? -11.957 -4.748 40.428 1.00 24.84 401 HIS A C 1
ATOM 3148 O O . HIS A 1 401 ? -12.016 -4.974 39.223 1.00 24.84 401 HIS A O 1
ATOM 3154 N N . ALA A 1 402 ? -11.169 -3.801 40.934 1.00 26.50 402 ALA A N 1
ATOM 3155 C CA . ALA A 1 402 ? -10.106 -3.176 40.166 1.00 26.50 402 ALA A CA 1
ATOM 3156 C C . ALA A 1 402 ? -9.004 -4.222 39.949 1.00 26.50 402 ALA A C 1
ATOM 3158 O O . ALA A 1 402 ? -8.295 -4.575 40.891 1.00 26.50 402 ALA A O 1
ATOM 3159 N N . ILE A 1 403 ? -8.865 -4.727 38.725 1.00 29.12 403 ILE A N 1
ATOM 3160 C CA . ILE A 1 403 ? -7.698 -5.519 38.334 1.00 29.12 403 ILE A CA 1
ATOM 3161 C C . ILE A 1 403 ? -6.648 -4.520 37.846 1.00 29.12 403 ILE A C 1
ATOM 3163 O O . ILE A 1 403 ? -6.786 -3.904 36.791 1.00 29.12 403 ILE A O 1
ATOM 3167 N N . GLY A 1 404 ? -5.650 -4.277 38.695 1.00 25.31 404 GLY A N 1
ATOM 3168 C CA . GLY A 1 404 ? -4.585 -3.315 38.448 1.00 25.31 404 GLY A CA 1
ATOM 3169 C C . GLY A 1 404 ? -3.562 -3.829 37.440 1.00 25.31 404 GLY A C 1
ATOM 3170 O O . GLY A 1 404 ? -2.941 -4.866 37.655 1.00 25.31 404 GLY A O 1
ATOM 3171 N N . TRP A 1 405 ? -3.317 -3.040 36.397 1.00 30.05 405 TRP A N 1
ATOM 3172 C CA . TRP A 1 405 ? -2.031 -3.030 35.701 1.00 30.05 405 TRP A CA 1
ATOM 3173 C C . TRP A 1 405 ? -1.091 -2.065 36.447 1.00 30.05 405 TRP A C 1
ATOM 3175 O O . TRP A 1 405 ? -1.540 -0.995 36.869 1.00 30.05 405 TRP A O 1
ATOM 3185 N N . PRO A 1 406 ? 0.191 -2.406 36.673 1.00 26.89 406 PRO A N 1
ATOM 3186 C CA . PRO A 1 406 ? 1.071 -1.596 37.508 1.00 26.89 406 PRO A CA 1
ATOM 3187 C C . PRO A 1 406 ? 1.469 -0.299 36.788 1.00 26.89 406 PRO A C 1
ATOM 3189 O O . PRO A 1 406 ? 2.341 -0.288 35.923 1.00 26.89 406 PRO A O 1
ATOM 3192 N N . LEU A 1 407 ? 0.839 0.811 37.177 1.00 29.94 407 LEU A N 1
ATOM 3193 C CA . LEU A 1 407 ? 1.289 2.168 36.862 1.00 29.94 407 LEU A CA 1
ATOM 3194 C C . LEU A 1 407 ? 2.306 2.644 37.924 1.00 29.94 407 LEU A C 1
ATOM 3196 O O . LEU A 1 407 ? 2.136 2.347 39.111 1.00 29.94 407 LEU A O 1
ATOM 3200 N N . PRO A 1 408 ? 3.364 3.386 37.541 1.00 28.14 408 PRO A N 1
ATOM 3201 C CA . PRO A 1 408 ? 4.342 3.931 38.483 1.00 28.14 408 PRO A CA 1
ATOM 3202 C C . PRO A 1 408 ? 3.715 5.009 39.396 1.00 28.14 408 PRO A C 1
ATOM 3204 O O . PRO A 1 408 ? 2.771 5.691 38.995 1.00 28.14 408 PRO A O 1
ATOM 3207 N N . PRO A 1 409 ? 4.209 5.180 40.638 1.00 27.33 409 PRO A N 1
ATOM 3208 C CA . PRO A 1 409 ? 3.466 5.868 41.689 1.00 27.33 409 PRO A CA 1
ATOM 3209 C C . PRO A 1 409 ? 3.463 7.394 41.536 1.00 27.33 409 PRO A C 1
ATOM 3211 O O . PRO A 1 409 ? 4.517 8.028 41.503 1.00 27.33 409 PRO A O 1
ATOM 3214 N N . GLY A 1 410 ? 2.260 7.980 41.573 1.00 32.66 410 GLY A N 1
ATOM 3215 C CA . GLY A 1 410 ? 2.047 9.382 41.936 1.00 32.66 410 GLY A CA 1
ATOM 3216 C C . GLY A 1 410 ? 1.139 10.175 41.000 1.00 32.66 410 GLY A C 1
ATOM 3217 O O . GLY A 1 410 ? 1.640 11.027 40.279 1.00 32.66 410 GLY A O 1
ATOM 3218 N N . GLN A 1 411 ? -0.181 9.959 41.068 1.00 29.03 411 GLN A N 1
ATOM 3219 C CA . GLN A 1 411 ? -1.216 10.990 40.857 1.00 29.03 411 GLN A CA 1
ATOM 3220 C C . GLN A 1 411 ? -2.604 10.434 41.227 1.00 29.03 411 GLN A C 1
ATOM 3222 O O . GLN A 1 411 ? -2.943 9.307 40.878 1.00 29.03 411 GLN A O 1
ATOM 3227 N N . SER A 1 412 ? -3.382 11.200 42.002 1.00 26.81 412 SER A N 1
ATOM 3228 C CA . SER A 1 412 ? -4.686 10.789 42.536 1.00 26.81 412 SER A CA 1
ATOM 3229 C C . SER A 1 412 ? -5.848 11.151 41.607 1.00 26.81 412 SER A C 1
ATOM 3231 O O . SER A 1 412 ? -5.883 12.237 41.030 1.00 26.81 412 SER A O 1
ATOM 3233 N N . LEU A 1 413 ? -6.843 10.264 41.565 1.00 27.97 413 LEU A N 1
ATOM 3234 C CA . LEU A 1 413 ? -8.148 10.402 40.913 1.00 27.97 413 LEU A CA 1
ATOM 3235 C C . LEU A 1 413 ? -8.902 11.678 41.336 1.00 27.97 413 LEU A C 1
ATOM 3237 O O . LEU A 1 413 ? -9.321 11.791 42.484 1.00 27.97 413 LEU A O 1
ATOM 3241 N N . SER A 1 414 ? -9.128 12.611 40.402 1.00 30.31 414 SER A N 1
ATOM 3242 C CA . SER A 1 414 ? -10.232 13.591 40.468 1.00 30.31 414 SER A CA 1
ATOM 3243 C C . SER A 1 414 ? -10.464 14.298 39.120 1.00 30.31 414 SER A C 1
ATOM 3245 O O . SER A 1 414 ? -10.086 15.452 38.948 1.00 30.31 414 SER A O 1
ATOM 3247 N N . VAL A 1 415 ? -11.079 13.628 38.135 1.00 26.56 415 VAL A N 1
ATOM 3248 C CA . VAL A 1 415 ? -11.471 14.301 36.867 1.00 26.56 415 VAL A CA 1
ATOM 3249 C C . VAL A 1 415 ? -12.909 14.002 36.399 1.00 26.56 415 VAL A C 1
ATOM 3251 O O . VAL A 1 415 ? -13.457 14.755 35.603 1.00 26.56 415 VAL A O 1
ATOM 3254 N N . LEU A 1 416 ? -13.622 13.026 36.966 1.00 26.22 416 LEU A N 1
ATOM 3255 C CA . LEU A 1 416 ? -14.938 12.599 36.451 1.00 26.22 416 LEU A CA 1
ATOM 3256 C C . LEU A 1 416 ? -16.165 13.449 36.865 1.00 26.22 416 LEU A C 1
ATOM 3258 O O . LEU A 1 416 ? -17.280 12.947 36.872 1.00 26.22 416 LEU A O 1
ATOM 3262 N N . GLN A 1 417 ? -16.017 14.740 37.188 1.00 24.77 417 GLN A N 1
ATOM 3263 C CA . GLN A 1 417 ? -17.162 15.570 37.628 1.00 24.77 417 GLN A CA 1
ATOM 3264 C C . GLN A 1 417 ? -17.269 16.973 37.007 1.00 24.77 417 GLN A C 1
ATOM 3266 O O . GLN A 1 417 ? -17.991 17.817 37.532 1.00 24.77 417 GLN A O 1
ATOM 3271 N N . LYS A 1 418 ? -16.591 17.260 35.887 1.00 26.67 418 LYS A N 1
ATOM 3272 C CA . LYS A 1 418 ? -16.586 18.620 35.301 1.00 26.67 418 LYS A CA 1
ATOM 3273 C C . LYS A 1 418 ? -17.169 18.788 33.896 1.00 26.67 418 LYS A C 1
ATOM 3275 O O . LYS A 1 418 ? -17.081 19.892 33.372 1.00 26.67 418 LYS A O 1
ATOM 3280 N N . ILE A 1 419 ? -17.802 17.773 33.307 1.00 26.34 419 ILE A N 1
ATOM 3281 C CA . ILE A 1 419 ? -18.362 17.903 31.944 1.00 26.34 419 ILE A CA 1
ATOM 3282 C C . ILE A 1 419 ? -19.859 18.274 31.930 1.00 26.34 419 ILE A C 1
ATOM 3284 O O . ILE A 1 419 ? -20.357 18.778 30.930 1.00 26.34 419 ILE A O 1
ATOM 3288 N N . SER A 1 420 ? -20.576 18.204 33.053 1.00 27.33 420 SER A N 1
ATOM 3289 C CA . SER A 1 420 ? -21.966 18.676 33.124 1.00 27.33 420 SER A CA 1
ATOM 3290 C C . SER A 1 420 ? -22.071 20.044 33.807 1.00 27.33 420 SER A C 1
ATOM 3292 O O . SER A 1 420 ? -22.180 20.128 35.032 1.00 27.33 420 SER A O 1
ATOM 3294 N N . GLY A 1 421 ? -22.080 21.126 33.027 1.00 26.44 421 GLY A N 1
ATOM 3295 C CA . GLY A 1 421 ? -22.664 22.387 33.489 1.00 26.44 421 GLY A CA 1
ATOM 3296 C C . GLY A 1 421 ? -21.909 23.644 33.097 1.00 26.44 421 GLY A C 1
ATOM 3297 O O . GLY A 1 421 ? -21.180 24.191 33.912 1.00 26.44 421 GLY A O 1
ATOM 3298 N N . LEU A 1 422 ? -22.188 24.168 31.904 1.00 25.66 422 LEU A N 1
ATOM 3299 C CA . LEU A 1 422 ? -22.073 25.599 31.616 1.00 25.66 422 LEU A CA 1
ATOM 3300 C C . LEU A 1 422 ? -23.179 26.000 30.631 1.00 25.66 422 LEU A C 1
ATOM 3302 O O . LEU A 1 422 ? -22.958 26.193 29.441 1.00 25.66 422 LEU A O 1
ATOM 3306 N N . ALA A 1 423 ? -24.391 26.137 31.166 1.00 24.44 423 ALA A N 1
ATOM 3307 C CA . ALA A 1 423 ? -25.437 26.963 30.583 1.00 24.44 423 ALA A CA 1
ATOM 3308 C C . ALA A 1 423 ? -25.691 28.148 31.529 1.00 24.44 423 ALA A C 1
ATOM 3310 O O . ALA A 1 423 ? -25.888 27.952 32.728 1.00 24.44 423 ALA A O 1
ATOM 3311 N N . SER A 1 424 ? -25.741 29.354 30.949 1.00 24.94 424 SER A N 1
ATOM 3312 C CA . SER A 1 424 ? -26.124 30.650 31.542 1.00 24.94 424 SER A CA 1
ATOM 3313 C C . SER A 1 424 ? -25.018 31.477 32.222 1.00 24.94 424 SER A C 1
ATOM 3315 O O . SER A 1 424 ? -24.472 31.076 33.243 1.00 24.94 424 SER A O 1
ATOM 3317 N N . ILE A 1 425 ? -24.755 32.687 31.688 1.00 25.94 425 ILE A N 1
ATOM 3318 C CA . ILE A 1 425 ? -24.948 33.996 32.368 1.00 25.94 425 ILE A CA 1
ATOM 3319 C C . ILE A 1 425 ? -24.607 35.189 31.424 1.00 25.94 425 ILE A C 1
ATOM 3321 O O . ILE A 1 425 ? -23.467 35.414 31.041 1.00 25.94 425 ILE A O 1
ATOM 3325 N N . ARG A 1 426 ? -25.668 35.934 31.069 1.00 26.08 426 ARG A N 1
ATOM 3326 C CA . ARG A 1 426 ? -25.902 37.405 30.977 1.00 26.08 426 ARG A CA 1
ATOM 3327 C C . ARG A 1 426 ? -24.797 38.440 30.614 1.00 26.08 426 ARG A C 1
ATOM 3329 O O . ARG A 1 426 ? -23.899 38.708 31.397 1.00 26.08 426 ARG A O 1
ATOM 3336 N N . GLN A 1 427 ? -25.090 39.192 29.535 1.00 25.72 427 GLN A N 1
ATOM 3337 C CA . GLN A 1 427 ? -25.449 40.638 29.466 1.00 25.72 427 GLN A CA 1
ATOM 3338 C C . GLN A 1 427 ? -24.495 41.717 30.027 1.00 25.72 427 GLN A C 1
ATOM 3340 O O . GLN A 1 427 ? -24.486 41.913 31.232 1.00 25.72 427 GLN A O 1
ATOM 3345 N N . TRP A 1 428 ? -23.904 42.562 29.160 1.00 25.52 428 TRP A N 1
ATOM 3346 C CA . TRP A 1 428 ? -23.557 43.981 29.421 1.00 25.52 428 TRP A CA 1
ATOM 3347 C C . TRP A 1 428 ? -23.680 44.804 28.123 1.00 25.52 428 TRP A C 1
ATOM 3349 O O . TRP A 1 428 ? -23.370 44.304 27.046 1.00 25.52 428 TRP A O 1
ATOM 3359 N N . GLY A 1 429 ? -24.147 46.055 28.216 1.00 22.28 429 GLY A N 1
ATOM 3360 C CA . GLY A 1 429 ? -24.361 46.949 27.073 1.00 22.28 429 GLY A CA 1
ATOM 3361 C C . GLY A 1 429 ? -23.766 48.355 27.226 1.00 22.28 429 GLY A C 1
ATOM 3362 O O . GLY A 1 429 ? -23.316 48.738 28.300 1.00 22.28 429 GLY A O 1
ATOM 3363 N N . ILE A 1 430 ? -23.918 49.115 26.128 1.00 24.94 430 ILE A N 1
ATOM 3364 C CA . ILE A 1 430 ? -23.919 50.586 25.957 1.00 24.94 430 ILE A CA 1
ATOM 3365 C C . ILE A 1 430 ? -22.559 51.326 25.887 1.00 24.94 430 ILE A C 1
ATOM 3367 O O . ILE A 1 430 ? -21.880 51.491 26.893 1.00 24.94 430 ILE A O 1
ATOM 3371 N N . GLY A 1 431 ? -22.311 51.997 24.740 1.00 23.28 431 GLY A N 1
ATOM 3372 C CA . GLY A 1 431 ? -21.973 53.438 24.752 1.00 23.28 431 GLY A CA 1
ATOM 3373 C C . GLY A 1 431 ? -20.909 54.020 23.791 1.00 23.28 431 GLY A C 1
ATOM 3374 O O . GLY A 1 431 ? -19.752 54.100 24.166 1.00 23.28 431 GLY A O 1
ATOM 3375 N N . LYS A 1 432 ? -21.378 54.609 22.667 1.00 24.73 432 LYS A N 1
ATOM 3376 C CA . LYS A 1 432 ? -20.994 55.903 22.010 1.00 24.73 432 LYS A CA 1
ATOM 3377 C C . LYS A 1 432 ? -19.527 56.218 21.611 1.00 24.73 432 LYS A C 1
ATOM 3379 O O . LYS A 1 432 ? -18.684 56.385 22.478 1.00 24.73 432 LYS A O 1
ATOM 3384 N N . ALA A 1 433 ? -19.309 56.645 20.350 1.00 23.81 433 ALA A N 1
ATOM 3385 C CA . ALA A 1 433 ? -19.209 58.070 19.935 1.00 23.81 433 ALA A CA 1
ATOM 3386 C C . ALA A 1 433 ? -18.727 58.277 18.469 1.00 23.81 433 ALA A C 1
ATOM 3388 O O . ALA A 1 433 ? -17.996 57.478 17.903 1.00 23.81 433 ALA A O 1
ATOM 3389 N N . SER A 1 434 ? -19.180 59.397 17.896 1.00 22.03 434 SER A N 1
ATOM 3390 C CA . SER A 1 434 ? -19.270 59.838 16.489 1.00 22.03 434 SER A CA 1
ATOM 3391 C C . SER A 1 434 ? -18.073 60.654 15.941 1.00 22.03 434 SER A C 1
ATOM 3393 O O . SER A 1 434 ? -17.381 61.271 16.746 1.00 22.03 434 SER A O 1
ATOM 3395 N N . ARG A 1 435 ? -17.957 60.820 14.595 1.00 23.23 435 ARG A N 1
ATOM 3396 C CA . ARG A 1 435 ? -17.880 62.106 13.805 1.00 23.23 435 ARG A CA 1
ATOM 3397 C C . ARG A 1 435 ? -17.210 61.944 12.407 1.00 23.23 435 ARG A C 1
ATOM 3399 O O . ARG A 1 435 ? -16.112 61.424 12.343 1.00 23.23 435 ARG A O 1
ATOM 3406 N N . ILE A 1 436 ? -17.879 62.234 11.271 1.00 21.50 436 ILE A N 1
ATOM 3407 C CA . ILE A 1 436 ? -18.093 63.509 10.505 1.00 21.50 436 ILE A CA 1
ATOM 3408 C C . ILE A 1 436 ? -17.139 63.715 9.288 1.00 21.50 436 ILE A C 1
ATOM 3410 O O . ILE A 1 436 ? -15.986 64.079 9.460 1.00 21.50 436 ILE A O 1
ATOM 3414 N N . SER A 1 437 ? -17.762 63.641 8.093 1.00 21.20 437 SER A N 1
ATOM 3415 C CA . SER A 1 437 ? -17.650 64.449 6.841 1.00 21.20 437 SER A CA 1
ATOM 3416 C C . SER A 1 437 ? -16.401 64.453 5.946 1.00 21.20 437 SER A C 1
ATOM 3418 O O . SER A 1 437 ? -15.302 64.666 6.433 1.00 21.20 437 SER A O 1
ATOM 3420 N N . ILE A 1 438 ? -16.627 64.423 4.612 1.00 21.33 438 ILE A N 1
ATOM 3421 C CA . ILE A 1 438 ? -16.345 65.502 3.620 1.00 21.33 438 ILE A CA 1
ATOM 3422 C C . ILE A 1 438 ? -16.848 65.085 2.200 1.00 21.33 438 ILE A C 1
ATOM 3424 O O . ILE A 1 438 ? -16.623 63.973 1.741 1.00 21.33 438 ILE A O 1
ATOM 3428 N N . LEU A 1 439 ? -17.535 66.011 1.517 1.00 19.77 439 LEU A N 1
ATOM 3429 C CA . LEU A 1 439 ? -17.860 66.112 0.066 1.00 19.77 439 LEU A CA 1
ATOM 3430 C C . LEU A 1 439 ? -16.831 67.087 -0.597 1.00 19.77 439 LEU A C 1
ATOM 3432 O O . LEU A 1 439 ? -16.156 67.745 0.193 1.00 19.77 439 LEU A O 1
ATOM 3436 N N . PRO A 1 440 ? -16.759 67.405 -1.929 1.00 34.34 440 PRO A N 1
ATOM 3437 C CA . PRO A 1 440 ? -17.516 66.951 -3.129 1.00 34.34 440 PRO A CA 1
ATOM 3438 C C . PRO A 1 440 ? -16.699 66.900 -4.489 1.00 34.34 440 PRO A C 1
ATOM 3440 O O . PRO A 1 440 ? -15.511 67.196 -4.524 1.00 34.34 440 PRO A O 1
ATOM 3443 N N . VAL A 1 441 ? -17.402 66.684 -5.633 1.00 23.98 441 VAL A N 1
ATOM 3444 C CA . VAL A 1 441 ? -17.339 67.441 -6.941 1.00 23.98 441 VAL A CA 1
ATOM 3445 C C . VAL A 1 441 ? -16.919 66.725 -8.272 1.00 23.98 441 VAL A C 1
ATOM 3447 O O . VAL A 1 441 ? -15.750 66.506 -8.542 1.00 23.98 441 VAL A O 1
ATOM 3450 N N . LYS A 1 442 ? -17.931 66.635 -9.175 1.00 24.64 442 LYS A N 1
ATOM 3451 C CA . LYS A 1 442 ? -18.048 66.786 -10.673 1.00 24.64 442 LYS A CA 1
ATOM 3452 C C . LYS A 1 442 ? -17.550 65.756 -11.725 1.00 24.64 442 LYS A C 1
ATOM 3454 O O . LYS A 1 442 ? -16.384 65.702 -12.075 1.00 24.64 442 LYS A O 1
ATOM 3459 N N . LYS A 1 443 ? -18.567 65.197 -12.421 1.00 31.22 443 LYS A N 1
ATOM 3460 C CA . LYS A 1 443 ? -18.932 65.210 -13.877 1.00 31.22 443 LYS A CA 1
ATOM 3461 C C . LYS A 1 443 ? -17.855 65.302 -14.982 1.00 31.22 443 LYS A C 1
ATOM 3463 O O . LYS A 1 443 ? -17.174 66.315 -15.079 1.00 31.22 443 LYS A O 1
ATOM 3468 N N . THR A 1 444 ? -17.981 64.414 -15.986 1.00 27.77 444 THR A N 1
ATOM 3469 C CA . THR A 1 444 ? -18.219 64.598 -17.465 1.00 27.77 444 THR A CA 1
ATOM 3470 C C . THR A 1 444 ? -17.850 63.271 -18.185 1.00 27.77 444 THR A C 1
ATOM 3472 O O . THR A 1 444 ? -17.002 62.570 -17.666 1.00 27.77 444 THR A O 1
ATOM 3475 N N . GLY A 1 445 ? -18.385 62.773 -19.315 1.00 27.19 445 GLY A N 1
ATOM 3476 C CA . GLY A 1 445 ? -19.447 63.138 -20.258 1.00 27.19 445 GLY A CA 1
ATOM 3477 C C . GLY A 1 445 ? -19.508 62.162 -21.476 1.00 27.19 445 GLY A C 1
ATOM 3478 O O . GLY A 1 445 ? -18.508 61.562 -21.829 1.00 27.19 445 GLY A O 1
ATOM 3479 N N . LYS A 1 446 ? -20.695 62.082 -22.113 1.00 27.22 446 LYS A N 1
ATOM 3480 C CA . LYS A 1 446 ? -21.061 61.864 -23.550 1.00 27.22 446 LYS A CA 1
ATOM 3481 C C . LYS A 1 446 ? -20.612 60.642 -24.416 1.00 27.22 446 LYS A C 1
ATOM 3483 O O . LYS A 1 446 ? -19.492 60.622 -24.898 1.00 27.22 446 LYS A O 1
ATOM 3488 N N . ARG A 1 447 ? -21.670 59.945 -24.907 1.00 27.19 447 ARG A N 1
ATOM 3489 C CA . ARG A 1 447 ? -22.003 59.431 -26.284 1.00 27.19 447 ARG A CA 1
ATOM 3490 C C . ARG A 1 447 ? -21.206 58.243 -26.870 1.00 27.19 447 ARG A C 1
ATOM 3492 O O . ARG A 1 447 ? -20.017 58.174 -26.638 1.00 27.19 447 ARG A O 1
ATOM 3499 N N . ARG A 1 448 ? -21.696 57.401 -27.804 1.00 34.97 448 ARG A N 1
ATOM 3500 C CA . ARG A 1 448 ? -22.996 56.840 -28.303 1.00 34.97 448 ARG A CA 1
ATOM 3501 C C . ARG A 1 448 ? -22.634 56.112 -29.625 1.00 34.97 448 ARG A C 1
ATOM 3503 O O . ARG A 1 448 ? -22.059 56.798 -30.455 1.00 34.97 448 ARG A O 1
ATOM 3510 N N . PHE A 1 449 ? -23.001 54.846 -29.851 1.00 24.27 449 PHE A N 1
ATOM 3511 C CA . PHE A 1 449 ? -23.050 54.115 -31.152 1.00 24.27 449 PHE A CA 1
ATOM 3512 C C . PHE A 1 449 ? -23.718 52.750 -30.882 1.00 24.27 449 PHE A C 1
ATOM 3514 O O . PHE A 1 449 ? -23.508 52.233 -29.792 1.00 24.27 449 PHE A O 1
ATOM 3521 N N . SER A 1 450 ? -24.456 52.055 -31.746 1.00 28.72 450 SER A N 1
ATOM 3522 C CA . SER A 1 450 ? -25.358 52.299 -32.887 1.00 28.72 450 SER A CA 1
ATOM 3523 C C . SER A 1 450 ? -25.987 50.919 -33.171 1.00 28.72 450 SER A C 1
ATOM 3525 O O . SER A 1 450 ? -25.288 49.917 -33.036 1.00 28.72 450 SER A O 1
ATOM 3527 N N . ASP A 1 451 ? -27.273 50.880 -33.519 1.00 32.09 451 ASP A N 1
ATOM 3528 C CA . ASP A 1 451 ? -28.033 49.682 -33.910 1.00 32.09 451 ASP A CA 1
ATOM 3529 C C . ASP A 1 451 ? -27.387 48.897 -35.063 1.00 32.09 451 ASP A C 1
ATOM 3531 O O . ASP A 1 451 ? -26.908 49.518 -36.007 1.00 32.09 451 ASP A O 1
ATOM 3535 N N . GLU A 1 452 ? -27.431 47.559 -34.991 1.00 30.75 452 GLU A N 1
ATOM 3536 C CA . GLU A 1 452 ? -27.824 46.628 -36.074 1.00 30.75 452 GLU A CA 1
ATOM 3537 C C . GLU A 1 452 ? -27.467 45.181 -35.683 1.00 30.75 452 GLU A C 1
ATOM 3539 O O . GLU A 1 452 ? -26.328 44.740 -35.837 1.00 30.75 452 GLU A O 1
ATOM 3544 N N . ARG A 1 453 ? -28.463 44.448 -35.162 1.00 28.75 453 ARG A N 1
ATOM 3545 C CA . ARG A 1 453 ? -28.626 42.981 -35.258 1.00 28.75 453 ARG A CA 1
ATOM 3546 C C . ARG A 1 453 ? -29.965 42.574 -34.619 1.00 28.75 453 ARG A C 1
ATOM 3548 O O . ARG A 1 453 ? -30.016 41.944 -33.573 1.00 28.75 453 ARG A O 1
ATOM 3555 N N . VAL A 1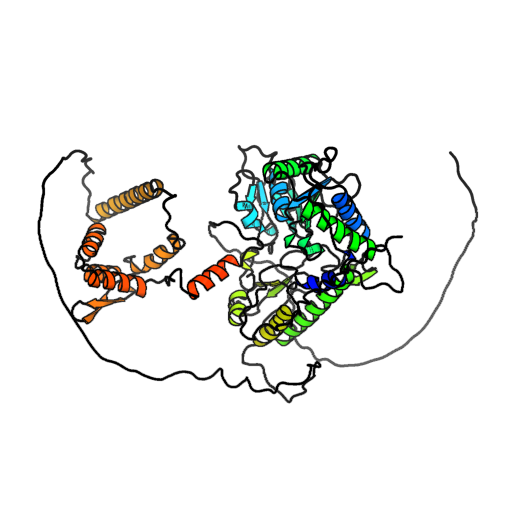 454 ? -31.066 42.994 -35.243 1.00 29.02 454 VAL A N 1
ATOM 3556 C CA . VAL A 1 454 ? -32.403 42.460 -34.944 1.00 29.02 454 VAL A CA 1
ATOM 3557 C C . VAL A 1 454 ? -32.660 41.309 -35.912 1.00 29.02 454 VAL A C 1
ATOM 3559 O O . VAL A 1 454 ? -32.822 41.535 -37.110 1.00 29.02 454 VAL A O 1
ATOM 3562 N N . THR A 1 455 ? -32.691 40.083 -35.395 1.00 33.78 455 THR A N 1
ATOM 3563 C CA . THR A 1 455 ? -33.250 38.916 -36.091 1.00 33.78 455 THR A CA 1
ATOM 3564 C C . THR A 1 455 ? -34.671 38.740 -35.565 1.00 33.78 455 THR A C 1
ATOM 3566 O O . THR A 1 455 ? -34.870 38.562 -34.369 1.00 33.78 455 THR A O 1
ATOM 3569 N N . MET A 1 456 ? -35.669 38.889 -36.437 1.00 32.09 456 MET A N 1
ATOM 3570 C CA . MET A 1 456 ? -37.086 38.855 -36.062 1.00 32.09 456 MET A CA 1
ATOM 3571 C C . MET A 1 456 ? -37.510 37.427 -35.695 1.00 32.09 456 MET A C 1
ATOM 3573 O O . MET A 1 456 ? -37.582 36.563 -36.569 1.00 32.09 456 MET A O 1
ATOM 3577 N N . ILE A 1 457 ? -37.812 37.198 -34.417 1.00 35.88 457 ILE A N 1
ATOM 3578 C CA . ILE A 1 457 ? -38.547 36.020 -33.941 1.00 35.88 457 ILE A CA 1
ATOM 3579 C C . ILE A 1 457 ? -39.997 36.144 -34.447 1.00 35.88 457 ILE A C 1
ATOM 3581 O O . ILE A 1 457 ? -40.574 37.234 -34.422 1.00 35.88 457 ILE A O 1
ATOM 3585 N N . GLY A 1 458 ? -40.567 35.055 -34.975 1.00 46.69 458 GLY A N 1
ATOM 3586 C CA . GLY A 1 458 ? -41.965 35.017 -35.427 1.00 46.69 458 GLY A CA 1
ATOM 3587 C C . GLY A 1 458 ? -42.953 35.298 -34.286 1.00 46.69 458 GLY A C 1
ATOM 3588 O O . GLY A 1 458 ? -42.605 35.138 -33.120 1.00 46.69 458 GLY A O 1
ATOM 3589 N N . GLU A 1 459 ? -44.177 35.735 -34.608 1.00 37.38 459 GLU A N 1
ATOM 3590 C CA . GLU A 1 459 ? -45.189 36.080 -33.596 1.00 37.38 459 GLU A CA 1
ATOM 3591 C C . GLU A 1 459 ? -45.421 34.932 -32.603 1.00 37.38 459 GLU A C 1
ATOM 3593 O O . GLU A 1 459 ? -45.830 33.829 -32.971 1.00 37.38 459 GLU A O 1
ATOM 3598 N N . VAL A 1 460 ? -45.163 35.226 -31.330 1.00 46.03 460 VAL A N 1
ATOM 3599 C CA . VAL A 1 460 ? -45.318 34.310 -30.200 1.00 46.03 460 VAL A CA 1
ATOM 3600 C C . VAL A 1 460 ? -46.780 34.318 -29.758 1.00 46.03 460 VAL A C 1
ATOM 3602 O O . VAL A 1 460 ? -47.386 35.387 -29.650 1.00 46.03 460 VAL A O 1
ATOM 3605 N N . LYS A 1 461 ? -47.391 33.149 -29.529 1.00 49.78 461 LYS A N 1
ATOM 3606 C CA . LYS A 1 461 ? -48.851 33.063 -29.331 1.00 49.78 461 LYS A CA 1
ATOM 3607 C C . LYS A 1 461 ? -49.309 33.621 -27.989 1.00 49.78 461 LYS A C 1
ATOM 3609 O O . LYS A 1 461 ? -50.456 34.052 -27.874 1.00 49.78 461 LYS A O 1
ATOM 3614 N N . ASN A 1 462 ? -48.455 33.577 -26.970 1.00 50.38 462 ASN A N 1
ATOM 3615 C CA . ASN A 1 462 ? -48.727 34.118 -25.643 1.00 50.38 462 ASN A CA 1
ATOM 3616 C C . ASN A 1 462 ? -47.426 34.341 -24.849 1.00 50.38 462 ASN A C 1
ATOM 3618 O O . ASN A 1 462 ? -46.341 33.943 -25.262 1.00 50.38 462 ASN A O 1
ATOM 3622 N N . HIS A 1 463 ? -47.552 34.998 -23.697 1.00 44.44 463 HIS A N 1
ATOM 3623 C CA . HIS A 1 463 ? -46.421 35.370 -22.842 1.00 44.44 463 HIS A CA 1
ATOM 3624 C C . HIS A 1 463 ? -45.640 34.157 -22.304 1.00 44.44 463 HIS A C 1
ATOM 3626 O O . HIS A 1 463 ? -44.433 34.232 -22.122 1.00 44.44 463 HIS A O 1
ATOM 3632 N N . GLU A 1 464 ? -46.312 33.020 -22.132 1.00 55.53 464 GLU A N 1
ATOM 3633 C CA . GLU A 1 464 ? -45.743 31.796 -21.559 1.00 55.53 464 GLU A CA 1
ATOM 3634 C C . GLU A 1 464 ? -44.844 31.039 -22.559 1.00 55.53 464 GLU A C 1
ATOM 3636 O O . GLU A 1 464 ? -43.859 30.408 -22.181 1.00 55.53 464 GLU A O 1
ATOM 3641 N N . GLU A 1 465 ? -45.152 31.118 -23.858 1.00 44.84 465 GLU A N 1
ATOM 3642 C CA . GLU A 1 465 ? -44.274 30.635 -24.933 1.00 44.84 465 GLU A CA 1
ATOM 3643 C C . GLU A 1 465 ? -43.032 31.531 -25.078 1.00 44.84 465 GLU A C 1
ATOM 3645 O O . GLU A 1 465 ? -41.945 31.035 -25.364 1.00 44.84 465 GLU A O 1
ATOM 3650 N N . TRP A 1 466 ? -43.172 32.830 -24.793 1.00 47.00 466 TRP A N 1
ATOM 3651 C CA . TRP A 1 466 ? -42.070 33.796 -24.818 1.00 47.00 466 TRP A CA 1
ATOM 3652 C C . TRP A 1 466 ? -41.059 33.529 -23.692 1.00 47.00 466 TRP A C 1
ATOM 3654 O O . TRP A 1 466 ? -39.862 33.437 -23.951 1.00 47.00 466 TRP A O 1
ATOM 3664 N N . GLU A 1 467 ? -41.543 33.286 -22.469 1.00 50.03 467 GLU A N 1
ATOM 3665 C CA . GLU A 1 467 ? -40.697 32.945 -21.314 1.00 50.03 467 GLU A CA 1
ATOM 3666 C C . GLU A 1 467 ? -39.934 31.623 -21.504 1.00 50.03 467 GLU A C 1
ATOM 3668 O O . GLU A 1 467 ? -38.781 31.509 -21.092 1.00 50.03 467 GLU A O 1
ATOM 3673 N N . LYS A 1 468 ? -40.529 30.628 -22.174 1.00 50.12 468 LYS A N 1
ATOM 3674 C CA . LYS A 1 468 ? -39.861 29.341 -22.446 1.00 50.12 468 LYS A CA 1
ATOM 3675 C C . LYS A 1 468 ? -38.753 29.447 -23.491 1.00 50.12 468 LYS A C 1
ATOM 3677 O O . LYS A 1 468 ? -37.744 28.756 -23.370 1.00 50.12 468 LYS A O 1
ATOM 3682 N N . ILE A 1 469 ? -38.935 30.291 -24.508 1.00 49.38 469 ILE A N 1
ATOM 3683 C CA . ILE A 1 469 ? -37.915 30.534 -25.536 1.00 49.38 469 ILE A CA 1
ATOM 3684 C C . ILE A 1 469 ? -36.736 31.305 -24.926 1.00 49.38 469 ILE A C 1
ATOM 3686 O O . ILE A 1 469 ? -35.591 30.904 -25.125 1.00 49.38 469 ILE A O 1
ATOM 3690 N N . GLU A 1 470 ? -36.998 32.322 -24.098 1.00 47.19 470 GLU A N 1
ATOM 3691 C CA . GLU A 1 470 ? -35.936 33.062 -23.403 1.00 47.19 470 GLU A CA 1
ATOM 3692 C C . GLU A 1 470 ? -35.195 32.220 -22.358 1.00 47.19 470 GLU A C 1
ATOM 3694 O O . GLU A 1 470 ? -33.974 32.312 -22.265 1.00 47.19 470 GLU A O 1
ATOM 3699 N N . GLN A 1 471 ? -35.880 31.361 -21.594 1.00 47.34 471 GLN A N 1
ATOM 3700 C CA . GLN A 1 471 ? -35.205 30.457 -20.652 1.00 47.34 471 GLN A CA 1
ATOM 3701 C C . GLN A 1 471 ? -34.268 29.472 -21.365 1.00 47.34 471 GLN A C 1
ATOM 3703 O O . GLN A 1 471 ? -33.176 29.191 -20.868 1.00 47.34 471 GLN A O 1
ATOM 3708 N N . PHE A 1 472 ? -34.655 28.982 -22.546 1.00 44.00 472 PHE A N 1
ATOM 3709 C CA . PHE A 1 472 ? -33.816 28.103 -23.360 1.00 44.00 472 PHE A CA 1
ATOM 3710 C C . PHE A 1 472 ? -32.609 28.842 -23.968 1.00 44.00 472 PHE A C 1
ATOM 3712 O O . PHE A 1 472 ? -31.491 28.322 -23.945 1.00 44.00 472 PHE A O 1
ATOM 3719 N N . GLU A 1 473 ? -32.801 30.066 -24.465 1.00 44.19 473 GLU A N 1
ATOM 3720 C CA . GLU A 1 473 ? -31.708 30.887 -25.001 1.00 44.19 473 GLU A CA 1
ATOM 3721 C C . GLU A 1 473 ? -30.744 31.358 -23.900 1.00 44.19 473 GLU A C 1
ATOM 3723 O O . GLU A 1 473 ? -29.531 31.266 -24.092 1.00 44.19 473 GLU A O 1
ATOM 3728 N N . MET A 1 474 ? -31.242 31.734 -22.714 1.00 44.12 474 MET A N 1
ATOM 3729 C CA . MET A 1 474 ? -30.415 32.083 -21.549 1.00 44.12 474 MET A CA 1
ATOM 3730 C C . MET A 1 474 ? -29.591 30.898 -21.042 1.00 44.12 474 MET A C 1
ATOM 3732 O O . MET A 1 474 ? -28.410 31.069 -20.748 1.00 44.12 474 MET A O 1
ATOM 3736 N N . ALA A 1 475 ? -30.161 29.690 -20.981 1.00 40.28 475 ALA A N 1
ATOM 3737 C CA . ALA A 1 475 ? -29.408 28.491 -20.610 1.00 40.28 475 ALA A CA 1
ATOM 3738 C C . ALA A 1 475 ? -28.298 28.176 -21.634 1.00 40.28 475 ALA A C 1
ATOM 3740 O O . ALA A 1 475 ? -27.183 27.809 -21.259 1.00 40.28 475 ALA A O 1
ATOM 3741 N N . SER A 1 476 ? -28.568 28.381 -22.929 1.00 42.78 476 SER A N 1
ATOM 3742 C CA . SER A 1 476 ? -27.579 28.186 -23.997 1.00 42.78 476 SER A CA 1
ATOM 3743 C C . SER A 1 476 ? -26.477 29.256 -23.997 1.00 42.78 476 SER A C 1
ATOM 3745 O O . SER A 1 476 ? -25.308 28.943 -24.232 1.00 42.78 476 SER A O 1
ATOM 3747 N N . GLU A 1 477 ? -26.819 30.516 -23.718 1.00 43.38 477 GLU A N 1
ATOM 3748 C CA . GLU A 1 477 ? -25.863 31.627 -23.657 1.00 43.38 477 GLU A CA 1
ATOM 3749 C C . GLU A 1 477 ? -25.017 31.587 -22.374 1.00 43.38 477 GLU A C 1
ATOM 3751 O O . GLU A 1 477 ? -23.816 31.857 -22.427 1.00 43.38 477 GLU A O 1
ATOM 3756 N N . PHE A 1 478 ? -25.600 31.166 -21.245 1.00 39.25 478 PHE A N 1
ATOM 3757 C CA . PHE A 1 478 ? -24.886 30.930 -19.987 1.00 39.25 478 PHE A CA 1
ATOM 3758 C C . PHE A 1 478 ? -23.887 29.771 -20.113 1.00 39.25 478 PHE A C 1
ATOM 3760 O O . PHE A 1 478 ? -22.719 29.941 -19.763 1.00 39.25 478 PHE A O 1
ATOM 3767 N N . GLY A 1 479 ? -24.294 28.647 -20.719 1.00 39.75 479 GLY A N 1
ATOM 3768 C CA . GLY A 1 479 ? -23.398 27.519 -21.001 1.00 39.75 479 GLY A CA 1
ATOM 3769 C C . GLY A 1 479 ? -22.211 27.903 -21.894 1.00 39.75 479 GLY A C 1
ATOM 3770 O O . GLY A 1 479 ? -21.064 27.606 -21.567 1.00 39.75 479 GLY A O 1
ATOM 3771 N N . LYS A 1 480 ? -22.450 28.670 -22.968 1.00 44.19 480 LYS A N 1
ATOM 3772 C CA . LYS A 1 480 ? -21.372 29.180 -23.841 1.00 44.19 480 LYS A CA 1
ATOM 3773 C C . LYS A 1 480 ? -20.447 30.176 -23.142 1.00 44.19 480 LYS A C 1
ATOM 3775 O O . LYS A 1 480 ? -19.260 30.220 -23.452 1.00 44.19 480 LYS A O 1
ATOM 3780 N N . ARG A 1 481 ? -20.960 30.988 -22.210 1.00 42.53 481 ARG A N 1
ATOM 3781 C CA . ARG A 1 481 ? -20.135 31.921 -21.425 1.00 42.53 481 ARG A CA 1
ATOM 3782 C C . ARG A 1 481 ? -19.208 31.181 -20.467 1.00 42.53 481 ARG A C 1
ATOM 3784 O O . ARG A 1 481 ? -18.037 31.552 -20.403 1.00 42.53 481 ARG A O 1
ATOM 3791 N N . LEU A 1 482 ? -19.695 30.124 -19.817 1.00 43.41 482 LEU A N 1
ATOM 3792 C CA . LEU A 1 482 ? -18.905 29.244 -18.947 1.00 43.41 482 LEU A CA 1
ATOM 3793 C C . LEU A 1 482 ? -17.718 28.603 -19.685 1.00 43.41 482 LEU A C 1
ATOM 3795 O O . LEU A 1 482 ? -16.615 28.559 -19.149 1.00 43.41 482 LEU A O 1
ATOM 3799 N N . GLU A 1 483 ? -17.904 28.197 -20.944 1.00 45.94 483 GLU A N 1
ATOM 3800 C CA . GLU A 1 483 ? -16.829 27.632 -21.779 1.00 45.94 483 GLU A CA 1
ATOM 3801 C C . GLU A 1 483 ? -15.759 28.660 -22.198 1.00 45.94 483 GLU A C 1
ATOM 3803 O O . GLU A 1 483 ? -14.638 28.283 -22.537 1.00 45.94 483 GLU A O 1
ATOM 3808 N N . THR A 1 484 ? -16.081 29.958 -22.168 1.00 43.59 484 THR A N 1
ATOM 3809 C CA . THR A 1 484 ? -15.181 31.048 -22.599 1.00 43.59 484 THR A CA 1
ATOM 3810 C C . THR A 1 484 ? -14.485 31.792 -21.456 1.00 43.59 484 THR A C 1
ATOM 3812 O O . THR A 1 484 ? -13.688 32.695 -21.725 1.00 43.59 484 THR A O 1
ATOM 3815 N N . MET A 1 485 ? -14.766 31.452 -20.191 1.00 40.69 485 MET A N 1
ATOM 3816 C CA . MET A 1 485 ? -14.105 32.071 -19.036 1.00 40.69 485 MET A CA 1
ATOM 3817 C C . MET A 1 485 ? -12.691 31.507 -18.831 1.00 40.69 485 MET A C 1
ATOM 3819 O O . MET A 1 485 ? -12.450 30.308 -18.951 1.00 40.69 485 MET A O 1
ATOM 3823 N N . ASP A 1 486 ? -11.743 32.403 -18.544 1.00 41.53 486 ASP A N 1
ATOM 3824 C CA . ASP A 1 486 ? -10.330 32.075 -18.342 1.00 41.53 486 ASP A CA 1
ATOM 3825 C C . ASP A 1 486 ? -10.149 31.240 -17.067 1.00 41.53 486 ASP A C 1
ATOM 3827 O O . ASP A 1 486 ? -10.236 31.752 -15.949 1.00 41.53 486 ASP A O 1
ATOM 3831 N N . LYS A 1 487 ? -9.888 29.944 -17.257 1.00 49.03 487 LYS A N 1
ATOM 3832 C CA . LYS A 1 487 ? -9.752 28.950 -16.185 1.00 49.03 487 LYS A CA 1
ATOM 3833 C C . LYS A 1 487 ? -8.519 29.159 -15.292 1.00 49.03 487 LYS A C 1
ATOM 3835 O O . LYS A 1 487 ? -8.379 28.460 -14.299 1.00 49.03 487 LYS A O 1
ATOM 3840 N N . ASN A 1 488 ? -7.642 30.120 -15.602 1.00 44.69 488 ASN A N 1
ATOM 3841 C CA . ASN A 1 488 ? -6.411 30.374 -14.845 1.00 44.69 488 ASN A CA 1
ATOM 3842 C C . ASN A 1 488 ? -6.476 31.590 -13.904 1.00 44.69 488 ASN A C 1
ATOM 3844 O O . ASN A 1 488 ? -5.482 31.912 -13.249 1.00 44.69 488 ASN A O 1
ATOM 3848 N N . ILE A 1 489 ? -7.617 32.280 -13.800 1.00 40.34 489 ILE A N 1
ATOM 3849 C CA . ILE A 1 489 ? -7.794 33.393 -12.855 1.00 40.34 489 ILE A CA 1
ATOM 3850 C C . ILE A 1 489 ? -8.610 32.881 -11.663 1.00 40.34 489 ILE A C 1
ATOM 3852 O O . ILE A 1 489 ? -9.834 32.822 -11.697 1.00 40.34 489 ILE A O 1
ATOM 3856 N N . GLY A 1 490 ? -7.886 32.447 -10.630 1.00 35.38 490 GLY A N 1
ATOM 3857 C CA . GLY A 1 490 ? -8.391 31.627 -9.531 1.00 35.38 490 GLY A CA 1
ATOM 3858 C C . GLY A 1 490 ? -9.610 32.163 -8.774 1.00 35.38 490 GLY A C 1
ATOM 3859 O O . GLY A 1 490 ? -9.585 33.251 -8.199 1.00 35.38 490 GLY A O 1
ATOM 3860 N N . PHE A 1 491 ? -10.612 31.293 -8.661 1.00 37.03 491 PHE A N 1
ATOM 3861 C CA . PHE A 1 491 ? -11.622 31.289 -7.609 1.00 37.03 491 PHE A CA 1
ATOM 3862 C C . PHE A 1 491 ? -11.516 29.945 -6.877 1.00 37.03 491 PHE A C 1
ATOM 3864 O O . PHE A 1 491 ? -12.000 28.938 -7.370 1.00 37.03 491 PHE A O 1
ATOM 3871 N N . ARG A 1 492 ? -10.850 29.906 -5.714 1.00 39.78 492 ARG A N 1
ATOM 3872 C CA . ARG A 1 492 ? -10.897 28.742 -4.811 1.00 39.78 492 ARG A CA 1
ATOM 3873 C C . ARG A 1 492 ? -12.005 28.971 -3.784 1.00 39.78 492 ARG A C 1
ATOM 3875 O O . ARG A 1 492 ? -11.747 29.587 -2.753 1.00 39.78 492 ARG A O 1
ATOM 3882 N N . PHE A 1 493 ? -13.226 28.538 -4.086 1.00 42.31 493 PHE A N 1
ATOM 3883 C CA . PHE A 1 493 ? -14.355 28.534 -3.148 1.00 42.31 493 PHE A CA 1
ATOM 3884 C C . PHE A 1 493 ? -15.320 27.402 -3.491 1.00 42.31 493 PHE A C 1
ATOM 3886 O O . PHE A 1 493 ? -16.105 27.589 -4.416 1.00 42.31 493 PHE A O 1
ATOM 3893 N N . GLU A 1 494 ? -15.259 26.320 -2.697 1.00 45.06 494 GLU A N 1
ATOM 3894 C CA . GLU A 1 494 ? -16.109 25.111 -2.743 1.00 45.06 494 GLU A CA 1
ATOM 3895 C C . GLU A 1 494 ? -16.299 24.515 -4.153 1.00 45.06 494 GLU A C 1
ATOM 3897 O O . GLU A 1 494 ? -15.898 25.088 -5.163 1.00 45.06 494 GLU A O 1
ATOM 3902 N N . ASP A 1 495 ? -16.873 23.320 -4.244 1.00 50.62 495 ASP A N 1
ATOM 3903 C CA . ASP A 1 495 ? -17.472 22.923 -5.511 1.00 50.62 495 ASP A CA 1
ATOM 3904 C C . ASP A 1 495 ? -18.659 23.883 -5.725 1.00 50.62 495 ASP A C 1
ATOM 3906 O O . ASP A 1 495 ? -19.625 23.867 -4.953 1.00 50.62 495 ASP A O 1
ATOM 3910 N N . GLN A 1 496 ? -18.539 24.829 -6.668 1.00 49.00 496 GLN A N 1
ATOM 3911 C CA . GLN A 1 496 ? -19.550 25.879 -6.896 1.00 49.00 496 GLN A CA 1
ATOM 3912 C C . GLN A 1 496 ? -20.934 25.251 -7.120 1.00 49.00 496 GLN A C 1
ATOM 3914 O O . GLN A 1 496 ? -21.953 25.842 -6.755 1.00 49.00 496 GLN A O 1
ATOM 3919 N N . ASP A 1 497 ? -20.954 24.032 -7.659 1.00 52.44 497 ASP A N 1
ATOM 3920 C CA . ASP A 1 497 ? -22.160 23.262 -7.894 1.00 52.44 497 ASP A CA 1
ATOM 3921 C C . ASP A 1 497 ? -22.907 22.975 -6.588 1.00 52.44 497 ASP A C 1
ATOM 3923 O O . ASP A 1 497 ? -24.101 23.240 -6.523 1.00 52.44 497 ASP A O 1
ATOM 3927 N N . GLU A 1 498 ? -22.260 22.519 -5.512 1.00 59.22 498 GLU A N 1
ATOM 3928 C CA . GLU A 1 498 ? -22.952 22.258 -4.238 1.00 59.22 498 GLU A CA 1
ATOM 3929 C C . GLU A 1 498 ? -23.441 23.544 -3.561 1.00 59.22 498 GLU A C 1
ATOM 3931 O O . GLU A 1 498 ? -24.574 23.596 -3.068 1.00 59.22 498 GLU A O 1
ATOM 3936 N N . LEU A 1 499 ? -22.623 24.602 -3.589 1.00 65.38 499 LEU A N 1
ATOM 3937 C CA . LEU A 1 499 ? -22.958 25.900 -3.003 1.00 65.38 499 LEU A CA 1
ATOM 3938 C C . LEU A 1 499 ? -24.218 26.494 -3.653 1.00 65.38 499 LEU A C 1
ATOM 3940 O O . LEU A 1 499 ? -25.143 26.908 -2.950 1.00 65.38 499 LEU A O 1
ATOM 3944 N N . PHE A 1 500 ? -24.281 26.509 -4.988 1.00 62.03 500 PHE A N 1
ATOM 3945 C CA . PHE A 1 500 ? -25.428 27.054 -5.715 1.00 62.03 500 PHE A CA 1
ATOM 3946 C C . PHE A 1 500 ? -26.609 26.084 -5.786 1.00 62.03 500 PHE A C 1
ATOM 3948 O O . PHE A 1 500 ? -27.753 26.535 -5.688 1.00 62.03 500 PHE A O 1
ATOM 3955 N N . ASN A 1 501 ? -26.374 24.769 -5.887 1.00 70.00 501 ASN A N 1
ATOM 3956 C CA . ASN A 1 501 ? -27.453 23.775 -5.877 1.00 70.00 501 ASN A CA 1
ATOM 3957 C C . ASN A 1 501 ? -28.245 23.823 -4.568 1.00 70.00 501 ASN A C 1
ATOM 3959 O O . ASN A 1 501 ? -29.465 23.660 -4.583 1.00 70.00 501 ASN A O 1
ATOM 3963 N N . ALA A 1 502 ? -27.586 24.117 -3.446 1.00 75.94 502 ALA A N 1
ATOM 3964 C CA . ALA A 1 502 ? -28.253 24.260 -2.158 1.00 75.94 502 ALA A CA 1
ATOM 3965 C C . ALA A 1 502 ? -29.243 25.445 -2.112 1.00 75.94 502 ALA A C 1
ATOM 3967 O O . ALA A 1 502 ? -30.194 25.408 -1.334 1.00 75.94 502 ALA A O 1
ATOM 3968 N N . LEU A 1 503 ? -29.068 26.473 -2.955 1.00 75.56 503 LEU A N 1
ATOM 3969 C CA . LEU A 1 503 ? -29.987 27.615 -3.061 1.00 75.56 503 LEU A CA 1
ATOM 3970 C C . LEU A 1 503 ? -31.169 27.369 -4.007 1.00 75.56 503 LEU A C 1
ATOM 3972 O O . LEU A 1 503 ? -32.146 28.118 -3.949 1.00 75.56 503 LEU A O 1
ATOM 3976 N N . ILE A 1 504 ? -31.117 26.338 -4.861 1.00 76.38 504 ILE A N 1
ATOM 3977 C CA . ILE A 1 504 ? -32.175 26.047 -5.844 1.00 76.38 504 ILE A CA 1
ATOM 3978 C C . ILE A 1 504 ? -33.563 25.957 -5.186 1.00 76.38 504 ILE A C 1
ATOM 3980 O O . ILE A 1 504 ? -34.475 26.615 -5.686 1.00 76.38 504 ILE A O 1
ATOM 3984 N N . PRO A 1 505 ? -33.762 25.261 -4.046 1.00 81.56 505 PRO A N 1
ATOM 3985 C CA . PRO A 1 505 ? -35.078 25.195 -3.410 1.00 81.56 505 PRO A CA 1
ATOM 3986 C C . PRO A 1 505 ? -35.625 26.555 -2.945 1.00 81.56 505 PRO A C 1
ATOM 3988 O O . PRO A 1 505 ? -36.840 26.724 -2.852 1.00 81.56 505 PRO A O 1
ATOM 3991 N N . PHE A 1 506 ? -34.752 27.528 -2.664 1.00 81.81 506 PHE A N 1
ATOM 3992 C CA . PHE A 1 506 ? -35.137 28.873 -2.213 1.00 81.81 506 PHE A CA 1
ATOM 3993 C C . PHE A 1 506 ? -35.505 29.805 -3.372 1.00 81.81 506 PHE A C 1
ATOM 3995 O O . PHE A 1 506 ? -36.090 30.865 -3.144 1.00 81.81 506 PHE A O 1
ATOM 4002 N N . LEU A 1 507 ? -35.124 29.427 -4.594 1.00 75.50 507 LEU A N 1
ATOM 4003 C CA . LEU A 1 507 ? -35.306 30.202 -5.819 1.00 75.50 507 LEU A CA 1
ATOM 4004 C C . LEU A 1 507 ? -36.289 29.538 -6.801 1.00 75.50 507 LEU A C 1
ATOM 4006 O O . LEU A 1 507 ? -36.717 30.191 -7.751 1.00 75.50 507 LEU A O 1
ATOM 4010 N N . ASP A 1 508 ? -36.647 28.265 -6.598 1.00 72.06 508 ASP A N 1
ATOM 4011 C CA . ASP A 1 508 ? -37.658 27.562 -7.395 1.00 72.06 508 ASP A CA 1
ATOM 4012 C C . ASP A 1 508 ? -39.075 27.980 -6.945 1.00 72.06 508 ASP A C 1
ATOM 4014 O O . ASP A 1 508 ? -39.462 27.700 -5.809 1.00 72.06 508 ASP A O 1
ATOM 4018 N N . PRO A 1 509 ? -39.907 28.568 -7.828 1.00 71.44 509 PRO A N 1
ATOM 4019 C CA . PRO A 1 509 ? -41.278 28.983 -7.512 1.00 71.44 509 PRO A CA 1
ATOM 4020 C C . PRO A 1 509 ? -42.188 27.880 -6.947 1.00 71.44 509 PRO A C 1
ATOM 4022 O O . PRO A 1 509 ? -43.232 28.175 -6.355 1.00 71.44 509 PRO A O 1
ATOM 4025 N N . LYS A 1 510 ? -41.846 26.602 -7.168 1.00 71.94 510 LYS A N 1
ATOM 4026 C CA . LYS A 1 510 ? -42.586 25.454 -6.629 1.00 71.94 510 LYS A CA 1
ATOM 4027 C C . LYS A 1 510 ? -42.287 25.197 -5.157 1.00 71.94 510 LYS A C 1
ATOM 4029 O O . LYS A 1 510 ? -43.182 24.720 -4.467 1.00 71.94 510 LYS A O 1
ATOM 4034 N N . THR A 1 511 ? -41.072 25.496 -4.700 1.00 78.56 511 THR A N 1
ATOM 4035 C CA . THR A 1 511 ? -40.582 25.162 -3.352 1.00 78.56 511 THR A CA 1
ATOM 4036 C C . THR A 1 511 ? -40.257 26.392 -2.508 1.00 78.56 511 THR A C 1
ATOM 4038 O O . THR A 1 511 ? -40.239 26.290 -1.289 1.00 78.56 511 THR A O 1
ATOM 4041 N N . GLU A 1 512 ? -40.081 27.579 -3.102 1.00 77.56 512 GLU A N 1
ATOM 4042 C CA . GLU A 1 512 ? -39.720 28.821 -2.392 1.00 77.56 512 GLU A CA 1
ATOM 4043 C C . GLU A 1 512 ? -40.702 29.167 -1.263 1.00 77.56 512 GLU A C 1
ATOM 4045 O O . GLU A 1 512 ? -40.329 29.783 -0.268 1.00 77.56 512 GLU A O 1
ATOM 4050 N N . ARG A 1 513 ? -41.965 28.740 -1.394 1.00 80.50 513 ARG A N 1
ATOM 4051 C CA . ARG A 1 513 ? -43.030 29.002 -0.417 1.00 80.50 513 ARG A CA 1
ATOM 4052 C C . ARG A 1 513 ? -42.865 28.233 0.886 1.00 80.50 513 ARG A C 1
ATOM 4054 O O . ARG A 1 513 ? -43.461 28.632 1.886 1.00 80.50 513 ARG A O 1
ATOM 4061 N N . ASP A 1 514 ? -42.063 27.176 0.870 1.00 84.81 514 ASP A N 1
ATOM 4062 C CA . ASP A 1 514 ? -41.749 26.366 2.042 1.00 84.81 514 ASP A CA 1
ATOM 4063 C C . ASP A 1 514 ? -40.627 27.000 2.889 1.00 84.81 514 ASP A C 1
ATOM 4065 O O . ASP A 1 514 ? -40.354 26.540 3.998 1.00 84.81 514 ASP A O 1
ATOM 4069 N N . TYR A 1 515 ? -40.018 28.095 2.407 1.00 83.62 515 TYR A N 1
ATOM 4070 C CA . TYR A 1 515 ? -38.880 28.763 3.037 1.00 83.62 515 TYR A CA 1
ATOM 4071 C C . TYR A 1 515 ? -39.145 30.264 3.234 1.00 83.62 515 TYR A C 1
ATOM 4073 O O . TYR A 1 515 ? -39.228 31.044 2.286 1.00 83.62 515 TYR A O 1
ATOM 4081 N N . LEU A 1 516 ? -39.261 30.690 4.494 1.00 87.12 516 LEU A N 1
ATOM 4082 C CA . LEU A 1 516 ? -39.450 32.092 4.873 1.00 87.12 516 LEU A CA 1
ATOM 4083 C C . LEU A 1 516 ? -38.218 32.621 5.602 1.00 87.12 516 LEU A C 1
ATOM 4085 O O . LEU A 1 516 ? -37.709 31.977 6.516 1.00 87.12 516 LEU A O 1
ATOM 4089 N N . PHE A 1 517 ? -37.803 33.828 5.230 1.00 87.06 517 PHE A N 1
ATOM 4090 C CA . PHE A 1 517 ? -36.615 34.494 5.748 1.00 87.06 517 PHE A CA 1
ATOM 4091 C C . PHE A 1 517 ? -36.975 35.847 6.355 1.00 87.06 517 PHE A C 1
ATOM 4093 O O . PHE A 1 517 ? -37.865 36.551 5.866 1.00 87.06 517 PHE A O 1
ATOM 4100 N N . GLU A 1 518 ? -36.254 36.218 7.407 1.00 88.50 518 GLU A N 1
ATOM 4101 C CA . GLU A 1 518 ? -36.365 37.524 8.048 1.00 88.50 518 GLU A CA 1
ATOM 4102 C C . GLU A 1 518 ? -35.479 38.542 7.324 1.00 88.50 518 GLU A C 1
ATOM 4104 O O . GLU A 1 518 ? -34.286 38.321 7.125 1.00 88.50 518 GLU A O 1
ATOM 4109 N N . VAL A 1 519 ? -36.054 39.684 6.941 1.00 84.94 519 VAL A N 1
ATOM 4110 C CA . VAL A 1 519 ? -35.310 40.830 6.409 1.00 84.94 519 VAL A CA 1
ATOM 4111 C C . VAL A 1 519 ? -35.492 42.044 7.314 1.00 84.94 519 VAL A C 1
ATOM 4113 O O . VAL A 1 519 ? -36.617 42.456 7.608 1.00 84.94 519 VAL A O 1
ATOM 4116 N N . GLU A 1 520 ? -34.379 42.633 7.751 1.00 81.44 520 GLU A N 1
ATOM 4117 C CA . GLU A 1 520 ? -34.373 43.878 8.519 1.00 81.44 520 GLU A CA 1
ATOM 4118 C C . GLU A 1 520 ? -34.398 45.091 7.574 1.00 81.44 520 GLU A C 1
ATOM 4120 O O . GLU A 1 520 ? -33.512 45.298 6.737 1.00 81.44 520 GLU A O 1
ATOM 4125 N N . ASN A 1 521 ? -35.430 45.919 7.708 1.00 78.00 521 ASN A N 1
ATOM 4126 C CA . ASN A 1 521 ? -35.598 47.149 6.946 1.00 78.00 521 ASN A CA 1
ATOM 4127 C C . ASN A 1 521 ? -34.681 48.269 7.470 1.00 78.00 521 ASN A C 1
ATOM 4129 O O . ASN A 1 521 ? -34.149 48.227 8.573 1.00 78.00 521 ASN A O 1
ATOM 4133 N N . GLU A 1 522 ? -34.526 49.341 6.687 1.00 72.31 522 GLU A N 1
ATOM 4134 C CA . GLU A 1 522 ? -33.724 50.518 7.079 1.00 72.31 522 GLU A CA 1
ATOM 4135 C C . GLU A 1 522 ? -34.195 51.227 8.355 1.00 72.31 522 GLU A C 1
ATOM 4137 O O . GLU A 1 522 ? -33.417 51.957 8.965 1.00 72.31 522 GLU A O 1
ATOM 4142 N N . ASP A 1 523 ? -35.450 51.028 8.752 1.00 76.38 523 ASP A N 1
ATOM 4143 C CA . ASP A 1 523 ? -36.034 51.583 9.972 1.00 76.38 523 ASP A CA 1
ATOM 4144 C C . ASP A 1 523 ? -35.922 50.643 11.189 1.00 76.38 523 ASP A C 1
ATOM 4146 O O . ASP A 1 523 ? -36.419 50.983 12.264 1.00 76.38 523 ASP A O 1
ATOM 4150 N N . GLY A 1 524 ? -35.256 49.490 11.035 1.00 72.75 524 GLY A N 1
ATOM 4151 C CA . GLY A 1 524 ? -35.087 48.466 12.070 1.00 72.75 524 GLY A CA 1
ATOM 4152 C C . GLY A 1 524 ? -36.307 47.560 12.262 1.00 72.75 524 GLY A C 1
ATOM 4153 O O . GLY A 1 524 ? -36.344 46.772 13.206 1.00 72.75 524 GLY A O 1
ATOM 4154 N N . SER A 1 525 ? -37.333 47.672 11.410 1.00 80.88 525 SER A N 1
ATOM 4155 C CA . SER A 1 525 ? -38.448 46.721 11.403 1.00 80.88 525 SER A CA 1
ATOM 4156 C C . SER A 1 525 ? -38.060 45.429 10.682 1.00 80.88 525 SER A C 1
ATOM 4158 O O . SER A 1 525 ? -37.388 45.466 9.655 1.00 80.88 525 SER A O 1
ATOM 4160 N N . VAL A 1 526 ? -38.509 44.283 11.195 1.00 84.25 526 VAL A N 1
ATOM 4161 C CA . VAL A 1 526 ? -38.275 42.969 10.578 1.00 84.25 526 VAL A CA 1
ATOM 4162 C C . VAL A 1 526 ? -39.525 42.532 9.820 1.00 84.25 526 VAL A C 1
ATOM 4164 O O . VAL A 1 526 ? -40.641 42.644 10.335 1.00 84.25 526 VAL A O 1
ATOM 4167 N N . ALA A 1 527 ? -39.348 42.045 8.594 1.00 84.19 527 ALA A N 1
ATOM 4168 C CA . ALA A 1 527 ? -40.414 41.492 7.767 1.00 84.19 527 ALA A CA 1
ATOM 4169 C C . ALA A 1 527 ? -40.068 40.072 7.303 1.00 84.19 527 ALA A C 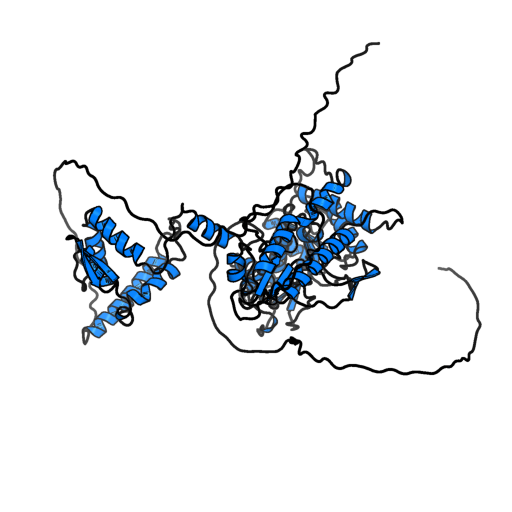1
ATOM 4171 O O . ALA A 1 527 ? -38.907 39.775 7.047 1.00 84.19 527 ALA A O 1
ATOM 4172 N N . MET A 1 528 ? -41.085 39.223 7.144 1.00 86.38 528 MET A N 1
ATOM 4173 C CA . MET A 1 528 ? -40.928 37.900 6.533 1.00 86.38 528 MET A CA 1
ATOM 4174 C C . MET A 1 528 ? -41.074 37.995 5.014 1.00 86.38 528 MET A C 1
ATOM 4176 O O . MET A 1 528 ? -41.958 38.699 4.512 1.00 86.38 528 MET A O 1
ATOM 4180 N N . CYS A 1 529 ? -40.219 37.289 4.285 1.00 86.25 529 CYS A N 1
ATOM 4181 C CA . CYS A 1 529 ? -40.262 37.196 2.828 1.00 86.25 529 CYS A CA 1
ATOM 4182 C C . CYS A 1 529 ? -39.614 35.917 2.302 1.00 86.25 529 CYS A C 1
ATOM 4184 O O . CYS A 1 529 ? -38.857 35.260 3.011 1.00 86.25 529 CYS A O 1
ATOM 4186 N N . PHE A 1 530 ? -39.864 35.608 1.030 1.00 85.94 530 PHE A N 1
ATOM 4187 C CA . PHE A 1 530 ? -39.080 34.611 0.300 1.00 85.94 530 PHE A CA 1
ATOM 4188 C C . PHE A 1 530 ? -37.668 35.135 0.010 1.00 85.94 530 PHE A C 1
ATOM 4190 O O . PHE A 1 530 ? -37.421 36.345 0.043 1.00 85.94 530 PHE A O 1
ATOM 4197 N N . TYR A 1 531 ? -36.740 34.228 -0.294 1.00 84.25 531 TYR A N 1
ATOM 4198 C CA . TYR A 1 531 ? -35.311 34.538 -0.394 1.00 84.25 531 TYR A CA 1
ATOM 4199 C C . TYR A 1 531 ? -35.012 35.658 -1.404 1.00 84.25 531 TYR A C 1
ATOM 4201 O O . TYR A 1 531 ? -34.420 36.684 -1.058 1.00 84.25 531 TYR A O 1
ATOM 4209 N N . PHE A 1 532 ? -35.504 35.520 -2.640 1.00 82.75 532 PHE A N 1
ATOM 4210 C CA . PHE A 1 532 ? -35.303 36.524 -3.690 1.00 82.75 532 PHE A CA 1
ATOM 4211 C C . PHE A 1 532 ? -36.039 37.840 -3.399 1.00 82.75 532 PHE A C 1
ATOM 4213 O O . PHE A 1 532 ? -35.520 38.930 -3.648 1.00 82.75 532 PHE A O 1
ATOM 4220 N N . GLU A 1 533 ? -37.225 37.765 -2.793 1.00 83.69 533 GLU A N 1
ATOM 4221 C CA . GLU A 1 533 ? -37.966 38.950 -2.366 1.00 83.69 533 GLU A CA 1
ATOM 4222 C C . GLU A 1 533 ? -37.191 39.767 -1.320 1.00 83.69 533 GLU A C 1
ATOM 4224 O O . GLU A 1 533 ? -37.175 41.000 -1.402 1.00 83.69 533 GLU A O 1
ATOM 4229 N N . GLY A 1 534 ? -36.551 39.101 -0.356 1.00 86.00 534 GLY A N 1
ATOM 4230 C CA . GLY A 1 534 ? -35.707 39.746 0.649 1.00 86.00 534 GLY A CA 1
ATOM 4231 C C . GLY A 1 534 ? -34.566 40.526 0.006 1.00 86.00 534 GLY A C 1
ATOM 4232 O O . GLY A 1 534 ? -34.374 41.706 0.308 1.00 86.00 534 GLY A O 1
ATOM 4233 N N . LEU A 1 535 ? -33.892 39.926 -0.978 1.00 84.00 535 LEU A N 1
ATOM 4234 C CA . LEU A 1 535 ? -32.845 40.596 -1.752 1.00 84.00 535 LEU A CA 1
ATOM 4235 C C . LEU A 1 535 ? -33.378 41.822 -2.491 1.00 84.00 535 LEU A C 1
ATOM 4237 O O . LEU A 1 535 ? -32.813 42.910 -2.360 1.00 84.00 535 LEU A O 1
ATOM 4241 N N . CYS A 1 536 ? -34.499 41.685 -3.204 1.00 84.62 536 CYS A N 1
ATOM 4242 C CA . CYS A 1 536 ? -35.122 42.801 -3.913 1.00 84.62 536 CYS A CA 1
ATOM 4243 C C . CYS A 1 536 ? -35.499 43.956 -2.972 1.00 84.62 536 CYS A C 1
ATOM 4245 O O . CYS A 1 536 ? -35.317 45.123 -3.333 1.00 84.62 536 CYS A O 1
ATOM 4247 N N . LYS A 1 537 ? -35.973 43.655 -1.755 1.00 85.69 537 LYS A N 1
ATOM 4248 C CA . LYS A 1 537 ? -36.270 44.662 -0.724 1.00 85.69 537 LYS A CA 1
ATOM 4249 C C . LYS A 1 537 ? -35.011 45.403 -0.279 1.00 85.69 537 LYS A C 1
ATOM 4251 O O . LYS A 1 537 ? -35.031 46.633 -0.228 1.00 85.69 537 LYS A O 1
ATOM 4256 N N . ILE A 1 538 ? -33.916 44.685 -0.025 1.00 84.56 538 ILE A N 1
ATOM 4257 C CA . ILE A 1 538 ? -32.645 45.283 0.412 1.00 84.56 538 ILE A CA 1
ATOM 4258 C C . ILE A 1 538 ? -32.064 46.191 -0.678 1.00 84.56 538 ILE A C 1
ATOM 4260 O O . ILE A 1 538 ? -31.686 47.330 -0.397 1.00 84.56 538 ILE A O 1
ATOM 4264 N N . VAL A 1 539 ? -32.035 45.727 -1.931 1.00 86.44 539 VAL A N 1
ATOM 4265 C CA . VAL A 1 539 ? -31.490 46.498 -3.066 1.00 86.44 539 VAL A CA 1
ATOM 4266 C C . VAL A 1 539 ? -32.479 47.522 -3.648 1.00 86.44 539 VAL A C 1
ATOM 4268 O O . VAL A 1 539 ? -32.134 48.258 -4.573 1.00 86.44 539 VAL A O 1
ATOM 4271 N N . LYS A 1 540 ? -33.696 47.607 -3.090 1.00 86.69 540 LYS A N 1
ATOM 4272 C CA . LYS A 1 540 ? -34.780 48.528 -3.476 1.00 86.69 540 LYS A CA 1
ATOM 4273 C C . LYS A 1 540 ? -35.192 48.413 -4.947 1.00 86.69 540 LYS A C 1
ATOM 4275 O O . LYS A 1 540 ? -35.429 49.423 -5.616 1.00 86.69 540 LYS A O 1
ATOM 4280 N N . VAL A 1 541 ? -35.305 47.185 -5.444 1.00 84.50 541 VAL A N 1
ATOM 4281 C CA . VAL A 1 541 ? -35.793 46.887 -6.800 1.00 84.50 541 VAL A CA 1
ATOM 4282 C C . VAL A 1 541 ? -37.094 46.091 -6.750 1.00 84.50 541 VAL A C 1
ATOM 4284 O O . VAL A 1 541 ? -37.464 45.525 -5.724 1.00 84.50 541 VAL A O 1
ATOM 4287 N N . SER A 1 542 ? -37.836 46.086 -7.857 1.00 77.75 542 SER A N 1
ATOM 4288 C CA . SER A 1 542 ? -39.068 45.299 -7.948 1.00 77.75 542 SER A CA 1
ATOM 4289 C C . SER A 1 542 ? -38.757 43.802 -7.884 1.00 77.75 542 SER A C 1
ATOM 4291 O O . SER A 1 542 ? -37.776 43.362 -8.465 1.00 77.75 542 SER A O 1
ATOM 4293 N N . GLN A 1 543 ? -39.639 43.004 -7.279 1.00 69.19 543 GLN A N 1
ATOM 4294 C CA . GLN A 1 543 ? -39.569 41.533 -7.340 1.00 69.19 543 GLN A CA 1
ATOM 4295 C C . GLN A 1 543 ? -39.734 40.984 -8.770 1.00 69.19 543 GLN A C 1
ATOM 4297 O O . GLN A 1 543 ? -39.450 39.823 -9.021 1.00 69.19 543 GLN A O 1
ATOM 4302 N N . LYS A 1 544 ? -40.197 41.820 -9.711 1.00 72.94 544 LYS A N 1
ATOM 4303 C CA . LYS A 1 544 ? -40.269 41.513 -11.148 1.00 72.94 544 LYS A CA 1
ATOM 4304 C C . LYS A 1 544 ? -39.025 41.967 -11.925 1.00 72.94 544 LYS A C 1
ATOM 4306 O O . LYS A 1 544 ? -39.072 42.030 -13.149 1.00 72.94 544 LYS A O 1
ATOM 4311 N N . ALA A 1 545 ? -37.980 42.419 -11.234 1.00 66.44 545 ALA A N 1
ATOM 4312 C CA . ALA A 1 545 ? -36.773 42.940 -11.861 1.00 66.44 545 ALA A CA 1
ATOM 4313 C C . ALA A 1 545 ? -35.848 41.800 -12.309 1.00 66.44 545 ALA A C 1
ATOM 4315 O O . ALA A 1 545 ? -35.808 40.744 -11.681 1.00 66.44 545 ALA A O 1
ATOM 4316 N N . PHE A 1 546 ? -35.090 42.029 -13.381 1.00 66.12 546 PHE A N 1
ATOM 4317 C CA . PHE A 1 546 ? -34.112 41.063 -13.880 1.00 66.12 546 PHE A CA 1
ATOM 4318 C C . PHE A 1 546 ? -32.855 41.054 -12.998 1.00 66.12 546 PHE A C 1
ATOM 4320 O O . PHE A 1 546 ? -32.587 42.014 -12.271 1.00 66.12 546 PHE A O 1
ATOM 4327 N N . VAL A 1 547 ? -32.042 39.997 -13.090 1.00 64.75 547 VAL A N 1
ATOM 4328 C CA . VAL A 1 547 ? -30.787 39.852 -12.323 1.00 64.75 547 VAL A CA 1
ATOM 4329 C C . VAL A 1 547 ? -29.893 41.089 -12.472 1.00 64.75 547 VAL A C 1
ATOM 4331 O O . VAL A 1 547 ? -29.398 41.622 -11.481 1.00 64.75 547 VAL A O 1
ATOM 4334 N N . ASP A 1 548 ? -29.781 41.628 -13.686 1.00 70.50 548 ASP A N 1
ATOM 4335 C CA . ASP A 1 548 ? -29.027 42.851 -13.975 1.00 70.50 548 ASP A CA 1
ATOM 4336 C C . ASP A 1 548 ? -29.503 44.072 -13.179 1.00 70.50 548 ASP A C 1
ATOM 4338 O O . ASP A 1 548 ? -28.705 44.944 -12.828 1.00 70.50 548 ASP A O 1
ATOM 4342 N N . ASP A 1 549 ? -30.801 44.175 -12.909 1.00 75.56 549 ASP A N 1
ATOM 4343 C CA . ASP A 1 549 ? -31.372 45.280 -12.145 1.00 75.56 549 ASP A CA 1
ATOM 4344 C C . ASP A 1 549 ? -31.100 45.115 -10.651 1.00 75.56 549 ASP A C 1
ATOM 4346 O O . ASP A 1 549 ? -30.818 46.106 -9.974 1.00 75.56 549 ASP A O 1
ATOM 4350 N N . VAL A 1 550 ? -31.114 43.876 -10.150 1.00 75.69 550 VAL A N 1
ATOM 4351 C CA . VAL A 1 550 ? -30.721 43.537 -8.775 1.00 75.69 550 VAL A CA 1
ATOM 4352 C C . VAL A 1 550 ? -29.242 43.853 -8.554 1.00 75.69 550 VAL A C 1
ATOM 4354 O O . VAL A 1 550 ? -28.906 44.540 -7.589 1.00 75.69 550 VAL A O 1
ATOM 4357 N N . VAL A 1 551 ? -28.369 43.454 -9.485 1.00 74.94 551 VAL A N 1
ATOM 4358 C CA . VAL A 1 551 ? -26.925 43.743 -9.441 1.00 74.94 551 VAL A CA 1
ATOM 4359 C C . VAL A 1 551 ? -26.674 45.251 -9.486 1.00 74.94 551 VAL A C 1
ATOM 4361 O O . VAL A 1 551 ? -25.987 45.793 -8.621 1.00 74.94 551 VAL A O 1
ATOM 4364 N N . LYS A 1 552 ? -27.314 45.976 -10.413 1.00 79.81 552 LYS A N 1
ATOM 4365 C CA . LYS A 1 552 ? -27.239 47.449 -10.459 1.00 79.81 552 LYS A CA 1
ATOM 4366 C C . LYS A 1 552 ? -27.817 48.105 -9.205 1.00 79.81 552 LYS A C 1
ATOM 4368 O O . LYS A 1 552 ? -27.411 49.216 -8.863 1.00 79.81 552 LYS A O 1
ATOM 4373 N N . GLY A 1 553 ? -28.807 47.485 -8.566 1.00 82.94 553 GLY A N 1
ATOM 4374 C CA . GLY A 1 553 ? -29.370 47.913 -7.288 1.00 82.94 553 GLY A CA 1
ATOM 4375 C C . GLY A 1 553 ? -28.342 47.789 -6.168 1.00 82.94 553 GLY A C 1
ATOM 4376 O O . GLY A 1 553 ? -28.069 48.774 -5.482 1.00 82.94 553 GLY A O 1
ATOM 4377 N N . PHE A 1 554 ? -27.700 46.625 -6.057 1.00 82.38 554 PHE A N 1
ATOM 4378 C CA . PHE A 1 554 ? -26.628 46.346 -5.102 1.00 82.38 554 PHE A CA 1
ATOM 4379 C C . PHE A 1 554 ? -25.432 47.294 -5.267 1.00 82.38 554 PHE A C 1
ATOM 4381 O O . PHE A 1 554 ? -24.969 47.884 -4.291 1.00 82.38 554 PHE A O 1
ATOM 4388 N N . GLU A 1 555 ? -24.972 47.525 -6.499 1.00 82.69 555 GLU A N 1
ATOM 4389 C CA . GLU A 1 555 ? -23.863 48.447 -6.787 1.00 82.69 555 GLU A CA 1
ATOM 4390 C C . GLU A 1 555 ? -24.137 49.886 -6.321 1.00 82.69 555 GLU A C 1
ATOM 4392 O O . GLU A 1 555 ? -23.206 50.623 -5.985 1.00 82.69 555 GLU A O 1
ATOM 4397 N N . LYS A 1 556 ? -25.413 50.291 -6.285 1.00 87.00 556 LYS A N 1
ATOM 4398 C CA . LYS A 1 556 ? -25.858 51.627 -5.862 1.00 87.00 556 LYS A CA 1
ATOM 4399 C C . LYS A 1 556 ? -26.100 51.750 -4.356 1.00 87.00 556 LYS A C 1
ATOM 4401 O O . LYS A 1 556 ? -26.356 52.865 -3.894 1.00 87.00 556 LYS A O 1
ATOM 4406 N N . LEU A 1 557 ? -26.051 50.654 -3.597 1.00 80.19 557 LEU A N 1
ATOM 4407 C CA . LEU A 1 557 ? -26.195 50.693 -2.143 1.00 80.19 557 LEU A CA 1
ATOM 4408 C C . LEU A 1 557 ? -24.995 51.393 -1.485 1.00 80.19 557 LEU A C 1
ATOM 4410 O O . LEU A 1 557 ? -23.878 51.377 -2.006 1.00 80.19 557 LEU A O 1
ATOM 4414 N N . SER A 1 558 ? -25.224 51.995 -0.312 1.00 82.75 558 SER A N 1
ATOM 4415 C CA . SER A 1 558 ? -24.120 52.419 0.559 1.00 82.75 558 SER A CA 1
ATOM 4416 C C . SER A 1 558 ? -23.356 51.197 1.070 1.00 82.75 558 SER A C 1
ATOM 4418 O O . SER A 1 558 ? -23.858 50.078 0.993 1.00 82.75 558 SER A O 1
ATOM 4420 N N . GLU A 1 559 ? -22.170 51.393 1.642 1.00 71.38 559 GLU A N 1
ATOM 4421 C CA . GLU A 1 559 ? -21.407 50.287 2.232 1.00 71.38 559 GLU A CA 1
ATOM 4422 C C . GLU A 1 559 ? -22.190 49.587 3.358 1.00 71.38 559 GLU A C 1
ATOM 4424 O O . GLU A 1 559 ? -22.178 48.362 3.444 1.00 71.38 559 GLU A O 1
ATOM 4429 N N . GLU A 1 560 ? -22.984 50.322 4.146 1.00 75.25 560 GLU A N 1
ATOM 4430 C CA . GLU A 1 560 ? -23.912 49.725 5.117 1.00 75.25 560 GLU A CA 1
ATOM 4431 C C . GLU A 1 560 ? -25.057 48.955 4.437 1.00 75.25 560 GLU A C 1
ATOM 4433 O O . GLU A 1 560 ? -25.502 47.924 4.935 1.00 75.25 560 GLU A O 1
ATOM 4438 N N . GLY A 1 561 ? -25.548 49.423 3.287 1.00 75.56 561 GLY A N 1
ATOM 4439 C CA . GLY A 1 561 ? -26.546 48.707 2.489 1.00 75.56 561 GLY A CA 1
ATOM 4440 C C . GLY A 1 561 ? -26.001 47.410 1.889 1.00 75.56 561 GLY A C 1
ATOM 4441 O O . GLY A 1 561 ? -26.653 46.373 1.988 1.00 75.56 561 GLY A O 1
ATOM 4442 N N . LYS A 1 562 ? -24.790 47.446 1.329 1.00 79.06 562 LYS A N 1
ATOM 4443 C CA . LYS A 1 562 ? -24.097 46.259 0.814 1.00 79.06 562 LYS A CA 1
ATOM 4444 C C . LYS A 1 562 ? -23.799 45.268 1.931 1.00 79.06 562 LYS A C 1
ATOM 4446 O O . LYS A 1 562 ? -24.032 44.081 1.747 1.00 79.06 562 LYS A O 1
ATOM 4451 N N . SER A 1 563 ? -23.360 45.757 3.093 1.00 71.88 563 SER A N 1
ATOM 4452 C CA . SER A 1 563 ? -23.122 44.934 4.283 1.00 71.88 563 SER A CA 1
ATOM 4453 C C . SER A 1 563 ? -24.388 44.200 4.730 1.00 71.88 563 SER A C 1
ATOM 4455 O O . SER A 1 563 ? -24.344 42.996 4.948 1.00 71.88 563 SER A O 1
ATOM 4457 N N . ARG A 1 564 ? -25.547 44.873 4.757 1.00 75.44 564 ARG A N 1
ATOM 4458 C CA . ARG A 1 564 ? -26.838 44.222 5.055 1.00 75.44 564 ARG A CA 1
ATOM 4459 C C . ARG A 1 564 ? -27.249 43.197 4.003 1.00 75.44 564 ARG A C 1
ATOM 4461 O O . ARG A 1 564 ? -27.743 42.135 4.355 1.00 75.44 564 ARG A O 1
ATOM 4468 N N . CYS A 1 565 ? -27.027 43.496 2.724 1.00 77.06 565 CYS A N 1
ATOM 4469 C CA . CYS A 1 565 ? -27.300 42.550 1.642 1.00 77.06 565 CYS A CA 1
ATOM 4470 C C . CYS A 1 565 ? -26.432 41.291 1.757 1.00 77.06 565 CYS A C 1
ATOM 4472 O O . CYS A 1 565 ? -26.936 40.184 1.603 1.00 77.06 565 CYS A O 1
ATOM 4474 N N . LEU A 1 566 ? -25.143 41.456 2.064 1.00 74.06 566 LEU A N 1
ATOM 4475 C CA . LEU A 1 566 ? -24.221 40.345 2.291 1.00 74.06 566 LEU A CA 1
ATOM 4476 C C . LEU A 1 566 ? -24.575 39.575 3.567 1.00 74.06 566 LEU A C 1
ATOM 4478 O O . LEU A 1 566 ? -24.575 38.354 3.537 1.00 74.06 566 LEU A O 1
ATOM 4482 N N . GLY A 1 567 ? -24.935 40.262 4.653 1.00 72.12 567 GLY A N 1
ATOM 4483 C CA . GLY A 1 567 ? -25.414 39.630 5.884 1.00 72.12 567 GLY A CA 1
ATOM 4484 C C . GLY A 1 567 ? -26.624 38.736 5.625 1.00 72.12 567 GLY A C 1
ATOM 4485 O O . GLY A 1 567 ? -26.580 37.553 5.938 1.00 72.12 567 GLY A O 1
ATOM 4486 N N . PHE A 1 568 ? -27.641 39.255 4.930 1.00 82.06 568 PHE A N 1
ATOM 4487 C CA . PHE A 1 568 ? -28.823 38.479 4.555 1.00 82.06 568 PHE A CA 1
ATOM 4488 C C . PHE A 1 568 ? -28.480 37.256 3.689 1.00 82.06 568 PHE A C 1
ATOM 4490 O O . PHE A 1 568 ? -29.019 36.179 3.926 1.00 82.06 568 PHE A O 1
ATOM 4497 N N . LEU A 1 569 ? -27.579 37.393 2.709 1.00 77.12 569 LEU A N 1
ATOM 4498 C CA . LEU A 1 569 ? -27.149 36.274 1.863 1.00 77.12 569 LEU A CA 1
ATOM 4499 C C . LEU A 1 569 ? -26.417 35.192 2.661 1.00 77.12 569 LEU A C 1
ATOM 4501 O O . LEU A 1 569 ? -26.705 34.015 2.480 1.00 77.12 569 LEU A O 1
ATOM 4505 N N . LEU A 1 570 ? -25.478 35.594 3.522 1.00 72.75 570 LEU A N 1
ATOM 4506 C CA . LEU A 1 570 ? -24.589 34.690 4.252 1.00 72.75 570 LEU A CA 1
ATOM 4507 C C . LEU A 1 570 ? -25.284 34.001 5.431 1.00 72.75 570 LEU A C 1
ATOM 4509 O O . LEU A 1 570 ? -25.029 32.827 5.677 1.00 72.75 570 LEU A O 1
ATOM 4513 N N . GLU A 1 571 ? -26.152 34.708 6.157 1.00 75.81 571 GLU A N 1
ATOM 4514 C CA . GLU A 1 571 ? -26.889 34.149 7.301 1.00 75.81 571 GLU A CA 1
ATOM 4515 C C . GLU A 1 571 ? -27.949 33.140 6.865 1.00 75.81 571 GLU A C 1
ATOM 4517 O O . GLU A 1 571 ? -28.201 32.167 7.571 1.00 75.81 571 GLU A O 1
ATOM 4522 N N . ASN A 1 572 ? -28.543 33.355 5.690 1.00 80.69 572 ASN A N 1
ATOM 4523 C CA . ASN A 1 572 ? -29.603 32.506 5.159 1.00 80.69 572 ASN A CA 1
ATOM 4524 C C . ASN A 1 572 ? -29.094 31.495 4.121 1.00 80.69 572 ASN A C 1
ATOM 4526 O O . ASN A 1 572 ? -29.904 30.815 3.493 1.00 80.69 572 ASN A O 1
ATOM 4530 N N . HIS A 1 573 ? -27.777 31.392 3.911 1.00 77.50 573 HIS A N 1
ATOM 4531 C CA . HIS A 1 573 ? -27.219 30.392 3.008 1.00 77.50 573 HIS A CA 1
ATOM 4532 C C . HIS A 1 573 ? -27.314 28.992 3.651 1.00 77.50 573 HIS A C 1
ATOM 4534 O O . HIS A 1 573 ? -26.870 28.819 4.787 1.00 77.50 573 HIS A O 1
ATOM 4540 N N . PRO A 1 574 ? -27.850 27.971 2.953 1.00 75.12 574 PRO A N 1
ATOM 4541 C CA . PRO A 1 574 ? -28.008 26.626 3.515 1.00 75.12 574 PRO A CA 1
ATOM 4542 C C . PRO A 1 574 ? -26.668 25.916 3.755 1.00 75.12 574 PRO A C 1
ATOM 4544 O O . PRO A 1 574 ? -26.564 25.047 4.619 1.00 75.12 574 PRO A O 1
ATOM 4547 N N . VAL A 1 575 ? -25.626 26.323 3.027 1.00 70.31 575 VAL A N 1
ATOM 4548 C CA . VAL A 1 575 ? -24.239 25.903 3.270 1.00 70.31 575 VAL A CA 1
ATOM 4549 C C . VAL A 1 575 ? -23.541 26.928 4.157 1.00 70.31 575 VAL A C 1
ATOM 4551 O O . VAL A 1 575 ? -23.498 28.116 3.831 1.00 70.31 575 VAL A O 1
ATOM 4554 N N . ARG A 1 576 ? -22.958 26.464 5.266 1.00 62.09 576 ARG A N 1
ATOM 4555 C CA . ARG A 1 576 ? -22.175 27.309 6.171 1.00 62.09 576 ARG A CA 1
ATOM 4556 C C . ARG A 1 576 ? -20.845 27.682 5.518 1.00 62.09 576 ARG A C 1
ATOM 4558 O O . ARG A 1 576 ? -19.900 26.897 5.535 1.00 62.09 576 ARG A O 1
ATOM 4565 N N . LEU A 1 577 ? -20.755 28.915 5.033 1.00 57.69 577 LEU A N 1
ATOM 4566 C CA . LEU A 1 577 ? -19.521 29.480 4.494 1.00 57.69 577 LEU A CA 1
ATOM 4567 C C . LEU A 1 577 ? -18.494 29.676 5.616 1.00 57.69 577 LEU A C 1
ATOM 4569 O O . LEU A 1 577 ? -18.604 30.566 6.464 1.00 57.69 577 LEU A O 1
ATOM 4573 N N . LEU A 1 578 ? -17.489 28.808 5.643 1.00 52.56 578 LEU A N 1
ATOM 4574 C CA . LEU A 1 578 ? -16.384 28.883 6.588 1.00 52.56 578 LEU A CA 1
ATOM 4575 C C . LEU A 1 578 ? -15.296 29.796 6.022 1.00 52.56 578 LEU A C 1
ATOM 4577 O O . LEU A 1 578 ? -14.806 29.612 4.912 1.00 52.56 578 LEU A O 1
ATOM 4581 N N . HIS A 1 579 ? -14.899 30.805 6.794 1.00 47.97 579 HIS A N 1
ATOM 4582 C CA . HIS A 1 579 ? -13.874 31.737 6.340 1.00 47.97 579 HIS A CA 1
ATOM 4583 C C . HIS A 1 579 ? -12.495 31.042 6.311 1.00 47.97 579 HIS A C 1
ATOM 4585 O O . HIS A 1 579 ? -12.149 30.398 7.309 1.00 47.97 579 HIS A O 1
ATOM 4591 N N . PRO A 1 580 ? -11.659 31.238 5.269 1.00 41.56 580 PRO A N 1
ATOM 4592 C CA . PRO A 1 580 ? -10.427 30.465 5.045 1.00 41.56 580 PRO A CA 1
ATOM 4593 C C . PRO A 1 580 ? -9.384 30.485 6.176 1.00 41.56 580 PRO A C 1
ATOM 4595 O O . PRO A 1 580 ? -8.457 29.682 6.223 1.00 41.56 580 PRO A O 1
ATOM 4598 N N . TYR A 1 581 ? -9.516 31.428 7.106 1.00 37.16 581 TYR A N 1
ATOM 4599 C CA . TYR A 1 581 ? -8.602 31.613 8.235 1.00 37.16 581 TYR A CA 1
ATOM 4600 C C . TYR A 1 581 ? -9.193 31.187 9.587 1.00 37.16 581 TYR A C 1
ATOM 4602 O O . TYR A 1 581 ? -8.573 31.410 10.628 1.00 37.16 581 TYR A O 1
ATOM 4610 N N . THR A 1 582 ? -10.387 30.594 9.589 1.00 45.38 582 THR A N 1
ATOM 4611 C CA . THR A 1 582 ? -11.033 30.069 10.800 1.00 45.38 582 THR A CA 1
ATOM 4612 C C . THR A 1 582 ? -10.458 28.707 11.180 1.00 45.38 582 THR A C 1
ATOM 4614 O O . THR A 1 582 ? -9.920 27.987 10.337 1.00 45.38 582 THR A O 1
ATOM 4617 N N . LYS A 1 583 ? -10.523 28.354 12.469 1.00 46.38 583 LYS A N 1
ATOM 4618 C CA . LYS A 1 583 ? -10.055 27.038 12.937 1.00 46.38 583 LYS A CA 1
ATOM 4619 C C . LYS A 1 583 ? -10.929 25.921 12.377 1.00 46.38 583 LYS A C 1
ATOM 4621 O O . LYS A 1 583 ? -10.436 24.840 12.112 1.00 46.38 583 LYS A O 1
ATOM 4626 N N . GLU A 1 584 ? -12.197 26.227 12.165 1.00 49.56 584 GLU A N 1
ATOM 4627 C CA . GLU A 1 584 ? -13.222 25.376 11.588 1.00 49.56 584 GLU A CA 1
ATOM 4628 C C . GLU A 1 584 ? -12.927 25.080 10.112 1.00 49.56 584 GLU A C 1
ATOM 4630 O O . GLU A 1 584 ? -13.017 23.930 9.702 1.00 49.56 584 GLU A O 1
ATOM 4635 N N . TRP A 1 585 ? -12.485 26.076 9.329 1.00 46.50 585 TRP A N 1
ATOM 4636 C CA . TRP A 1 585 ? -12.012 25.841 7.958 1.00 46.50 585 TRP A CA 1
ATOM 4637 C C . TRP A 1 585 ? -10.738 24.999 7.916 1.00 46.50 585 TRP A C 1
ATOM 4639 O O . TRP A 1 585 ? -10.622 24.105 7.089 1.00 46.50 585 TRP A O 1
ATOM 4649 N N . LYS A 1 586 ? -9.792 25.245 8.831 1.00 46.78 586 LYS A N 1
ATOM 4650 C CA . LYS A 1 586 ? -8.571 24.431 8.935 1.00 46.78 586 LYS A CA 1
ATOM 4651 C C . LYS A 1 586 ? -8.868 22.992 9.345 1.00 46.78 586 LYS A C 1
ATOM 4653 O O . LYS A 1 586 ? -8.255 22.094 8.798 1.00 46.78 586 LYS A O 1
ATOM 4658 N N . ALA A 1 587 ? -9.830 22.778 10.239 1.00 52.88 587 ALA A N 1
ATOM 4659 C CA . ALA A 1 587 ? -10.289 21.446 10.613 1.00 52.88 587 ALA A CA 1
ATOM 4660 C C . ALA A 1 587 ? -11.015 20.738 9.454 1.00 52.88 587 ALA A C 1
ATOM 4662 O O . ALA A 1 587 ? -10.770 19.559 9.246 1.00 52.88 587 ALA A O 1
ATOM 4663 N N . LYS A 1 588 ? -11.838 21.456 8.668 1.00 50.50 588 LYS A N 1
ATOM 4664 C CA . LYS A 1 588 ? -12.482 20.930 7.447 1.00 50.50 588 LYS A CA 1
ATOM 4665 C C . LYS A 1 588 ? -11.445 20.572 6.370 1.00 50.50 588 LYS A C 1
ATOM 4667 O O . LYS A 1 588 ? -11.558 19.530 5.743 1.00 50.50 588 LYS A O 1
ATOM 4672 N N . LEU A 1 589 ? -10.407 21.396 6.192 1.00 47.59 589 LEU A N 1
ATOM 4673 C CA . LEU A 1 589 ? -9.281 21.098 5.295 1.00 47.59 589 LEU A CA 1
ATOM 4674 C C . LEU A 1 589 ? -8.462 19.899 5.772 1.00 47.59 589 LEU A C 1
ATOM 4676 O O . LEU A 1 589 ? -8.171 19.017 4.977 1.00 47.59 589 LEU A O 1
ATOM 4680 N N . GLU A 1 590 ? -8.126 19.843 7.062 1.00 50.38 590 GLU A N 1
ATOM 4681 C CA . GLU A 1 590 ? -7.449 18.686 7.647 1.00 50.38 590 GLU A CA 1
ATOM 4682 C C . GLU A 1 590 ? -8.311 17.430 7.456 1.00 50.38 590 GLU A C 1
ATOM 4684 O O . GLU A 1 590 ? -7.812 16.423 6.993 1.00 50.38 590 GLU A O 1
ATOM 4689 N N . GLU A 1 591 ? -9.618 17.477 7.691 1.00 52.81 591 GLU A N 1
ATOM 4690 C CA . GLU A 1 591 ? -10.529 16.354 7.444 1.00 52.81 591 GLU A CA 1
ATOM 4691 C C . GLU A 1 591 ? -10.542 15.870 5.982 1.00 52.81 591 GLU A C 1
ATOM 4693 O O . GLU A 1 591 ? -10.549 14.660 5.751 1.00 52.81 591 GLU A O 1
ATOM 4698 N N . MET A 1 592 ? -10.471 16.788 5.013 1.00 44.53 592 MET A N 1
ATOM 4699 C CA . MET A 1 592 ? -10.401 16.479 3.578 1.00 44.53 592 MET A CA 1
ATOM 4700 C C . MET A 1 592 ? -9.013 15.964 3.137 1.00 44.53 592 MET A C 1
ATOM 4702 O O . MET A 1 592 ? -8.932 15.075 2.297 1.00 44.53 592 MET A O 1
ATOM 4706 N N . GLU A 1 593 ? -7.917 16.444 3.737 1.00 41.28 593 GLU A N 1
ATOM 4707 C CA . GLU A 1 593 ? -6.529 16.018 3.451 1.00 41.28 593 GLU A CA 1
ATOM 4708 C C . GLU A 1 593 ? -6.132 14.674 4.103 1.00 41.28 593 GLU A C 1
ATOM 4710 O O . GLU A 1 593 ? -5.029 14.156 3.895 1.00 41.28 593 GLU A O 1
ATOM 4715 N N . LEU A 1 594 ? -6.992 14.080 4.933 1.00 40.41 594 LEU A N 1
ATOM 4716 C CA . LEU A 1 594 ? -6.673 12.861 5.691 1.00 40.41 594 LEU A CA 1
ATOM 4717 C C . LEU A 1 594 ? -7.039 11.555 4.970 1.00 40.41 594 LEU A C 1
ATOM 4719 O O . LEU A 1 594 ? -6.837 10.471 5.525 1.00 40.41 594 LEU A O 1
ATOM 4723 N N . GLY A 1 595 ? -7.491 11.654 3.720 1.00 42.03 595 GLY A N 1
ATOM 4724 C CA . GLY A 1 595 ? -7.831 10.534 2.852 1.00 42.03 595 GLY A CA 1
ATOM 4725 C C . GLY A 1 595 ? -6.688 9.935 2.026 1.00 42.03 595 GLY A C 1
ATOM 4726 O O . GLY A 1 595 ? -6.930 8.932 1.381 1.00 42.03 595 GLY A O 1
ATOM 4727 N N . CYS A 1 596 ? -5.447 10.425 2.022 1.00 34.75 596 CYS A N 1
ATOM 4728 C CA . CYS A 1 596 ? -4.408 9.860 1.138 1.00 34.75 596 CYS A CA 1
ATOM 4729 C C . CYS A 1 596 ? -3.090 9.601 1.878 1.00 34.75 596 CYS A C 1
ATOM 4731 O O . CYS A 1 596 ? -2.545 10.483 2.541 1.00 34.75 596 CYS A O 1
ATOM 4733 N N . ASP A 1 597 ? -2.545 8.382 1.757 1.00 38.59 597 ASP A N 1
ATOM 4734 C CA . ASP A 1 597 ? -1.161 8.059 2.142 1.00 38.59 597 ASP A CA 1
ATOM 4735 C C . ASP A 1 597 ? -0.189 8.636 1.072 1.00 38.59 597 ASP A C 1
ATOM 4737 O O . ASP A 1 597 ? 0.563 7.895 0.447 1.00 38.59 597 ASP A O 1
ATOM 4741 N N . ALA A 1 598 ? -0.248 9.957 0.840 1.00 30.38 598 ALA A N 1
ATOM 4742 C CA . ALA A 1 598 ? 0.726 10.873 0.216 1.00 30.38 598 ALA A CA 1
ATOM 4743 C C . ALA A 1 598 ? 0.020 12.224 -0.053 1.00 30.38 598 ALA A C 1
ATOM 4745 O O . ALA A 1 598 ? -1.101 12.229 -0.549 1.00 30.38 598 ALA A O 1
ATOM 4746 N N . GLN A 1 599 ? 0.659 13.355 0.275 1.00 33.66 599 GLN A N 1
ATOM 4747 C CA . GLN A 1 599 ? 0.294 14.665 -0.285 1.00 33.66 599 GLN A CA 1
ATOM 4748 C C . GLN A 1 599 ? 0.873 14.752 -1.703 1.00 33.66 599 GLN A C 1
ATOM 4750 O O . GLN A 1 599 ? 2.077 14.543 -1.856 1.00 33.66 599 GLN A O 1
ATOM 4755 N N . ASP A 1 600 ? 0.023 14.964 -2.707 1.00 31.52 600 ASP A N 1
ATOM 4756 C CA . ASP A 1 600 ? 0.038 16.132 -3.604 1.00 31.52 600 ASP A CA 1
ATOM 4757 C C . ASP A 1 600 ? -1.058 15.974 -4.685 1.00 31.52 600 ASP A C 1
ATOM 4759 O O . ASP A 1 600 ? -1.171 14.923 -5.311 1.00 31.52 600 ASP A O 1
ATOM 4763 N N . ASP A 1 601 ? -1.809 17.068 -4.859 1.00 33.81 601 ASP A N 1
ATOM 4764 C CA . ASP A 1 601 ? -2.666 17.483 -5.983 1.00 33.81 601 ASP A CA 1
ATOM 4765 C C . ASP A 1 601 ? -4.022 16.775 -6.234 1.00 33.81 601 ASP A C 1
ATOM 4767 O O . ASP A 1 601 ? -4.103 15.730 -6.854 1.00 33.81 601 ASP A O 1
ATOM 4771 N N . ASP A 1 602 ? -5.083 17.421 -5.730 1.00 33.59 602 ASP A N 1
ATOM 4772 C CA . ASP A 1 602 ? -6.346 17.860 -6.360 1.00 33.59 602 ASP A CA 1
ATOM 4773 C C . ASP A 1 602 ? -7.123 17.015 -7.415 1.00 33.59 602 ASP A C 1
ATOM 4775 O O . ASP A 1 602 ? -6.655 16.718 -8.510 1.00 33.59 602 ASP A O 1
ATOM 4779 N N . GLU A 1 603 ? -8.427 16.895 -7.103 1.00 33.09 603 GLU A N 1
ATOM 4780 C CA . GLU A 1 603 ? -9.627 16.904 -7.970 1.00 33.09 603 GLU A CA 1
ATOM 4781 C C . GLU A 1 603 ? -10.195 15.586 -8.548 1.00 33.09 603 GLU A C 1
ATOM 4783 O O . GLU A 1 603 ? -9.723 14.993 -9.514 1.00 33.09 603 GLU A O 1
ATOM 4788 N N . ALA A 1 604 ? -11.347 15.206 -7.975 1.00 31.69 604 ALA A N 1
ATOM 4789 C CA . ALA A 1 604 ? -12.258 14.155 -8.409 1.00 31.69 604 ALA A CA 1
ATOM 4790 C C . ALA A 1 604 ? -13.524 14.753 -9.058 1.00 31.69 604 ALA A C 1
ATOM 4792 O O . ALA A 1 604 ? -14.023 15.776 -8.601 1.00 31.69 604 ALA A O 1
ATOM 4793 N N . TYR A 1 605 ? -14.120 14.042 -10.023 1.00 31.81 605 TYR A N 1
ATOM 4794 C CA . TYR A 1 605 ? -15.563 14.115 -10.304 1.00 31.81 605 TYR A CA 1
ATOM 4795 C C . TYR A 1 605 ? -16.125 12.708 -10.529 1.00 31.81 605 TYR A C 1
ATOM 4797 O O . TYR A 1 605 ? -15.784 12.025 -11.495 1.00 31.81 605 TYR A O 1
ATOM 4805 N N . GLY A 1 606 ? -17.014 12.288 -9.626 1.00 30.45 606 GLY A N 1
ATOM 4806 C CA . GLY A 1 606 ? -17.819 11.073 -9.722 1.00 30.45 606 GLY A CA 1
ATOM 4807 C C . GLY A 1 606 ? -19.266 11.378 -10.120 1.00 30.45 606 GLY A C 1
ATOM 4808 O O . GLY A 1 606 ? -19.857 12.360 -9.676 1.00 30.45 606 GLY A O 1
ATOM 4809 N N . GLY A 1 607 ? -19.846 10.505 -10.948 1.00 27.67 607 GLY A N 1
ATOM 4810 C CA . GLY A 1 607 ? -21.260 10.490 -11.330 1.00 27.67 607 GLY A CA 1
ATOM 4811 C C . GLY A 1 607 ? -21.993 9.276 -10.744 1.00 27.67 607 GLY A C 1
ATOM 4812 O O . GLY A 1 607 ? -21.471 8.169 -10.722 1.00 27.67 607 GLY A O 1
ATOM 4813 N N . ARG A 1 608 ? -23.214 9.528 -10.267 1.00 28.27 608 ARG A N 1
ATOM 4814 C CA . ARG A 1 608 ? -24.114 8.697 -9.440 1.00 28.27 608 ARG A CA 1
ATOM 4815 C C . ARG A 1 608 ? -24.911 7.631 -10.222 1.00 28.27 608 ARG A C 1
ATOM 4817 O O . ARG A 1 608 ? -25.288 7.918 -11.358 1.00 28.27 608 ARG A O 1
ATOM 4824 N N . ARG A 1 609 ? -25.317 6.545 -9.529 1.00 27.72 609 ARG A N 1
ATOM 4825 C CA . ARG A 1 609 ? -26.577 5.725 -9.608 1.00 27.72 609 ARG A CA 1
ATOM 4826 C C . ARG A 1 609 ? -26.267 4.225 -9.506 1.00 27.72 609 ARG A C 1
ATOM 4828 O O . ARG A 1 609 ? -25.235 3.816 -10.005 1.00 27.72 609 ARG A O 1
ATOM 4835 N N . ASP A 1 610 ? -27.116 3.326 -9.023 1.00 27.70 610 ASP A N 1
ATOM 4836 C CA . ASP A 1 610 ? -28.314 3.275 -8.167 1.00 27.70 610 ASP A CA 1
ATOM 4837 C C . ASP A 1 610 ? -28.503 1.764 -7.878 1.00 27.70 610 ASP A C 1
ATOM 4839 O O . ASP A 1 610 ? -28.056 0.919 -8.652 1.00 27.70 610 ASP A O 1
ATOM 4843 N N . SER A 1 611 ? -29.116 1.479 -6.740 1.00 30.56 611 SER A N 1
ATOM 4844 C CA . SER A 1 611 ? -29.291 0.225 -5.998 1.00 30.56 611 SER A CA 1
ATOM 4845 C C . SER A 1 611 ? -29.830 -1.020 -6.737 1.00 30.56 611 SER A C 1
ATOM 4847 O O . SER A 1 611 ? -30.665 -0.935 -7.637 1.00 30.56 611 SER A O 1
ATOM 4849 N N . GLY A 1 612 ? -29.406 -2.200 -6.255 1.00 25.36 612 GLY A N 1
ATOM 4850 C CA . GLY A 1 612 ? -29.988 -3.521 -6.535 1.00 25.36 612 GLY A CA 1
ATOM 4851 C C . GLY A 1 612 ? -29.382 -4.615 -5.635 1.00 25.36 612 GLY A C 1
ATOM 4852 O O . GLY A 1 612 ? -28.169 -4.695 -5.505 1.00 25.36 612 GLY A O 1
ATOM 4853 N N . GLU A 1 613 ? -30.243 -5.398 -4.984 1.00 27.94 613 GLU A N 1
ATOM 4854 C CA . GLU A 1 613 ? -30.042 -6.194 -3.757 1.00 27.94 613 GLU A CA 1
ATOM 4855 C C . GLU A 1 613 ? -29.258 -7.534 -3.859 1.00 27.94 613 GLU A C 1
ATOM 4857 O O . GLU A 1 613 ? -29.343 -8.253 -4.851 1.00 27.94 613 GLU A O 1
ATOM 4862 N N . GLU A 1 614 ? -28.603 -7.856 -2.726 1.00 27.80 614 GLU A N 1
ATOM 4863 C CA . GLU A 1 614 ? -28.411 -9.141 -2.002 1.00 27.80 614 GLU A CA 1
ATOM 4864 C C . GLU A 1 614 ? -27.730 -10.388 -2.621 1.00 27.80 614 GLU A C 1
ATOM 4866 O O . GLU A 1 614 ? -28.279 -11.069 -3.486 1.00 27.80 614 GLU A O 1
ATOM 4871 N N . GLN A 1 615 ? -26.641 -10.844 -1.962 1.00 26.42 615 GLN A N 1
ATOM 4872 C CA . GLN A 1 615 ? -26.478 -12.252 -1.546 1.00 26.42 615 GLN A CA 1
ATOM 4873 C C . GLN A 1 615 ? -25.458 -12.463 -0.398 1.00 26.42 615 GLN A C 1
ATOM 4875 O O . GLN A 1 615 ? -24.564 -11.659 -0.159 1.00 26.42 615 GLN A O 1
ATOM 4880 N N . PHE A 1 616 ? -25.676 -13.555 0.338 1.00 23.86 616 PHE A N 1
ATOM 4881 C CA . PHE A 1 616 ? -25.371 -13.821 1.750 1.00 23.86 616 PHE A CA 1
ATOM 4882 C C . PHE A 1 616 ? -23.895 -14.075 2.126 1.00 23.86 616 PHE A C 1
ATOM 4884 O O . PHE A 1 616 ? -23.177 -14.797 1.440 1.00 23.86 616 PHE A O 1
ATOM 4891 N N . THR A 1 617 ? -23.506 -13.613 3.321 1.00 27.88 617 THR A N 1
ATOM 4892 C CA . THR A 1 617 ? -22.438 -14.211 4.148 1.00 27.88 617 THR A CA 1
ATOM 4893 C C . THR A 1 617 ? -23.003 -14.511 5.536 1.00 27.88 617 THR A C 1
ATOM 4895 O O . THR A 1 617 ? -23.745 -13.698 6.080 1.00 27.88 617 THR A O 1
ATOM 4898 N N . ASP A 1 618 ? -22.698 -15.689 6.084 1.00 29.05 618 ASP A N 1
ATOM 4899 C CA . ASP A 1 618 ? -23.220 -16.150 7.375 1.00 29.05 618 ASP A CA 1
ATOM 4900 C C . ASP A 1 618 ? -22.652 -15.324 8.541 1.00 29.05 618 ASP A C 1
ATOM 4902 O O . ASP A 1 618 ? -21.462 -15.387 8.865 1.00 29.05 618 ASP A O 1
ATOM 4906 N N . TRP A 1 619 ? -23.536 -14.583 9.206 1.00 35.34 619 TRP A N 1
ATOM 4907 C CA . TRP A 1 619 ? -23.305 -13.944 10.498 1.00 35.34 619 TRP A CA 1
ATOM 4908 C C . TRP A 1 619 ? -24.157 -14.691 11.523 1.00 35.34 619 TRP A C 1
ATOM 4910 O O . TRP A 1 619 ? -25.380 -14.666 11.438 1.00 35.34 619 TRP A O 1
ATOM 4920 N N . ILE A 1 620 ? -23.527 -15.392 12.466 1.00 30.66 620 ILE A N 1
ATOM 4921 C CA . ILE A 1 620 ? -24.257 -16.027 13.570 1.00 30.66 620 ILE A CA 1
ATOM 4922 C C . ILE A 1 620 ? -24.446 -14.989 14.678 1.00 30.66 620 ILE A C 1
ATOM 4924 O O . ILE A 1 620 ? -23.466 -14.450 15.203 1.00 30.66 620 ILE A O 1
ATOM 4928 N N . GLU A 1 621 ? -25.709 -14.727 15.005 1.00 32.91 621 GLU A N 1
ATOM 4929 C CA . GLU A 1 621 ? -26.147 -14.142 16.269 1.00 32.91 621 GLU A CA 1
ATOM 4930 C C . GLU A 1 621 ? -26.198 -15.273 17.307 1.00 32.91 621 GLU A C 1
ATOM 4932 O O . GLU A 1 621 ? -26.777 -16.329 17.056 1.00 32.91 621 GLU A O 1
ATOM 4937 N N . ASP A 1 622 ? -25.503 -15.093 18.431 1.00 34.00 622 ASP A N 1
ATOM 4938 C CA . ASP A 1 622 ? -25.449 -16.082 19.508 1.00 34.00 622 ASP A CA 1
ATOM 4939 C C . ASP A 1 622 ? -26.784 -16.069 20.274 1.00 34.00 622 ASP A C 1
ATOM 4941 O O . ASP A 1 622 ? -27.040 -15.144 21.046 1.00 34.00 622 ASP A O 1
ATOM 4945 N N . ASP A 1 623 ? -27.610 -17.100 20.080 1.00 32.31 623 ASP A N 1
ATOM 4946 C CA . ASP A 1 623 ? -28.707 -17.428 20.993 1.00 32.31 623 ASP A CA 1
ATOM 4947 C C . ASP A 1 623 ? -28.178 -18.302 22.142 1.00 32.31 623 ASP A C 1
ATOM 4949 O O . ASP A 1 623 ? -27.486 -19.305 21.944 1.00 32.31 623 ASP A O 1
ATOM 4953 N N . GLU A 1 624 ? -28.509 -17.884 23.361 1.00 36.34 624 GLU A N 1
ATOM 4954 C CA . GLU A 1 624 ? -28.255 -18.585 24.616 1.00 36.34 624 GLU A CA 1
ATOM 4955 C C . GLU A 1 624 ? -28.963 -19.953 24.635 1.00 36.34 624 GLU A C 1
ATOM 4957 O O . GLU A 1 624 ? -30.186 -20.016 24.508 1.00 36.34 624 GLU A O 1
ATOM 4962 N N . ASP A 1 625 ? -28.228 -21.043 24.883 1.00 30.06 625 ASP A N 1
ATOM 4963 C CA . ASP A 1 625 ? -28.832 -22.272 25.410 1.00 30.06 625 ASP A CA 1
ATOM 4964 C C . ASP A 1 625 ? -27.957 -22.887 26.513 1.00 30.06 625 ASP A C 1
ATOM 4966 O O . ASP A 1 625 ? -26.866 -23.421 26.289 1.00 30.06 625 ASP A O 1
ATOM 4970 N N . ASP A 1 626 ? -28.466 -22.760 27.736 1.00 33.50 626 ASP A N 1
ATOM 4971 C CA . ASP A 1 626 ? -27.998 -23.415 28.948 1.00 33.50 626 ASP A CA 1
ATOM 4972 C C . ASP A 1 626 ? -28.632 -24.814 29.039 1.00 33.50 626 ASP A C 1
ATOM 4974 O O . ASP A 1 626 ? -29.828 -24.951 29.301 1.00 33.50 626 ASP A O 1
ATOM 4978 N N . GLY A 1 627 ? -27.834 -25.880 28.931 1.00 29.95 627 GLY A N 1
ATOM 4979 C CA . GLY A 1 627 ? -28.351 -27.250 29.031 1.00 29.95 627 GLY A CA 1
ATOM 4980 C C . GLY A 1 627 ? -27.313 -28.270 29.484 1.00 29.95 627 GLY A C 1
ATOM 4981 O O . GLY A 1 627 ? -26.508 -28.752 28.702 1.00 29.95 627 GLY A O 1
ATOM 4982 N N . LYS A 1 628 ? -27.351 -28.588 30.776 1.00 31.44 628 LYS A N 1
ATOM 4983 C CA . LYS A 1 628 ? -26.440 -29.453 31.534 1.00 31.44 628 LYS A CA 1
ATOM 4984 C C . LYS A 1 628 ? -26.452 -30.953 31.176 1.00 31.44 628 LYS A C 1
ATOM 4986 O O . LYS A 1 628 ? -27.512 -31.533 30.975 1.00 31.44 628 LYS A O 1
ATOM 4991 N N . ASP A 1 629 ? -25.263 -31.531 31.380 1.00 30.92 629 ASP A N 1
ATOM 4992 C CA . ASP A 1 629 ? -24.945 -32.762 32.133 1.00 30.92 629 ASP A CA 1
ATOM 4993 C C . ASP A 1 629 ? -25.008 -34.179 31.508 1.00 30.92 629 ASP A C 1
ATOM 4995 O O . ASP A 1 629 ? -25.945 -34.576 30.826 1.00 30.92 629 ASP A O 1
ATOM 4999 N N . GLU A 1 630 ? -23.983 -34.937 31.948 1.00 29.98 630 GLU A N 1
ATOM 5000 C CA . GLU A 1 630 ? -23.894 -36.385 32.240 1.00 29.98 630 GLU A CA 1
ATOM 5001 C C . GLU A 1 630 ? -23.251 -37.380 31.236 1.00 29.98 630 GLU A C 1
ATOM 5003 O O . GLU A 1 630 ? -23.890 -37.937 30.355 1.00 29.98 630 GLU A O 1
ATOM 5008 N N . ASN A 1 631 ? -21.943 -37.609 31.463 1.00 28.17 631 ASN A N 1
ATOM 5009 C CA . ASN A 1 631 ? -21.272 -38.838 31.956 1.00 28.17 631 ASN A CA 1
ATOM 5010 C C . ASN A 1 631 ? -21.423 -40.236 31.295 1.00 28.17 631 ASN A C 1
ATOM 5012 O O . ASN A 1 631 ? -22.494 -40.672 30.898 1.00 28.17 631 ASN A O 1
ATOM 5016 N N . GLU A 1 632 ? -20.305 -40.975 31.453 1.00 29.48 632 GLU A N 1
ATOM 5017 C CA . GLU A 1 632 ? -20.063 -42.438 31.392 1.00 29.48 632 GLU A CA 1
ATOM 5018 C C . GLU A 1 632 ? -19.761 -43.049 30.010 1.00 29.48 632 GLU A C 1
ATOM 5020 O O . GLU A 1 632 ? -20.371 -42.681 29.018 1.00 29.48 632 GLU A O 1
ATOM 5025 N N . ALA A 1 633 ? -18.914 -44.067 29.823 1.00 29.97 633 ALA A N 1
ATOM 5026 C CA . ALA A 1 633 ? -17.721 -44.660 30.450 1.00 29.97 633 ALA A CA 1
ATOM 5027 C C . ALA A 1 633 ? -17.392 -45.910 29.581 1.00 29.97 633 ALA A C 1
ATOM 5029 O O . ALA A 1 633 ? -18.316 -46.487 29.014 1.00 29.97 633 ALA A O 1
ATOM 5030 N N . GLU A 1 634 ? -16.119 -46.345 29.557 1.00 31.23 634 GLU A N 1
ATOM 5031 C CA . GLU A 1 634 ? -15.649 -47.715 29.198 1.00 31.23 634 GLU A CA 1
ATOM 5032 C C . GLU A 1 634 ? -15.771 -48.127 27.694 1.00 31.23 634 GLU A C 1
ATOM 5034 O O . GLU A 1 634 ? -16.688 -47.731 26.994 1.00 31.23 634 GLU A O 1
ATOM 5039 N N . ASP A 1 635 ? -14.880 -48.885 27.039 1.00 30.08 635 ASP A N 1
ATOM 5040 C CA . ASP A 1 635 ? -13.845 -49.820 27.482 1.00 30.08 635 ASP A CA 1
ATOM 5041 C C . ASP A 1 635 ? -12.852 -50.177 26.335 1.00 30.08 635 ASP A C 1
ATOM 5043 O O . ASP A 1 635 ? -12.967 -49.710 25.202 1.00 30.08 635 ASP A O 1
ATOM 5047 N N . GLN A 1 636 ? -11.867 -51.003 26.687 1.00 31.89 636 GLN A N 1
ATOM 5048 C CA . GLN A 1 636 ? -10.557 -51.297 26.083 1.00 31.89 636 GLN A CA 1
ATOM 5049 C C . GLN A 1 636 ? -10.479 -52.164 24.793 1.00 31.89 636 GLN A C 1
ATOM 5051 O O . GLN A 1 636 ? -11.404 -52.885 24.435 1.00 31.89 636 GLN A O 1
ATOM 5056 N N . ASP A 1 637 ? -9.255 -52.142 24.225 1.00 31.30 637 ASP A N 1
ATOM 5057 C CA . ASP A 1 637 ? -8.421 -53.255 23.695 1.00 31.30 637 ASP A CA 1
ATOM 5058 C C . ASP A 1 637 ? -8.056 -53.319 22.185 1.00 31.30 637 ASP A C 1
ATOM 5060 O O . ASP A 1 637 ? -8.889 -53.578 21.323 1.00 31.30 637 ASP A O 1
ATOM 5064 N N . ASN A 1 638 ? -6.750 -53.091 21.905 1.00 30.33 638 ASN A N 1
ATOM 5065 C CA . ASN A 1 638 ? -5.722 -54.053 21.418 1.00 30.33 638 ASN A CA 1
ATOM 5066 C C . ASN A 1 638 ? -6.132 -55.094 20.333 1.00 30.33 638 ASN A C 1
ATOM 5068 O O . ASN A 1 638 ? -7.184 -55.700 20.430 1.00 30.33 638 ASN A O 1
ATOM 5072 N N . VAL A 1 639 ? -5.347 -55.533 19.330 1.00 31.91 639 VAL A N 1
ATOM 5073 C CA . VAL A 1 639 ? -3.901 -55.514 19.011 1.00 31.91 639 VAL A CA 1
ATOM 5074 C C . VAL A 1 639 ? -3.711 -56.269 17.666 1.00 31.91 639 VAL A C 1
ATOM 5076 O O . VAL A 1 639 ? -4.313 -57.321 17.482 1.00 31.91 639 VAL A O 1
ATOM 5079 N N . VAL A 1 640 ? -2.837 -55.733 16.797 1.00 29.70 640 VAL A N 1
ATOM 5080 C CA . VAL A 1 640 ? -1.752 -56.391 16.007 1.00 29.70 640 VAL A CA 1
ATOM 5081 C C . VAL A 1 640 ? -2.048 -57.333 14.820 1.00 29.70 640 VAL A C 1
ATOM 5083 O O . VAL A 1 640 ? -3.028 -58.071 14.783 1.00 29.70 640 VAL A O 1
ATOM 5086 N N . VAL A 1 641 ? -1.067 -57.298 13.898 1.00 33.19 641 VAL A N 1
ATOM 5087 C CA . VAL A 1 641 ? -0.399 -58.379 13.125 1.00 33.19 641 VAL A CA 1
ATOM 5088 C C . VAL A 1 641 ? -0.416 -58.038 11.626 1.00 33.19 641 VAL A C 1
ATOM 5090 O O . VAL A 1 641 ? -1.490 -57.806 11.083 1.00 33.19 641 VAL A O 1
ATOM 5093 N N . ASP A 1 642 ? 0.647 -58.087 10.819 1.00 30.69 642 ASP A N 1
ATOM 5094 C CA . ASP A 1 642 ? 2.126 -58.096 10.891 1.00 30.69 642 ASP A CA 1
ATOM 5095 C C . ASP A 1 642 ? 2.597 -58.238 9.416 1.00 30.69 642 ASP A C 1
ATOM 5097 O O . ASP A 1 642 ? 1.764 -58.412 8.519 1.00 30.69 642 ASP A O 1
ATOM 5101 N N . ILE A 1 643 ? 3.926 -58.301 9.238 1.00 34.16 643 ILE A N 1
ATOM 5102 C CA . ILE A 1 643 ? 4.721 -58.948 8.167 1.00 34.16 643 ILE A CA 1
ATOM 5103 C C . ILE A 1 643 ? 5.372 -57.914 7.229 1.00 34.16 643 ILE A C 1
ATOM 5105 O O . ILE A 1 643 ? 4.700 -57.327 6.385 1.00 34.16 643 ILE A O 1
ATOM 5109 N N . GLU A 1 644 ? 6.614 -57.484 7.513 1.00 31.50 644 GLU A N 1
ATOM 5110 C CA . GLU A 1 644 ? 7.909 -58.177 7.241 1.00 31.50 644 GLU A CA 1
ATOM 5111 C C . GLU A 1 644 ? 8.203 -58.234 5.731 1.00 31.50 644 GLU A C 1
ATOM 5113 O O . GLU A 1 644 ? 7.301 -58.465 4.935 1.00 31.50 644 GLU A O 1
ATOM 5118 N N . ASP A 1 645 ? 9.419 -58.125 5.212 1.00 31.66 645 ASP A N 1
ATOM 5119 C CA . ASP A 1 645 ? 10.760 -57.707 5.641 1.00 31.66 645 ASP A CA 1
ATOM 5120 C C . ASP A 1 645 ? 11.607 -57.786 4.341 1.00 31.66 645 ASP A C 1
ATOM 5122 O O . ASP A 1 645 ? 11.141 -58.303 3.319 1.00 31.66 645 ASP A O 1
ATOM 5126 N N . ASP A 1 646 ? 12.852 -57.338 4.427 1.00 30.97 646 ASP A N 1
ATOM 5127 C CA . ASP A 1 646 ? 14.002 -57.706 3.596 1.00 30.97 646 ASP A CA 1
ATOM 5128 C C . ASP A 1 646 ? 14.232 -57.014 2.243 1.00 30.97 646 ASP A C 1
ATOM 5130 O O . ASP A 1 646 ? 13.463 -57.120 1.284 1.00 30.97 646 ASP A O 1
ATOM 5134 N N . GLY A 1 647 ? 15.443 -56.449 2.126 1.00 29.80 647 GLY A N 1
ATOM 5135 C CA . GLY A 1 647 ? 16.187 -56.500 0.867 1.00 29.80 647 GLY A CA 1
ATOM 5136 C C . GLY A 1 647 ? 17.073 -55.305 0.522 1.00 29.80 647 GLY A C 1
ATOM 5137 O O . GLY A 1 647 ? 16.827 -54.659 -0.488 1.00 29.80 647 GLY A O 1
ATOM 5138 N N . ASP A 1 648 ? 18.060 -55.019 1.369 1.00 34.09 648 ASP A N 1
ATOM 5139 C CA . ASP A 1 648 ? 19.471 -54.720 1.061 1.00 34.09 648 ASP A CA 1
ATOM 5140 C C . ASP A 1 648 ? 19.951 -54.235 -0.334 1.00 34.09 648 ASP A C 1
ATOM 5142 O O . ASP A 1 648 ? 19.599 -54.766 -1.385 1.00 34.09 648 ASP A O 1
ATOM 5146 N N . GLU A 1 649 ? 20.964 -53.354 -0.232 1.00 35.84 649 GLU A N 1
ATOM 5147 C CA . GLU A 1 649 ? 22.100 -53.109 -1.149 1.00 35.84 649 GLU A CA 1
ATOM 5148 C C . GLU A 1 649 ? 21.848 -52.359 -2.477 1.00 35.84 649 GLU A C 1
ATOM 5150 O O . GLU A 1 649 ? 20.829 -52.506 -3.134 1.00 35.84 649 GLU A O 1
ATOM 5155 N N . GLU A 1 650 ? 22.763 -51.589 -3.067 1.00 36.41 650 GLU A N 1
ATOM 5156 C CA . GLU A 1 650 ? 24.003 -50.869 -2.733 1.00 36.41 650 GLU A CA 1
ATOM 5157 C C . GLU A 1 650 ? 24.476 -50.294 -4.094 1.00 36.41 650 GLU A C 1
ATOM 5159 O O . GLU A 1 650 ? 24.169 -50.870 -5.138 1.00 36.41 650 GLU A O 1
ATOM 5164 N N . PHE A 1 651 ? 25.279 -49.220 -4.088 1.00 34.69 651 PHE A N 1
ATOM 5165 C CA . PHE A 1 651 ? 26.037 -48.676 -5.236 1.00 34.69 651 PHE A CA 1
ATOM 5166 C C . PHE A 1 651 ? 25.216 -48.114 -6.421 1.00 34.69 651 PHE A C 1
ATOM 5168 O O . PHE A 1 651 ? 24.167 -48.595 -6.803 1.00 34.69 651 PHE A O 1
ATOM 5175 N N . GLY A 1 652 ? 25.624 -47.067 -7.124 1.00 33.72 652 GLY A N 1
ATOM 5176 C CA . GLY A 1 652 ? 26.913 -46.417 -7.251 1.00 33.72 652 GLY A CA 1
ATOM 5177 C C . GLY A 1 652 ? 26.907 -45.632 -8.569 1.00 3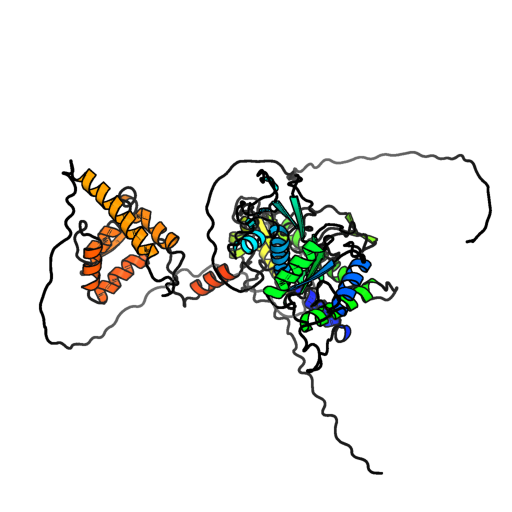3.72 652 GLY A C 1
ATOM 5178 O O . GLY A 1 652 ? 26.134 -45.898 -9.481 1.00 33.72 652 GLY A O 1
ATOM 5179 N N . THR A 1 653 ? 27.769 -44.632 -8.608 1.00 43.12 653 THR A N 1
ATOM 5180 C CA . THR A 1 653 ? 28.101 -43.680 -9.677 1.00 43.12 653 THR A CA 1
ATOM 5181 C C . THR A 1 653 ? 28.314 -44.228 -11.100 1.00 43.12 653 THR A C 1
ATOM 5183 O O . THR A 1 653 ? 28.838 -45.328 -11.256 1.00 43.12 653 THR A O 1
ATOM 5186 N N . GLY A 1 654 ? 28.145 -43.337 -12.091 1.00 40.16 654 GLY A N 1
ATOM 5187 C CA . GLY A 1 654 ? 28.822 -43.341 -13.406 1.00 40.16 654 GLY A CA 1
ATOM 5188 C C . GLY A 1 654 ? 27.831 -43.372 -14.575 1.00 40.16 654 GLY A C 1
ATOM 5189 O O . GLY A 1 654 ? 26.943 -44.213 -14.574 1.00 40.16 654 GLY A O 1
ATOM 5190 N N . GLU A 1 655 ? 27.867 -42.502 -15.585 1.00 42.41 655 GLU A N 1
ATOM 5191 C CA . GLU A 1 655 ? 28.867 -41.545 -16.097 1.00 42.41 655 GLU A CA 1
ATOM 5192 C C . GLU A 1 655 ? 28.181 -40.284 -16.642 1.00 42.41 655 GLU A C 1
ATOM 5194 O O . GLU A 1 655 ? 27.006 -40.389 -17.071 1.00 42.41 655 GLU A O 1
#

Foldseek 3Di:
DDDDDDDDDPPDPPPPPPPPPLPPLPAFFEQADLQQCQQVVVVVVCPPLLDDDDPPPPPPDLAQQPVALLRNAHPLLLVLVLLLCVLQQAADFDPLKHKHKFLWLLLLVVLLLQLLQVVPDLVDAAAEEEEAPLADLCVQVSQPVVVDRRHHYDYHLQPDDDDDAHEYEAEACGPPARDGDDRDNPDPNYDYAYEDQFSALLFDFRPHHDYDQKYKYGPCSRRSPLVLRIIMIIHNDSSSSSSSSVSCCVPPSGHDPVSSVSSSSVSNQLSVLSVDDDPPHDQGRSSVSNVLLVVLVVLLVVLCVLQVQKDWDAFDWDQHPSVRGIDTGRHQKTWIFGDPLDQPQVLVVVLSYHWAASVSSVDDRRITIGGPSDHPSSSVSSSVSSSVSRPPPPPPVDDDDDPDDDDDDDDDDDDPPPPPDDDDDDDDDDDDDDDDDDDDDDDDDDDDDDDDDDDDDPDDPDPVSVVVVVVVVVVVVVVVVVVVDDPPPDDPDPPVCVQVVQCCLLVDPVRVVVDWDWAQAPVRDIDIDGLLVSLCRLLVHDSPDDPVSSVVSLVPDDPVSVVSSVVSCQVPRPDNRDDCPDVVVVVVVVSVVSNDPDDDDDDDDDDDDDDDDDDDDDDDDDDDDDDDDDDDDDDDDDDDDDDDDDDDDDDDDDD

Sequence (655 aa):
MVVGIDKAVSATNPVVSSVKKTPPSDSVINLARGDPTMYQPYWRRMGDKCTVVIPGHDLMSYFSDPGNLCWFLMPELDDAIRRLHRVVGNAVIDDDRYVVVGTGSTQLFQAVLFALSSPHNPDNEPLSVVAAAPFYSSYPEETEFLHSGLYKWAGDAYSFDKDGAYVELVTSPNNPDGTIREAVVNRDGGKLIHDLAYYWPQYTPITGKADNDIMLFTFSKATGHAGSRIGWAICKDKEVAAKMVKYIELSSIGVSKEAQLRAAKILNVIAEDCANPGPEKEENFFEYGHRLMSDRWEKLREVVKRNGVFSLPKFPRDFCTFMGKDTDPSPAFAWLKIKDGLDCDNLLREFKIITRGGTNFGVDSDYTRISMLSPDDEFNLFLERLLLTCKEGELNLGQGHAIGWPLPPGQSLSVLQKISGLASIRQWGIGKASRISILPVKKTGKRRFSDERVTMIGEVKNHEEWEKIEQFEMASEFGKRLETMDKNIGFRFEDQDELFNALIPFLDPKTERDYLFEVENEDGSVAMCFYFEGLCKIVKVSQKAFVDDVVKGFEKLSEEGKSRCLGFLLENHPVRLLHPYTKEWKAKLEEMELGCDAQDDDEAYGGRRDSGEEQFTDWIEDDEDDGKDENEAEDQDNVVVDIEDDGDEEFGTGE

pLDDT: mean 73.25, std 28.09, range [19.77, 98.94]

Secondary structure (DSSP, 8-state):
---------------------PPPTTPPEE-SS---GGGHHHHHHHGGGG-----TTTT-SS-S-TTSSSTTS-HHHHHHHHHHHHHH--B---TTSEEEEESHHHHHHHHHHHHHHTTS-TTSPPEEEEEPSS--THHHHHHHTT--SSEEEEEEGGG----S-EEEEEESS-TTT------S---TTEEEEEE-TT-STTTS---S-B--SEEEEEHHHHHS-GGG--EEEEES-HHHHHHHHHHHHHHHSS--HHHHHHHHHHHHHHHHHHH---TTPPPPHHHHHHHHHHHHHHHHHHHHHHH-SEE------EEETTTTEEE----SEEEEEETTS--HHHHHHHTTEE-EEGGGGTS-TTEEEEES-S-HHHHHHHHHHHHTTS-TT-----S-------PPS------TTSSS------------------------------------PPPPSSHHHHHHHHHHHHHHHHHHHHHHS-TTS---SS-HHHHHHTTHHHH-TTTGGG--EEEE-TTS-EEEE-HHHHHHHHHT--TT--HHHHHHHHHTS-HHHHHHHHHHHHHT-SS----TTSHHHHHHHHHHHTT-SS---------------------------------------------------------

InterPro domains:
  IPR006948 Alliinase, C-terminal [PF04864] (29-386)
  IPR015421 Pyridoxal phosphate-dependent transferase, major domain [G3DSA:3.40.640.10] (74-274)
  IPR015422 Pyridoxal phosphate-dependent transferase, small domain [G3DSA:3.90.1150.10] (275-394)
  IPR015424 Pyridoxal phosphate-dependent transferase [SSF53383] (25-386)
  IPR037029 Alliinase, N-terminal domain superfamily [G3DSA:2.10.25.30] (13-69)